Protein AF-0000000070191353 (afdb_homodimer)

Solvent-accessible surface area (backbone atoms only — not comparable to full-atom values): 31191 Å² total; per-residue (Å²): 127,99,56,64,46,80,42,77,58,65,61,65,66,52,24,59,38,39,46,62,53,58,59,23,71,76,80,36,60,38,44,32,25,29,18,88,80,44,44,79,42,27,36,47,60,61,58,43,37,51,67,26,65,53,51,33,51,52,55,52,50,49,60,63,68,39,82,70,83,65,72,73,69,60,47,78,42,54,91,39,54,58,68,50,51,51,34,50,47,35,25,64,64,37,43,30,35,70,40,34,78,88,45,31,63,60,41,30,53,47,18,61,75,46,67,34,66,67,54,27,51,49,30,43,52,50,49,64,76,60,63,41,65,78,48,34,40,56,49,33,36,48,15,56,74,65,67,34,61,69,48,30,53,54,37,49,55,50,39,20,77,38,30,64,64,29,65,72,31,74,42,44,58,67,44,47,69,67,35,47,40,60,57,49,68,48,52,49,36,54,49,31,60,69,59,50,48,51,54,50,50,52,35,27,55,55,44,13,63,74,66,71,47,51,45,37,71,60,19,50,71,48,52,67,49,55,37,58,51,68,50,53,70,70,55,49,51,53,49,55,62,58,28,72,75,63,45,44,62,56,66,67,55,55,51,53,25,50,48,42,70,71,65,56,57,52,54,79,84,40,72,51,52,52,77,37,69,26,46,69,89,55,80,72,58,76,36,39,53,128,122,99,58,63,46,78,42,76,56,65,61,67,67,49,24,60,37,42,47,62,54,58,58,23,71,76,80,37,62,37,43,32,24,29,19,88,80,44,46,77,42,26,36,48,59,62,58,43,38,51,67,26,67,52,50,32,50,53,53,52,51,50,61,64,67,40,82,69,84,62,73,74,70,60,48,75,42,54,92,37,53,58,68,50,51,49,34,52,47,35,25,63,63,38,44,29,34,68,38,34,78,87,43,31,64,60,41,32,53,47,18,60,76,47,68,32,64,68,54,28,51,49,32,43,50,50,50,64,75,60,64,42,66,78,48,37,40,56,48,31,36,49,13,56,76,67,68,35,61,67,48,30,53,53,35,48,56,50,39,22,78,38,32,66,65,31,64,69,31,74,40,45,61,67,44,47,68,68,37,46,40,60,55,50,68,49,52,49,36,55,49,30,59,68,58,50,48,51,53,49,50,53,36,27,56,53,45,12,63,75,68,71,46,52,46,37,71,58,18,49,71,47,53,67,50,53,38,58,51,70,50,52,71,68,55,50,50,53,50,55,60,58,28,72,75,64,44,45,63,56,67,66,56,54,50,53,24,50,48,42,70,70,64,57,57,51,54,79,85,40,72,49,53,52,77,37,69,26,47,67,89,54,81,71,58,76,36,40,54,128

pLDDT: mean 93.55, std 9.13, range [35.28, 98.73]

Secondary structure (DSSP, 8-state):
-TT-EEEE--HHHHHHHHHTTTT--TT--EEEEETTTTEEEEE-HHHHHHH-HHHHHHHHHHHHH-SS--TTPPEEETTS-HHHHHHHHHHHHHSEEEE-HHHHHHHHHHHHHTT-HHHHHHHHHHHHHT--TTTHHHHHHHHHHTT-HHHHHHHHHHHHHTHHHHHTSHHHHT--HHHHHHHHT-S---S-HHHHHHHHHHHHHHHHHHHT--HHHHHHHHHTTS-GGGS-HHHHHHHHHHHTTT--S-HHHHHHHHHHHHH----TT-GGGSPPTTPPP-GGGGGS--/-TT-EEEE--HHHHHHHHHTTTT--TT--EEEEETTTTEEEEE-HHHHHHH-HHHHHHHHHHHHH-SS--TTPPEEETTS-HHHHHHHHHHHHHSEEEE-HHHHHHHHHHHHHTT-HHHHHHHHHHHHHT--TTTHHHHHHHHHHTT-HHHHHHHHHHHHHTHHHHHTSHHHHT--HHHHHHHHT-S---S-HHHHHHHHHHHHHHHHHHHT--HHHHHHHHHTTS-GGGS-HHHHHHHHHHHHHH--S-HHHHHHHHHHHHH----TT-GGGSPPTTPPP-GGGGGS--

Organism: Mizuhopecten yessoensis (NCBI:txid6573)

Sequence (580 aa):
MAGEKVMKGQILDFAVQMKKLVNNKEHSDIKFLIGPNRKPIYAHRAILSARCAVFKAMFADQSQRGASGDREVPFVLSDMSPDVFLAMLEFLYTNCVTLTPKIAIDILATSLEYGLDELRRLSSEFLVENLSVQNAPECLQAAVTYSQEELRDHTIVFIDEHTENVFKSKGFQELSEDALMELLMSDGLQLDEMDIFNFVKDWVTVNAVVLNKSVSDVARKVVSKVRLALLASSEIEEMEKDNKKDNLVPVECFNNAWKFHAMKKPDAENPLQKKRSGTMNREHHSYLAHMAGEKVMKGQILDFAVQMKKLVNNKEHSDIKFLIGPNRKPIYAHRAILSARCAVFKAMFADQSQRGASGDREVPFVLSDMSPDVFLAMLEFLYTNCVTLTPKIAIDILATSLEYGLDELRRLSSEFLVENLSVQNAPECLQAAVTYSQEELRDHTIVFIDEHTENVFKSKGFQELSEDALMELLMSDGLQLDEMDIFNFVKDWVTVNAVVLNKSVSDVARKVVSKVRLALLASSEIEEMEKDNKKDNLVPVECFNNAWKFHAMKKPDAENPLQKKRSGTMNREHHSYLAH

InterPro domains:
  IPR000210 BTB/POZ domain [PF00651] (19-130)
  IPR000210 BTB/POZ domain [PS50097] (28-101)
  IPR000210 BTB/POZ domain [SM00225] (28-131)
  IPR011333 SKP1/BTB/POZ domain superfamily [G3DSA:3.30.710.10] (5-160)
  IPR011333 SKP1/BTB/POZ domain superfamily [SSF54695] (14-131)
  IPR011705 BTB/Kelch-associated [PF07707] (140-238)
  IPR011705 BTB/Kelch-associated [SM00875] (139-240)
  IPR042846 BTB/POZ domain-containing protein 19 [PTHR46965] (4-289)

Nearest PDB structures (foldseek):
  8h37-assembly1_A  TM=7.929E-01  e=1.798E-11  Homo sapiens
  8h37-assembly1_N  TM=7.780E-01  e=9.108E-12  Homo sapiens
  8h37-assembly1_P  TM=7.912E-01  e=3.369E-11  Homo sapiens
  8h3a-assembly1_I  TM=7.888E-01  e=1.246E-10  Homo sapiens
  8h33-assembly1_B  TM=6.730E-01  e=1.619E-10  Homo sapiens

Radius of gyration: 38.27 Å; Cα contacts (8 Å, |Δi|>4): 859; chains: 2; bounding box: 72×112×60 Å

Foldseek 3Di:
DPDDDDDDDDQVVQLVVQLVQWQDPPPFLAWEQEAPVGDIGTDHLVLCLVQFVQSVVVVVVVVVPDPDPPSPDHHYHHPHDPVLVSQVRSCSRRVDGDDDPVCLLVNLVVCVVGVPVSSNVVSLVVCLVDDDLACLLVQLQSCQVVVPVVSNVSSLVVCLVVVVSNLPYPSVLVHALRSLQSNLLDLSHQAALVVVLVSLLVSLVSVCVVVVHASQVSQARNVLSRQLLLDDPVVLVVVVVVCVVRVSDPPVSSVVSVVCVVVLAEDQPDSSLRHHPNHDDDDSNVSYDD/DPDDDDDDDDQVVQLVVQLVQWQDPPPFLAWEQEAPVGDIGTDHLVLCLVQFVQSVVVVVVCVVPDPDPPSPDHHYHHPHDPVLVSQVRSCSRRVDGDDDPVCLLVNLVVCVVGVPVSSNVVSLVVCLVDDDLACLLVQLQSCQVVVPVVSNVSSLVVCLVVVVSNLPYPSVLVHALRSLQSNLLDLSHQAALVVVLVSLLVSLVSVCVVVVHASQVSQARNVLSRQLLLDDPVVLVVVVVVCVVRVSDPPVSSVVSVVCVVVLAEDQPDSSLRHHPNHDDDDSNVSYDD

Structure (mmCIF, N/CA/C/O backbone):
data_AF-0000000070191353-model_v1
#
loop_
_entity.id
_entity.type
_entity.pdbx_description
1 polymer 'BTB/POZ domain-containing protein 19'
#
loop_
_atom_site.group_PDB
_atom_site.id
_atom_site.type_symbol
_atom_site.label_atom_id
_atom_site.label_alt_id
_atom_site.label_comp_id
_atom_site.label_asym_id
_atom_site.label_entity_id
_atom_site.label_seq_id
_atom_site.pdbx_PDB_ins_code
_atom_site.Cartn_x
_atom_site.Cartn_y
_atom_site.Cartn_z
_atom_site.occupancy
_atom_site.B_iso_or_equiv
_atom_site.auth_seq_id
_atom_site.auth_comp_id
_atom_site.auth_asym_id
_atom_site.auth_atom_id
_atom_site.pdbx_PDB_model_num
ATOM 1 N N . MET A 1 1 ? 2.207 -3.71 -25.114 1 35.28 1 MET A N 1
ATOM 2 C CA . MET A 1 1 ? 2.627 -5.059 -24.745 1 35.28 1 MET A CA 1
ATOM 3 C C . MET A 1 1 ? 1.594 -5.723 -23.841 1 35.28 1 MET A C 1
ATOM 5 O O . MET A 1 1 ? 1.515 -5.415 -22.651 1 35.28 1 MET A O 1
ATOM 9 N N . ALA A 1 2 ? 0.318 -6.141 -24.309 1 51.25 2 ALA A N 1
ATOM 10 C CA . ALA A 1 2 ? -1.101 -6.414 -24.092 1 51.25 2 ALA A CA 1
ATOM 11 C C . ALA A 1 2 ? -1.303 -7.363 -22.914 1 51.25 2 ALA A C 1
ATOM 13 O O . ALA A 1 2 ? -2.398 -7.441 -22.353 1 51.25 2 ALA A O 1
ATOM 14 N N . GLY A 1 3 ? -0.183 -7.659 -22.01 1 79.2 3 GLY A N 1
ATOM 15 C CA . GLY A 1 3 ? -0.434 -8.67 -20.995 1 79.2 3 GLY A CA 1
ATOM 16 C C . GLY A 1 3 ? 0.281 -8.391 -19.686 1 79.2 3 GLY A C 1
ATOM 17 O O . GLY A 1 3 ? 0.274 -9.226 -18.779 1 79.2 3 GLY A O 1
ATOM 18 N N . GLU A 1 4 ? 0.877 -7.164 -19.692 1 89.58 4 GLU A N 1
ATOM 19 C CA . GLU A 1 4 ? 1.591 -6.78 -18.478 1 89.58 4 GLU A CA 1
ATOM 20 C C . GLU A 1 4 ? 0.659 -6.101 -17.479 1 89.58 4 GLU A C 1
ATOM 22 O O . GLU A 1 4 ? -0.193 -5.297 -17.865 1 89.58 4 GLU A O 1
ATOM 27 N N . LYS A 1 5 ? 0.691 -6.495 -16.21 1 95.89 5 LYS A N 1
ATOM 28 C CA . LYS A 1 5 ? -0.163 -5.94 -15.163 1 95.89 5 LYS A CA 1
ATOM 29 C C . LYS A 1 5 ? 0.6 -5.801 -13.849 1 95.89 5 LYS A C 1
ATOM 31 O O . LYS A 1 5 ? 1.358 -6.695 -13.468 1 95.89 5 LYS A O 1
ATOM 36 N N . VAL A 1 6 ? 0.378 -4.661 -13.214 1 96.78 6 VAL A N 1
ATOM 37 C CA . VAL A 1 6 ? 0.973 -4.453 -11.898 1 96.78 6 VAL A CA 1
ATOM 38 C C . VAL A 1 6 ? 0.031 -4.977 -10.816 1 96.78 6 VAL A C 1
ATOM 40 O O . VAL A 1 6 ? -1.122 -4.55 -10.729 1 96.78 6 VAL A O 1
ATOM 43 N N . MET A 1 7 ? 0.545 -5.964 -10.078 1 97.65 7 MET A N 1
ATOM 44 C CA . MET A 1 7 ? -0.214 -6.521 -8.962 1 97.65 7 MET A CA 1
ATOM 45 C C . MET A 1 7 ? 0.228 -5.902 -7.641 1 97.65 7 MET A C 1
ATOM 47 O O . MET A 1 7 ? 1.424 -5.739 -7.396 1 97.65 7 MET A O 1
ATOM 51 N N . LYS A 1 8 ? -0.694 -5.528 -6.767 1 96.7 8 LYS A N 1
ATOM 52 C CA . LYS A 1 8 ? -0.402 -4.808 -5.53 1 96.7 8 LYS A CA 1
ATOM 53 C C . LYS A 1 8 ? -0.594 -5.708 -4.312 1 96.7 8 LYS A C 1
ATOM 55 O O . LYS A 1 8 ? -1.617 -6.385 -4.19 1 96.7 8 LYS A O 1
ATOM 60 N N . GLY A 1 9 ? 0.357 -5.746 -3.439 1 95.37 9 GLY A N 1
ATOM 61 C CA . GLY A 1 9 ? 0.253 -6.51 -2.206 1 95.37 9 GLY A CA 1
ATOM 62 C C . GLY A 1 9 ? -0.468 -5.762 -1.1 1 95.37 9 GLY A C 1
ATOM 63 O O . GLY A 1 9 ? -0.939 -4.642 -1.305 1 95.37 9 GLY A O 1
ATOM 64 N N . GLN A 1 10 ? -0.546 -6.448 0.031 1 94 10 GLN A N 1
ATOM 65 C CA . GLN A 1 10 ? -1.185 -5.859 1.203 1 94 10 GLN A CA 1
ATOM 66 C C . GLN A 1 10 ? -0.243 -4.895 1.918 1 94 10 GLN A C 1
ATOM 68 O O . GLN A 1 10 ? 0.822 -5.297 2.393 1 94 10 GLN A O 1
ATOM 73 N N . ILE A 1 11 ? -0.62 -3.781 2.185 1 92.47 11 ILE A N 1
ATOM 74 C CA . ILE A 1 11 ? 0.242 -2.69 2.626 1 92.47 11 ILE A CA 1
ATOM 75 C C . ILE A 1 11 ? 0.65 -2.91 4.081 1 92.47 11 ILE A C 1
ATOM 77 O O . ILE A 1 11 ? 1.803 -2.678 4.451 1 92.47 11 ILE A O 1
ATOM 81 N N . LEU A 1 12 ? -0.229 -3.381 4.903 1 93.31 12 LEU A N 1
ATOM 82 C CA . LEU A 1 12 ? 0.036 -3.439 6.336 1 93.31 12 LEU A CA 1
ATOM 83 C C . LEU A 1 12 ? 1.05 -4.531 6.658 1 93.31 12 LEU A C 1
ATOM 85 O O . LEU A 1 12 ? 1.924 -4.343 7.507 1 93.31 12 LEU A O 1
ATOM 89 N N . ASP A 1 13 ? 0.95 -5.646 5.984 1 92.49 13 ASP A N 1
ATOM 90 C CA . ASP A 1 13 ? 1.913 -6.722 6.195 1 92.49 13 ASP A CA 1
ATOM 91 C C . ASP A 1 13 ? 3.314 -6.298 5.761 1 92.49 13 ASP A C 1
ATOM 93 O O . ASP A 1 13 ? 4.295 -6.572 6.456 1 92.49 13 ASP A O 1
ATOM 97 N N . PHE A 1 14 ? 3.305 -5.724 4.667 1 95.2 14 PHE A N 1
ATOM 98 C CA . PHE A 1 14 ? 4.563 -5.186 4.162 1 95.2 14 PHE A CA 1
ATOM 99 C C . PHE A 1 14 ? 5.158 -4.187 5.147 1 95.2 14 PHE A C 1
ATOM 101 O O . PHE A 1 14 ? 6.352 -4.241 5.449 1 95.2 14 PHE A O 1
ATOM 108 N N . ALA A 1 15 ? 4.328 -3.315 5.641 1 95.73 15 ALA A N 1
ATOM 109 C CA . ALA A 1 15 ? 4.766 -2.263 6.555 1 95.73 15 ALA A CA 1
ATOM 110 C C . ALA A 1 15 ? 5.355 -2.857 7.832 1 95.73 15 ALA A C 1
ATOM 112 O O . ALA A 1 15 ? 6.367 -2.37 8.341 1 95.73 15 ALA A O 1
ATOM 113 N N . VAL A 1 16 ? 4.752 -3.847 8.352 1 95.35 16 VAL A N 1
ATOM 114 C CA . VAL A 1 16 ? 5.211 -4.495 9.576 1 95.35 16 VAL A CA 1
ATOM 115 C C . VAL A 1 16 ? 6.617 -5.054 9.37 1 95.35 16 VAL A C 1
ATOM 117 O O . VAL A 1 16 ? 7.482 -4.91 10.236 1 95.35 16 VAL A O 1
ATOM 120 N N . GLN A 1 17 ? 6.869 -5.632 8.246 1 95.28 17 GLN A N 1
ATOM 121 C CA . GLN A 1 17 ? 8.169 -6.226 7.954 1 95.28 17 GLN A CA 1
ATOM 122 C C . GLN A 1 17 ? 9.237 -5.151 7.77 1 95.28 17 GLN A C 1
ATOM 124 O O . GLN A 1 17 ? 10.324 -5.244 8.344 1 95.28 17 GLN A O 1
ATOM 129 N N . MET A 1 18 ? 8.875 -4.182 7.022 1 96.47 18 MET A N 1
ATOM 130 C CA . MET A 1 18 ? 9.844 -3.132 6.717 1 96.47 18 MET A CA 1
ATOM 131 C C . MET A 1 18 ? 10.132 -2.283 7.95 1 96.47 18 MET A C 1
ATOM 133 O O . MET A 1 18 ? 11.224 -1.729 8.086 1 96.47 18 MET A O 1
ATOM 137 N N . LYS A 1 19 ? 9.138 -2.158 8.815 1 96.12 19 LYS A N 1
ATOM 138 C CA . LYS A 1 19 ? 9.302 -1.362 10.029 1 96.12 19 LYS A CA 1
ATOM 139 C C . LYS A 1 19 ? 10.42 -1.92 10.905 1 96.12 19 LYS A C 1
ATOM 141 O O . LYS A 1 19 ? 11.03 -1.185 11.685 1 96.12 19 LYS A O 1
ATOM 146 N N . LYS A 1 20 ? 10.743 -3.173 10.715 1 95.16 20 LYS A N 1
ATOM 147 C CA . LYS A 1 20 ? 11.802 -3.813 11.49 1 95.16 20 LYS A CA 1
ATOM 148 C C . LYS A 1 20 ? 13.165 -3.211 11.159 1 95.16 20 LYS A C 1
ATOM 150 O O . LYS A 1 20 ? 14.105 -3.317 11.95 1 95.16 20 LYS A O 1
ATOM 155 N N . LEU A 1 21 ? 13.247 -2.6 10.02 1 96.39 21 LEU A N 1
ATOM 156 C CA . LEU A 1 21 ? 14.508 -2.008 9.586 1 96.39 21 LEU A CA 1
ATOM 157 C C . LEU A 1 21 ? 14.716 -0.64 10.228 1 96.39 21 LEU A C 1
ATOM 159 O O . LEU A 1 21 ? 15.835 -0.124 10.251 1 96.39 21 LEU A O 1
ATOM 163 N N . VAL A 1 22 ? 13.609 -0.068 10.697 1 96.24 22 VAL A N 1
ATOM 164 C CA . VAL A 1 22 ? 13.669 1.276 11.263 1 96.24 22 VAL A CA 1
ATOM 165 C C . VAL A 1 22 ? 14.444 1.248 12.578 1 96.24 22 VAL A C 1
ATOM 167 O O . VAL A 1 22 ? 14.091 0.507 13.498 1 96.24 22 VAL A O 1
ATOM 170 N N . ASN A 1 23 ? 15.445 2.01 12.625 1 96.62 23 ASN A N 1
ATOM 171 C CA . ASN A 1 23 ? 16.284 2.158 13.809 1 96.62 23 ASN A CA 1
ATOM 172 C C . ASN A 1 23 ? 16.917 0.831 14.217 1 96.62 23 ASN A C 1
ATOM 174 O O . ASN A 1 23 ? 16.975 0.504 15.404 1 96.62 23 ASN A O 1
ATOM 178 N N . ASN A 1 24 ? 17.201 0.071 13.239 1 93.25 24 ASN A N 1
ATOM 179 C CA . ASN A 1 24 ? 17.934 -1.174 13.439 1 93.25 24 ASN A CA 1
ATOM 180 C C . ASN A 1 24 ? 19.422 -1.002 13.148 1 93.25 24 ASN A C 1
ATOM 182 O O . ASN A 1 24 ? 19.805 -0.669 12.026 1 93.25 24 ASN A O 1
ATOM 186 N N . LYS A 1 25 ? 20.173 -1.26 14.126 1 90.86 25 LYS A N 1
ATOM 187 C CA . LYS A 1 25 ? 21.617 -1.079 13.999 1 90.86 25 LYS A CA 1
ATOM 188 C C . LYS A 1 25 ? 22.213 -2.087 13.022 1 90.86 25 LYS A C 1
ATOM 190 O O . LYS A 1 25 ? 23.166 -1.775 12.304 1 90.86 25 LYS A O 1
ATOM 195 N N . GLU A 1 26 ? 21.502 -3.175 12.957 1 86.25 26 GLU A N 1
ATOM 196 C CA . GLU A 1 26 ? 21.998 -4.228 12.077 1 86.25 26 GLU A CA 1
ATOM 197 C C . GLU A 1 26 ? 21.867 -3.829 10.61 1 86.25 26 GLU A C 1
ATOM 199 O O . GLU A 1 26 ? 20.782 -3.46 10.156 1 86.25 26 GLU A O 1
ATOM 204 N N . HIS A 1 27 ? 22.931 -3.698 9.852 1 82.82 27 HIS A N 1
ATOM 205 C CA . HIS A 1 27 ? 23.033 -3.463 8.416 1 82.82 27 HIS A CA 1
ATOM 206 C C . HIS A 1 27 ? 22.799 -1.994 8.081 1 82.82 27 HIS A C 1
ATOM 208 O O . HIS A 1 27 ? 22.693 -1.63 6.907 1 82.82 27 HIS A O 1
ATOM 214 N N . SER A 1 28 ? 22.536 -1.187 9.153 1 90.84 28 SER A N 1
ATOM 215 C CA . SER A 1 28 ? 22.408 0.241 8.881 1 90.84 28 SER A CA 1
ATOM 216 C C . SER A 1 28 ? 23.737 0.838 8.428 1 90.84 28 SER A C 1
ATOM 218 O O . SER A 1 28 ? 24.802 0.3 8.736 1 90.84 28 SER A O 1
ATOM 220 N N . ASP A 1 29 ? 23.646 1.891 7.672 1 90.44 29 ASP A N 1
ATOM 221 C CA . ASP A 1 29 ? 24.88 2.504 7.191 1 90.44 29 ASP A CA 1
ATOM 222 C C . ASP A 1 29 ? 24.913 3.997 7.511 1 90.44 29 ASP A C 1
ATOM 224 O O . ASP A 1 29 ? 25.833 4.706 7.099 1 90.44 29 ASP A O 1
ATOM 228 N N . ILE A 1 30 ? 23.885 4.437 8.23 1 92.84 30 ILE A N 1
ATOM 229 C CA . ILE A 1 30 ? 23.829 5.839 8.629 1 92.84 30 ILE A CA 1
ATOM 230 C C . ILE A 1 30 ? 23.414 5.942 10.095 1 92.84 30 ILE A C 1
ATOM 232 O O . ILE A 1 30 ? 22.59 5.156 10.57 1 92.84 30 ILE A O 1
ATOM 236 N N . LYS A 1 31 ? 24.001 6.82 10.706 1 95.15 31 LYS A N 1
ATOM 237 C CA . LYS A 1 31 ? 23.651 7.127 12.089 1 95.15 31 LYS A CA 1
ATOM 238 C C . LYS A 1 31 ? 23.277 8.598 12.248 1 95.15 31 LYS A C 1
ATOM 240 O O . LYS A 1 31 ? 24.032 9.483 11.839 1 95.15 31 LYS A O 1
ATOM 245 N N . PHE A 1 32 ? 22.129 8.829 12.833 1 95.96 32 PHE A N 1
ATOM 246 C CA . PHE A 1 32 ? 21.674 10.182 13.13 1 95.96 32 PHE A CA 1
ATOM 247 C C . PHE A 1 32 ? 21.72 10.452 14.629 1 95.96 32 PHE A C 1
ATOM 249 O O . PHE A 1 32 ? 21.451 9.558 15.435 1 95.96 32 PHE A O 1
ATOM 256 N N . LEU A 1 33 ? 22.085 11.593 14.97 1 97.08 33 LEU A N 1
ATOM 257 C CA . LEU A 1 33 ? 21.946 12.09 16.334 1 97.08 33 LEU A CA 1
ATOM 258 C C . LEU A 1 33 ? 20.819 13.114 16.428 1 97.08 33 LEU A C 1
ATOM 260 O O . LEU A 1 33 ? 20.949 14.234 15.928 1 97.08 33 LEU A O 1
ATOM 264 N N . ILE A 1 34 ? 19.762 12.739 17.12 1 96.81 34 ILE A N 1
ATOM 265 C CA . ILE A 1 34 ? 18.518 13.495 17.041 1 96.81 34 ILE A CA 1
ATOM 266 C C . ILE A 1 34 ? 18.262 14.21 18.366 1 96.81 34 ILE A C 1
ATOM 268 O O . ILE A 1 34 ? 18.354 13.6 19.434 1 96.81 34 ILE A O 1
ATOM 272 N N . GLY A 1 35 ? 17.835 15.453 18.309 1 93.95 35 GLY A N 1
ATOM 273 C CA . GLY A 1 35 ? 17.421 16.221 19.473 1 93.95 35 GLY A CA 1
ATOM 274 C C . GLY A 1 35 ? 18.588 16.779 20.265 1 93.95 35 GLY A C 1
ATOM 275 O O . GLY A 1 35 ? 19.748 16.572 19.901 1 93.95 35 GLY A O 1
ATOM 276 N N . PRO A 1 36 ? 18.274 17.436 21.309 1 91.81 36 PRO A N 1
ATOM 277 C CA . PRO A 1 36 ? 19.303 18.027 22.167 1 91.81 36 PRO A CA 1
ATOM 278 C C . PRO A 1 36 ? 20.14 16.977 22.894 1 91.81 36 PRO A C 1
ATOM 280 O O . PRO A 1 36 ? 21.318 17.208 23.176 1 91.81 36 PRO A O 1
ATOM 283 N N . ASN A 1 37 ? 19.576 15.775 23.078 1 93.39 37 ASN A N 1
ATOM 284 C CA . ASN A 1 37 ? 20.282 14.708 23.779 1 93.39 37 ASN A CA 1
ATOM 285 C C . ASN A 1 37 ? 21.058 13.82 22.811 1 93.39 37 ASN A C 1
ATOM 287 O O . ASN A 1 37 ? 21.65 12.819 23.219 1 93.39 37 ASN A O 1
ATOM 291 N N . ARG A 1 38 ? 20.945 14.134 21.585 1 94.14 38 ARG A N 1
ATOM 292 C CA . ARG A 1 38 ? 21.711 13.447 20.551 1 94.14 38 ARG A CA 1
ATOM 293 C C . ARG A 1 38 ? 21.451 11.945 20.584 1 94.14 38 ARG A C 1
ATOM 295 O O . ARG A 1 38 ? 22.391 11.147 20.591 1 94.14 38 ARG A O 1
ATOM 302 N N . LYS A 1 39 ? 20.243 11.6 20.648 1 96.15 39 LYS A N 1
ATOM 303 C CA . LYS A 1 39 ? 19.872 10.188 20.614 1 96.15 39 LYS A CA 1
ATOM 304 C C . LYS A 1 39 ? 20.241 9.555 19.275 1 96.15 39 LYS A C 1
ATOM 306 O O . LYS A 1 39 ? 19.83 10.039 18.219 1 96.15 39 LYS A O 1
ATOM 311 N N . PRO A 1 40 ? 20.944 8.487 19.325 1 96.34 40 PRO A N 1
ATOM 312 C CA . PRO A 1 40 ? 21.327 7.85 18.063 1 96.34 40 PRO A CA 1
ATOM 313 C C . PRO A 1 40 ? 20.179 7.073 17.422 1 96.34 40 PRO A C 1
ATOM 315 O O . PRO A 1 40 ? 19.471 6.332 18.109 1 96.34 40 PRO A O 1
ATOM 318 N N . ILE A 1 41 ? 19.964 7.304 16.134 1 97.26 41 ILE A N 1
ATOM 319 C CA . ILE A 1 41 ? 18.981 6.57 15.344 1 97.26 41 ILE A CA 1
ATOM 320 C C . ILE A 1 41 ? 19.625 6.074 14.051 1 97.26 41 ILE A C 1
ATOM 322 O O . ILE A 1 41 ? 20.297 6.837 13.352 1 97.26 41 ILE A O 1
ATOM 326 N N . TYR A 1 42 ? 19.41 4.83 13.738 1 96.54 42 TYR A N 1
ATOM 327 C CA . TYR A 1 42 ? 20.052 4.174 12.605 1 96.54 42 TYR A CA 1
ATOM 328 C C . TYR A 1 42 ? 19.103 4.085 11.416 1 96.54 42 TYR A C 1
ATOM 330 O O . TYR A 1 42 ? 17.896 3.902 11.589 1 96.54 42 TYR A O 1
ATOM 338 N N . ALA A 1 43 ? 19.667 4.272 10.21 1 96.14 43 ALA A N 1
ATOM 339 C CA . ALA A 1 43 ? 18.861 4.241 8.993 1 96.14 43 ALA A CA 1
ATOM 340 C C . ALA A 1 43 ? 19.684 3.757 7.802 1 96.14 43 ALA A C 1
ATOM 342 O O . ALA A 1 43 ? 20.795 3.25 7.973 1 96.14 43 ALA A O 1
ATOM 343 N N . HIS A 1 44 ? 19.167 3.733 6.649 1 94.68 44 HIS A N 1
ATOM 344 C CA . HIS A 1 44 ? 19.798 3.271 5.417 1 94.68 44 HIS A CA 1
ATOM 345 C C . HIS A 1 44 ? 19.828 4.376 4.366 1 94.68 44 HIS A C 1
ATOM 347 O O . HIS A 1 44 ? 18.778 4.877 3.956 1 94.68 44 HIS A O 1
ATOM 353 N N . ARG A 1 45 ? 20.988 4.673 3.927 1 93.65 45 ARG A N 1
ATOM 354 C CA . ARG A 1 45 ? 21.205 5.745 2.961 1 93.65 45 ARG A CA 1
ATOM 355 C C . ARG A 1 45 ? 20.392 5.512 1.692 1 93.65 45 ARG A C 1
ATOM 357 O O . ARG A 1 45 ? 19.774 6.44 1.165 1 93.65 45 ARG A O 1
ATOM 364 N N . ALA A 1 46 ? 20.391 4.31 1.165 1 93.7 46 ALA A N 1
ATOM 365 C CA . ALA A 1 46 ? 19.735 3.967 -0.094 1 93.7 46 ALA A CA 1
ATOM 366 C C . ALA A 1 46 ? 18.239 4.263 -0.032 1 93.7 46 ALA A C 1
ATOM 368 O O . ALA A 1 46 ? 17.679 4.859 -0.954 1 93.7 46 ALA A O 1
ATOM 369 N N . ILE A 1 47 ? 17.59 3.856 1.076 1 96.21 47 ILE A N 1
ATOM 370 C CA . ILE A 1 47 ? 16.15 4.033 1.23 1 96.21 47 ILE A CA 1
ATOM 371 C C . ILE A 1 47 ? 15.824 5.519 1.363 1 96.21 47 ILE A C 1
ATOM 373 O O . ILE A 1 47 ? 14.938 6.03 0.675 1 96.21 47 ILE A O 1
ATOM 377 N N . LEU A 1 48 ? 16.579 6.236 2.205 1 96.58 48 LEU A N 1
ATOM 378 C CA . LEU A 1 48 ? 16.31 7.649 2.451 1 96.58 48 LEU A CA 1
ATOM 379 C C . LEU A 1 48 ? 16.548 8.475 1.192 1 96.58 48 LEU A C 1
ATOM 381 O O . LEU A 1 48 ? 15.778 9.39 0.89 1 96.58 48 LEU A O 1
ATOM 385 N N . SER A 1 49 ? 17.62 8.124 0.454 1 94.99 49 SER A N 1
ATOM 386 C CA . SER A 1 49 ? 17.926 8.85 -0.774 1 94.99 49 SER A CA 1
ATOM 387 C C . SER A 1 49 ? 16.852 8.621 -1.833 1 94.99 49 SER A C 1
ATOM 389 O O . SER A 1 49 ? 16.569 9.51 -2.639 1 94.99 49 SER A O 1
ATOM 391 N N . ALA A 1 50 ? 16.298 7.469 -1.865 1 95.13 50 ALA A N 1
ATOM 392 C CA . ALA A 1 50 ? 15.289 7.125 -2.863 1 95.13 50 ALA A CA 1
ATOM 393 C C . ALA A 1 50 ? 13.946 7.769 -2.53 1 95.13 50 ALA A C 1
ATOM 395 O O . ALA A 1 50 ? 13.183 8.129 -3.43 1 95.13 50 ALA A O 1
ATOM 396 N N . ARG A 1 51 ? 13.633 7.958 -1.25 1 96.88 51 ARG A N 1
ATOM 397 C CA . ARG A 1 51 ? 12.283 8.299 -0.811 1 96.88 51 ARG A CA 1
ATOM 398 C C . ARG A 1 51 ? 12.182 9.778 -0.452 1 96.88 51 ARG A C 1
ATOM 400 O O . ARG A 1 51 ? 11.081 10.315 -0.316 1 96.88 51 ARG A O 1
ATOM 407 N N . CYS A 1 52 ? 13.344 10.469 -0.35 1 97.27 52 CYS A N 1
ATOM 408 C CA . CYS A 1 52 ? 13.346 11.85 0.12 1 97.27 52 CYS A CA 1
ATOM 409 C C . CYS A 1 52 ? 14.475 12.644 -0.526 1 97.27 52 CYS A C 1
ATOM 411 O O . CYS A 1 52 ? 15.651 12.383 -0.265 1 97.27 52 CYS A O 1
ATOM 413 N N . ALA A 1 53 ? 14.182 13.632 -1.246 1 96.34 53 ALA A N 1
ATOM 414 C CA . ALA A 1 53 ? 15.155 14.427 -1.991 1 96.34 53 ALA A CA 1
ATOM 415 C C . ALA A 1 53 ? 16.078 15.19 -1.046 1 96.34 53 ALA A C 1
ATOM 417 O O . ALA A 1 53 ? 17.257 15.392 -1.349 1 96.34 53 ALA A O 1
ATOM 418 N N . VAL A 1 54 ? 15.592 15.609 0.043 1 96.56 54 VAL A N 1
ATOM 419 C CA . VAL A 1 54 ? 16.377 16.362 1.015 1 96.56 54 VAL A CA 1
ATOM 420 C C . VAL A 1 54 ? 17.494 15.482 1.571 1 96.56 54 VAL A C 1
ATOM 422 O O . VAL A 1 54 ? 18.648 15.909 1.65 1 96.56 54 VAL A O 1
ATOM 425 N N . PHE A 1 55 ? 17.163 14.26 1.909 1 95.58 55 PHE A N 1
ATOM 426 C CA . PHE A 1 55 ? 18.189 13.339 2.381 1 95.58 55 PHE A CA 1
ATOM 427 C C . PHE A 1 55 ? 19.188 13.027 1.273 1 95.58 55 PHE A C 1
ATOM 429 O O . PHE A 1 55 ? 20.393 12.943 1.521 1 95.58 55 PHE A O 1
ATOM 436 N N . LYS A 1 56 ? 18.671 12.824 0.082 1 94.47 56 LYS A N 1
ATOM 437 C CA . LYS A 1 56 ? 19.558 12.572 -1.049 1 94.47 56 LYS A CA 1
ATOM 438 C C . LYS A 1 56 ? 20.599 13.679 -1.189 1 94.47 56 LYS A C 1
ATOM 440 O O . LYS A 1 56 ? 21.791 13.402 -1.34 1 94.47 56 LYS A O 1
ATOM 445 N N . ALA A 1 57 ? 20.14 14.871 -1.102 1 94.02 57 ALA A N 1
ATOM 446 C CA . ALA A 1 57 ? 21.022 16.03 -1.21 1 94.02 57 ALA A CA 1
ATOM 447 C C . ALA A 1 57 ? 21.981 16.102 -0.025 1 94.02 57 ALA A C 1
ATOM 449 O O . ALA A 1 57 ? 23.163 16.414 -0.193 1 94.02 57 ALA A O 1
ATOM 450 N N . MET A 1 58 ? 21.486 15.785 1.107 1 91.44 58 MET A N 1
ATOM 451 C CA . MET A 1 58 ? 22.288 15.811 2.327 1 91.44 58 MET A CA 1
ATOM 452 C C . MET A 1 58 ? 23.453 14.831 2.233 1 91.44 58 MET A C 1
ATOM 454 O O . MET A 1 58 ? 24.581 15.165 2.6 1 91.44 58 MET A O 1
ATOM 458 N N . PHE A 1 59 ? 23.185 13.647 1.742 1 90.08 59 PHE A N 1
ATOM 459 C CA . PHE A 1 59 ? 24.212 12.617 1.641 1 90.08 59 PHE A CA 1
ATOM 460 C C . PHE A 1 59 ? 25.211 12.955 0.541 1 90.08 59 PHE A C 1
ATOM 462 O O . PHE A 1 59 ? 26.398 12.644 0.657 1 90.08 59 PHE A O 1
ATOM 469 N N . ALA A 1 60 ? 24.73 13.545 -0.526 1 87.18 60 ALA A N 1
ATOM 470 C CA . ALA A 1 60 ? 25.618 13.97 -1.604 1 87.18 60 ALA A CA 1
ATOM 471 C C . ALA A 1 60 ? 26.6 15.034 -1.12 1 87.18 60 ALA A C 1
ATOM 473 O O . ALA A 1 60 ? 27.78 15.006 -1.475 1 87.18 60 ALA A O 1
ATOM 474 N N . ASP A 1 61 ? 26.155 15.938 -0.371 1 85.2 61 ASP A N 1
ATOM 475 C CA . ASP A 1 61 ? 26.98 17.011 0.174 1 85.2 61 ASP A CA 1
ATOM 476 C C . ASP A 1 61 ? 28.063 16.457 1.098 1 85.2 61 ASP A C 1
ATOM 478 O O . ASP A 1 61 ? 29.192 16.952 1.106 1 85.2 61 ASP A O 1
ATOM 482 N N . GLN A 1 62 ? 27.711 15.469 1.874 1 79.63 62 GLN A N 1
ATOM 483 C CA . GLN A 1 62 ? 28.668 14.848 2.784 1 79.63 62 GLN A CA 1
ATOM 484 C C . GLN A 1 62 ? 29.777 14.136 2.014 1 79.63 62 GLN A C 1
ATOM 486 O O . GLN A 1 62 ? 30.945 14.192 2.403 1 79.63 62 GLN A O 1
ATOM 491 N N . SER A 1 63 ? 29.348 13.49 1.032 1 74.42 63 SER A N 1
ATOM 492 C CA . SER A 1 63 ? 30.319 12.768 0.216 1 74.42 63 SER A CA 1
ATOM 493 C C . SER A 1 63 ? 31.3 13.724 -0.452 1 74.42 63 SER A C 1
ATOM 495 O O . SER A 1 63 ? 32.47 13.387 -0.645 1 74.42 63 SER A O 1
ATOM 497 N N . GLN A 1 64 ? 30.848 14.874 -0.796 1 71.52 64 GLN A N 1
ATOM 498 C CA . GLN A 1 64 ? 31.697 15.86 -1.455 1 71.52 64 GLN A CA 1
ATOM 499 C C . GLN A 1 64 ? 32.649 16.519 -0.461 1 71.52 64 GLN A C 1
ATOM 501 O O . GLN A 1 64 ? 33.793 16.828 -0.8 1 71.52 64 GLN A O 1
ATOM 506 N N . ARG A 1 65 ? 32.137 17.123 0.662 1 64.56 65 ARG A N 1
ATOM 507 C CA . ARG A 1 65 ? 32.965 17.815 1.644 1 64.56 65 ARG A CA 1
ATOM 508 C C . ARG A 1 65 ? 34.005 16.875 2.243 1 64.56 65 ARG A C 1
ATOM 510 O O . ARG A 1 65 ? 35.081 17.313 2.656 1 64.56 65 ARG A O 1
ATOM 517 N N . GLY A 1 66 ? 33.623 15.955 2.657 1 55.19 66 GLY A N 1
ATOM 518 C CA . GLY A 1 66 ? 34.55 15.048 3.316 1 55.19 66 GLY A CA 1
ATOM 519 C C . GLY A 1 66 ? 35.492 14.353 2.35 1 55.19 66 GLY A C 1
ATOM 520 O O . GLY A 1 66 ? 35.049 13.713 1.395 1 55.19 66 GLY A O 1
ATOM 521 N N . ALA A 1 67 ? 36.584 15.047 1.973 1 44.94 67 ALA A N 1
ATOM 522 C CA . ALA A 1 67 ? 37.645 14.294 1.309 1 44.94 67 ALA A CA 1
ATOM 523 C C . ALA A 1 67 ? 37.547 12.806 1.632 1 44.94 67 ALA A C 1
ATOM 525 O O . ALA A 1 67 ? 37.777 11.959 0.765 1 44.94 67 ALA A O 1
ATOM 526 N N . SER A 1 68 ? 37.925 12.517 2.908 1 39.84 68 SER A N 1
ATOM 527 C CA . SER A 1 68 ? 38.099 11.152 3.393 1 39.84 68 SER A CA 1
ATOM 528 C C . SER A 1 68 ? 36.767 10.412 3.451 1 39.84 68 SER A C 1
ATOM 530 O O . SER A 1 68 ? 35.718 11.026 3.654 1 39.84 68 SER A O 1
ATOM 532 N N . GLY A 1 69 ? 36.286 9.284 2.884 1 45.77 69 GLY A N 1
ATOM 533 C CA . GLY A 1 69 ? 35.5 8.062 2.827 1 45.77 69 GLY A CA 1
ATOM 534 C C . GLY A 1 69 ? 34.657 7.837 4.068 1 45.77 69 GLY A C 1
ATOM 535 O O . GLY A 1 69 ? 34.213 6.717 4.329 1 45.77 69 GLY A O 1
ATOM 536 N N . ASP A 1 70 ? 34.694 8.673 5.105 1 52.62 70 ASP A N 1
ATOM 537 C CA . ASP A 1 70 ? 34.33 8.048 6.373 1 52.62 70 ASP A CA 1
ATOM 538 C C . ASP A 1 70 ? 32.815 8.026 6.56 1 52.62 70 ASP A C 1
ATOM 540 O O . ASP A 1 70 ? 32.235 8.98 7.084 1 52.62 70 ASP A O 1
ATOM 544 N N . ARG A 1 71 ? 32.109 7.286 5.83 1 58.06 71 ARG A N 1
ATOM 545 C CA . ARG A 1 71 ? 30.739 6.8 5.957 1 58.06 71 ARG A CA 1
ATOM 546 C C . ARG A 1 71 ? 30.334 6.68 7.422 1 58.06 71 ARG A C 1
ATOM 548 O O . ARG A 1 71 ? 29.164 6.441 7.731 1 58.06 71 ARG A O 1
ATOM 555 N N . GLU A 1 72 ? 31.269 7.158 8.32 1 67.78 72 GLU A N 1
ATOM 556 C CA . GLU A 1 72 ? 31.016 6.838 9.721 1 67.78 72 GLU A CA 1
ATOM 557 C C . GLU A 1 72 ? 30.614 8.083 10.507 1 67.78 72 GLU A C 1
ATOM 559 O O . GLU A 1 72 ? 30.208 7.988 11.667 1 67.78 72 GLU A O 1
ATOM 564 N N . VAL A 1 73 ? 30.632 9.326 9.869 1 77.59 73 VAL A N 1
ATOM 565 C CA . VAL A 1 73 ? 30.267 10.495 10.662 1 77.59 73 VAL A CA 1
ATOM 566 C C . VAL A 1 73 ? 28.747 10.607 10.749 1 77.59 73 VAL A C 1
ATOM 568 O O . VAL A 1 73 ? 28.061 10.643 9.725 1 77.59 73 VAL A O 1
ATOM 571 N N . PRO A 1 74 ? 28.28 10.723 11.91 1 87.36 74 PRO A N 1
ATOM 572 C CA . PRO A 1 74 ? 26.828 10.789 12.084 1 87.36 74 PRO A CA 1
ATOM 573 C C . PRO A 1 74 ? 26.245 12.139 11.672 1 87.36 74 PRO A C 1
ATOM 575 O O . PRO A 1 74 ? 26.954 13.148 11.671 1 87.36 74 PRO A O 1
ATOM 578 N N . PHE A 1 75 ? 25.052 12.188 11.25 1 91.92 75 PHE A N 1
ATOM 579 C CA . PHE A 1 75 ? 24.303 13.403 10.95 1 91.92 75 PHE A CA 1
ATOM 580 C C . PHE A 1 75 ? 23.582 13.914 12.192 1 91.92 75 PHE A C 1
ATOM 582 O O . PHE A 1 75 ? 22.895 13.151 12.875 1 91.92 75 PHE A O 1
ATOM 589 N N . VAL A 1 76 ? 23.719 15.177 12.454 1 92.19 76 VAL A N 1
ATOM 590 C CA . VAL A 1 76 ? 23.132 15.746 13.663 1 92.19 76 VAL A CA 1
ATOM 591 C C . VAL A 1 76 ? 21.919 16.598 13.297 1 92.19 76 VAL A C 1
ATOM 593 O O . VAL A 1 76 ? 22.025 17.529 12.495 1 92.19 76 VAL A O 1
ATOM 596 N N . LEU A 1 77 ? 20.777 16.28 13.797 1 93.55 77 LEU A N 1
ATOM 597 C CA . LEU A 1 77 ? 19.543 17.047 13.67 1 93.55 77 LEU A CA 1
ATOM 598 C C . LEU A 1 77 ? 19.007 17.446 15.042 1 93.55 77 LEU A C 1
ATOM 600 O O . LEU A 1 77 ? 18.155 16.755 15.605 1 93.55 77 LEU A O 1
ATOM 604 N N . SER A 1 78 ? 19.34 18.553 15.513 1 91.12 78 SER A N 1
ATOM 605 C CA . SER A 1 78 ? 19.099 18.97 16.89 1 91.12 78 SER A CA 1
ATOM 606 C C . SER A 1 78 ? 17.681 19.503 17.066 1 91.12 78 SER A C 1
ATOM 608 O O . SER A 1 78 ? 17.14 19.487 18.174 1 91.12 78 SER A O 1
ATOM 610 N N . ASP A 1 79 ? 17.078 19.976 16.087 1 90.76 79 ASP A N 1
ATOM 611 C CA . ASP A 1 79 ? 15.801 20.675 16.198 1 90.76 79 ASP A CA 1
ATOM 612 C C . ASP A 1 79 ? 14.632 19.723 15.959 1 90.76 79 ASP A C 1
ATOM 614 O O . ASP A 1 79 ? 13.49 20.161 15.799 1 90.76 79 ASP A O 1
ATOM 618 N N . MET A 1 80 ? 14.929 18.478 15.989 1 93.59 80 MET A N 1
ATOM 619 C CA . MET A 1 80 ? 13.877 17.491 15.758 1 93.59 80 MET A CA 1
ATOM 620 C C . MET A 1 80 ? 13.816 16.484 16.902 1 93.59 80 MET A C 1
ATOM 622 O O . MET A 1 80 ? 14.852 16.066 17.422 1 93.59 80 MET A O 1
ATOM 626 N N . SER A 1 81 ? 12.605 16.148 17.334 1 95.52 81 SER A N 1
ATOM 627 C CA . SER A 1 81 ? 12.467 15.146 18.386 1 95.52 81 SER A CA 1
ATOM 628 C C . SER A 1 81 ? 12.641 13.736 17.832 1 95.52 81 SER A C 1
ATOM 630 O O . SER A 1 81 ? 12.294 13.468 16.68 1 95.52 81 SER A O 1
ATOM 632 N N . PRO A 1 82 ? 13.094 12.837 18.648 1 96.77 82 PRO A N 1
ATOM 633 C CA . PRO A 1 82 ? 13.284 11.451 18.213 1 96.77 82 PRO A CA 1
ATOM 634 C C . PRO A 1 82 ? 11.984 10.795 17.752 1 96.77 82 PRO A C 1
ATOM 636 O O . PRO A 1 82 ? 11.977 10.063 16.759 1 96.77 82 PRO A O 1
ATOM 639 N N . ASP A 1 83 ? 10.897 11.104 18.424 1 97.05 83 ASP A N 1
ATOM 640 C CA . ASP A 1 83 ? 9.615 10.497 18.08 1 97.05 83 ASP A CA 1
ATOM 641 C C . ASP A 1 83 ? 9.161 10.924 16.686 1 97.05 83 ASP A C 1
ATOM 643 O O . ASP A 1 83 ? 8.65 10.108 15.917 1 97.05 83 ASP A O 1
ATOM 647 N N . VAL A 1 84 ? 9.345 12.178 16.398 1 97.78 84 VAL A N 1
ATOM 648 C CA . VAL A 1 84 ? 8.957 12.711 15.097 1 97.78 84 VAL A CA 1
ATOM 649 C C . VAL A 1 84 ? 9.845 12.115 14.008 1 97.78 84 VAL A C 1
ATOM 651 O O . VAL A 1 84 ? 9.356 11.714 12.949 1 97.78 84 VAL A O 1
ATOM 654 N N . PHE A 1 85 ? 11.138 12.01 14.302 1 98.15 85 PHE A N 1
ATOM 655 C CA . PHE A 1 85 ? 12.072 11.453 13.331 1 98.15 85 PHE A CA 1
ATOM 656 C C . PHE A 1 85 ? 11.757 9.987 13.057 1 98.15 85 PHE A C 1
ATOM 658 O O . PHE A 1 85 ? 11.763 9.55 11.904 1 98.15 85 PHE A O 1
ATOM 665 N N . LEU A 1 86 ? 11.463 9.275 14.089 1 98.01 86 LEU A N 1
ATOM 666 C CA . LEU A 1 86 ? 11.144 7.859 13.942 1 98.01 86 LEU A CA 1
ATOM 667 C C . LEU A 1 86 ? 9.869 7.67 13.127 1 98.01 86 LEU A C 1
ATOM 669 O O . LEU A 1 86 ? 9.785 6.759 12.3 1 98.01 86 LEU A O 1
ATOM 673 N N . ALA A 1 87 ? 8.885 8.51 13.347 1 98.33 87 ALA A N 1
ATOM 674 C CA . ALA A 1 87 ? 7.652 8.448 12.567 1 98.33 87 ALA A CA 1
ATOM 675 C C . ALA A 1 87 ? 7.918 8.754 11.095 1 98.33 87 ALA A C 1
ATOM 677 O O . ALA A 1 87 ? 7.346 8.115 10.209 1 98.33 87 ALA A O 1
ATOM 678 N N . MET A 1 88 ? 8.745 9.697 10.872 1 98.46 88 MET A N 1
ATOM 679 C CA . MET A 1 88 ? 9.12 10.021 9.499 1 98.46 88 MET A CA 1
ATOM 680 C C . MET A 1 88 ? 9.838 8.848 8.839 1 98.46 88 MET A C 1
ATOM 682 O O . MET A 1 88 ? 9.549 8.504 7.692 1 98.46 88 MET A O 1
ATOM 686 N N . LEU A 1 89 ? 10.763 8.237 9.563 1 98.31 89 LEU A N 1
ATOM 687 C CA . LEU A 1 89 ? 11.461 7.068 9.037 1 98.31 89 LEU A CA 1
ATOM 688 C C . LEU A 1 89 ? 10.479 5.944 8.725 1 98.31 89 LEU A C 1
ATOM 690 O O . LEU A 1 89 ? 10.604 5.272 7.698 1 98.31 89 LEU A O 1
ATOM 694 N N . GLU A 1 90 ? 9.583 5.773 9.671 1 98.14 90 GLU A N 1
ATOM 695 C CA . GLU A 1 90 ? 8.557 4.761 9.437 1 98.14 90 GLU A CA 1
ATOM 696 C C . GLU A 1 90 ? 7.864 4.976 8.095 1 98.14 90 GLU A C 1
ATOM 698 O O . GLU A 1 90 ? 7.695 4.033 7.319 1 98.14 90 GLU A O 1
ATOM 703 N N . PHE A 1 91 ? 7.503 6.172 7.837 1 98.54 91 PHE A N 1
ATOM 704 C CA . PHE A 1 91 ? 6.825 6.491 6.587 1 98.54 91 PHE A CA 1
ATOM 705 C C . PHE A 1 91 ? 7.734 6.222 5.394 1 98.54 91 PHE A C 1
ATOM 707 O O . PHE A 1 91 ? 7.3 5.652 4.391 1 98.54 91 PHE A O 1
ATOM 714 N N . LEU A 1 92 ? 8.931 6.644 5.519 1 98.22 92 LEU A N 1
ATOM 715 C CA . LEU A 1 92 ? 9.865 6.512 4.406 1 98.22 92 LEU A CA 1
ATOM 716 C C . LEU A 1 92 ? 10.13 5.044 4.09 1 98.22 92 LEU A C 1
ATOM 718 O O . LEU A 1 92 ? 10.317 4.679 2.927 1 98.22 92 LEU A O 1
ATOM 722 N N . TYR A 1 93 ? 10.116 4.212 5.105 1 97.71 93 TYR A N 1
ATOM 723 C CA . TYR A 1 93 ? 10.44 2.802 4.921 1 97.71 93 TYR A CA 1
ATOM 724 C C . TYR A 1 93 ? 9.216 2.017 4.462 1 97.71 93 TYR A C 1
ATOM 726 O O . TYR A 1 93 ? 9.34 1.046 3.713 1 97.71 93 TYR A O 1
ATOM 734 N N . THR A 1 94 ? 8.063 2.431 4.939 1 97.14 94 THR A N 1
ATOM 735 C CA . THR A 1 94 ? 6.926 1.523 4.844 1 97.14 94 THR A CA 1
ATOM 736 C C . THR A 1 94 ? 5.795 2.155 4.037 1 97.14 94 THR A C 1
ATOM 738 O O . THR A 1 94 ? 4.855 1.467 3.632 1 97.14 94 THR A O 1
ATOM 741 N N . ASN A 1 95 ? 5.834 3.438 3.844 1 96.61 95 ASN A N 1
ATOM 742 C CA . ASN A 1 95 ? 4.766 4.229 3.242 1 96.61 95 ASN A CA 1
ATOM 743 C C . ASN A 1 95 ? 3.549 4.318 4.158 1 96.61 95 ASN A C 1
ATOM 745 O O . ASN A 1 95 ? 2.453 4.659 3.71 1 96.61 95 ASN A O 1
ATOM 749 N N . CYS A 1 96 ? 3.705 3.97 5.401 1 97.72 96 CYS A N 1
ATOM 750 C CA . CYS A 1 96 ? 2.733 4.152 6.473 1 97.72 96 CYS A CA 1
ATOM 751 C C . CYS A 1 96 ? 3.335 4.942 7.628 1 97.72 96 CYS A C 1
ATOM 753 O O . CYS A 1 96 ? 4.558 5.009 7.769 1 97.72 96 CYS A O 1
ATOM 755 N N . VAL A 1 97 ? 2.449 5.5 8.37 1 98.21 97 VAL A N 1
ATOM 756 C CA . VAL A 1 97 ? 2.94 6.243 9.526 1 98.21 97 VAL A CA 1
ATOM 757 C C . VAL A 1 97 ? 1.947 6.12 10.68 1 98.21 97 VAL A C 1
ATOM 759 O O . VAL A 1 97 ? 0.733 6.164 10.468 1 98.21 97 VAL A O 1
ATOM 762 N N . THR A 1 98 ? 2.463 5.874 11.834 1 98 98 THR A N 1
ATOM 763 C CA . THR A 1 98 ? 1.66 5.868 13.051 1 98 98 THR A CA 1
ATOM 764 C C . THR A 1 98 ? 1.647 7.249 13.698 1 98 98 THR A C 1
ATOM 766 O O . THR A 1 98 ? 2.691 7.753 14.119 1 98 98 THR A O 1
ATOM 769 N N . LEU A 1 99 ? 0.507 7.803 13.809 1 98.05 99 LEU A N 1
ATOM 770 C CA . LEU A 1 99 ? 0.407 9.167 14.319 1 98.05 99 LEU A CA 1
ATOM 771 C C . LEU A 1 99 ? -0.387 9.204 15.62 1 98.05 99 LEU A C 1
ATOM 773 O O . LEU A 1 99 ? -1.258 8.36 15.845 1 98.05 99 LEU A O 1
ATOM 777 N N . THR A 1 100 ? -0.028 10.096 16.47 1 96.67 100 THR A N 1
ATOM 778 C CA . THR A 1 100 ? -0.745 10.484 17.679 1 96.67 100 THR A CA 1
ATOM 779 C C . THR A 1 100 ? -0.981 11.992 17.709 1 96.67 100 THR A C 1
ATOM 781 O O . THR A 1 100 ? -0.305 12.744 17.004 1 96.67 100 THR A O 1
ATOM 784 N N . PRO A 1 101 ? -1.931 12.412 18.497 1 94.09 101 PRO A N 1
ATOM 785 C CA . PRO A 1 101 ? -2.146 13.856 18.613 1 94.09 101 PRO A CA 1
ATOM 786 C C . PRO A 1 101 ? -0.896 14.604 19.072 1 94.09 101 PRO A C 1
ATOM 788 O O . PRO A 1 101 ? -0.693 15.762 18.699 1 94.09 101 PRO A O 1
ATOM 791 N N . LYS A 1 102 ? -0.047 13.976 19.721 1 94.1 102 LYS A N 1
ATOM 792 C CA . LYS A 1 102 ? 1.14 14.593 20.305 1 94.1 102 LYS A CA 1
ATOM 793 C C . LYS A 1 102 ? 2.155 14.96 19.226 1 94.1 102 LYS A C 1
ATOM 795 O O . LYS A 1 102 ? 2.852 15.971 19.34 1 94.1 102 LYS A O 1
ATOM 800 N N . ILE A 1 103 ? 2.197 14.163 18.166 1 96.9 103 ILE A N 1
ATOM 801 C CA . ILE A 1 103 ? 3.291 14.392 17.229 1 96.9 103 ILE A CA 1
ATOM 802 C C . ILE A 1 103 ? 2.73 14.832 15.879 1 96.9 103 ILE A C 1
ATOM 804 O O . ILE A 1 103 ? 3.483 15.228 14.986 1 96.9 103 ILE A O 1
ATOM 808 N N . ALA A 1 104 ? 1.445 14.838 15.694 1 97.53 104 ALA A N 1
ATOM 809 C CA . ALA A 1 104 ? 0.821 15.023 14.386 1 97.53 104 ALA A CA 1
ATOM 810 C C . ALA A 1 104 ? 1.181 16.383 13.795 1 97.53 104 ALA A C 1
ATOM 812 O O . ALA A 1 104 ? 1.532 16.481 12.616 1 97.53 104 ALA A O 1
ATOM 813 N N . ILE A 1 105 ? 1.175 17.411 14.522 1 97.41 105 ILE A N 1
ATOM 814 C CA . ILE A 1 105 ? 1.472 18.752 14.029 1 97.41 105 ILE A CA 1
ATOM 815 C C . ILE A 1 105 ? 2.954 18.855 13.677 1 97.41 105 ILE A C 1
ATOM 817 O O . ILE A 1 105 ? 3.317 19.451 12.66 1 97.41 105 ILE A O 1
ATOM 821 N N . ASP A 1 106 ? 3.783 18.308 14.529 1 97.58 106 ASP A N 1
ATOM 822 C CA . ASP A 1 106 ? 5.217 18.31 14.254 1 97.58 106 ASP A CA 1
ATOM 823 C C . ASP A 1 106 ? 5.53 17.551 12.967 1 97.58 106 ASP A C 1
ATOM 825 O O . ASP A 1 106 ? 6.428 17.936 12.216 1 97.58 106 ASP A O 1
ATOM 829 N N . ILE A 1 107 ? 4.812 16.457 12.714 1 98.33 107 ILE A N 1
ATOM 830 C CA . ILE A 1 107 ? 5.003 15.676 11.497 1 98.33 107 ILE A CA 1
ATOM 831 C C . ILE A 1 107 ? 4.562 16.493 10.285 1 98.33 107 ILE A C 1
ATOM 833 O O . ILE A 1 107 ? 5.2 16.446 9.231 1 98.33 107 ILE A O 1
ATOM 837 N N . LEU A 1 108 ? 3.462 17.215 10.444 1 98.14 108 LEU A N 1
ATOM 838 C CA . LEU A 1 108 ? 3.025 18.105 9.374 1 98.14 108 LEU A CA 1
ATOM 839 C C . LEU A 1 108 ? 4.119 19.109 9.023 1 98.14 108 LEU A C 1
ATOM 841 O O . LEU A 1 108 ? 4.461 19.275 7.85 1 98.14 108 LEU A O 1
ATOM 845 N N . ALA A 1 109 ? 4.706 19.701 9.994 1 97.48 109 ALA A N 1
ATOM 846 C CA . ALA A 1 109 ? 5.777 20.673 9.792 1 97.48 109 ALA A CA 1
ATOM 847 C C . ALA A 1 109 ? 6.999 20.019 9.153 1 97.48 109 ALA A C 1
ATOM 849 O O . ALA A 1 109 ? 7.578 20.561 8.208 1 97.48 109 ALA A O 1
ATOM 850 N N . THR A 1 110 ? 7.337 18.887 9.633 1 97.56 110 THR A N 1
ATOM 851 C CA . THR A 1 110 ? 8.493 18.151 9.134 1 97.56 110 THR A CA 1
ATOM 852 C C . THR A 1 110 ? 8.279 17.727 7.684 1 97.56 110 THR A C 1
ATOM 854 O O . THR A 1 110 ? 9.21 17.765 6.876 1 97.56 110 THR A O 1
ATOM 857 N N . SER A 1 111 ? 7.067 17.267 7.403 1 98.01 111 SER A N 1
ATOM 858 C CA . SER A 1 111 ? 6.76 16.845 6.04 1 98.01 111 SER A CA 1
ATOM 859 C C . SER A 1 111 ? 6.949 17.99 5.051 1 98.01 111 SER A C 1
ATOM 861 O O . SER A 1 111 ? 7.381 17.773 3.917 1 98.01 111 SER A O 1
ATOM 863 N N . LEU A 1 112 ? 6.654 19.211 5.443 1 96.86 112 LEU A N 1
ATOM 864 C CA . LEU A 1 112 ? 6.86 20.388 4.606 1 96.86 112 LEU A CA 1
ATOM 865 C C . LEU A 1 112 ? 8.346 20.699 4.463 1 96.86 112 LEU A C 1
ATOM 867 O O . LEU A 1 112 ? 8.825 20.969 3.359 1 96.86 112 LEU A O 1
ATOM 871 N N . GLU A 1 113 ? 9.09 20.595 5.521 1 96.3 113 GLU A N 1
ATOM 872 C CA . GLU A 1 113 ? 10.522 20.882 5.534 1 96.3 113 GLU A CA 1
ATOM 873 C C . GLU A 1 113 ? 11.288 19.911 4.64 1 96.3 113 GLU A C 1
ATOM 875 O O . GLU A 1 113 ? 12.253 20.299 3.979 1 96.3 113 GLU A O 1
ATOM 880 N N . TYR A 1 114 ? 10.837 18.697 4.585 1 97.34 114 TYR A N 1
ATOM 881 C CA . TYR A 1 114 ? 11.565 17.657 3.868 1 97.34 114 TYR A CA 1
ATOM 882 C C . TYR A 1 114 ? 10.905 17.354 2.528 1 97.34 114 TYR A C 1
ATOM 884 O O . TYR A 1 114 ? 11.285 16.402 1.843 1 97.34 114 TYR A O 1
ATOM 892 N N . GLY A 1 115 ? 9.887 18.062 2.232 1 97.03 115 GLY A N 1
ATOM 893 C CA . GLY A 1 115 ? 9.248 17.934 0.932 1 97.03 115 GLY A CA 1
ATOM 894 C C . GLY A 1 115 ? 8.534 16.608 0.746 1 97.03 115 GLY A C 1
ATOM 895 O O . GLY A 1 115 ? 8.595 16.009 -0.33 1 97.03 115 GLY A O 1
ATOM 896 N N . LEU A 1 116 ? 7.901 16.123 1.766 1 97.83 116 LEU A N 1
ATOM 897 C CA . LEU A 1 116 ? 7.181 14.855 1.714 1 97.83 116 LEU A CA 1
ATOM 898 C C . LEU A 1 116 ? 5.68 15.086 1.584 1 97.83 116 LEU A C 1
ATOM 900 O O . LEU A 1 116 ? 4.958 15.083 2.583 1 97.83 116 LEU A O 1
ATOM 904 N N . ASP A 1 117 ? 5.207 15.166 0.388 1 97.11 117 ASP A N 1
ATOM 905 C CA . ASP A 1 11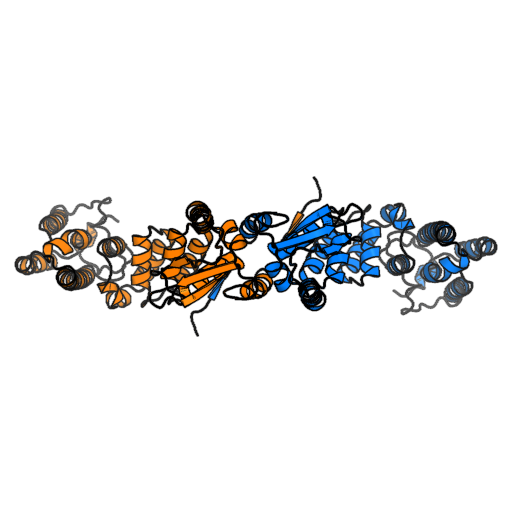7 ? 3.833 15.563 0.098 1 97.11 117 ASP A CA 1
ATOM 906 C C . ASP A 1 117 ? 2.839 14.542 0.647 1 97.11 117 ASP A C 1
ATOM 908 O O . ASP A 1 117 ? 1.8 14.914 1.196 1 97.11 117 ASP A O 1
ATOM 912 N N . GLU A 1 118 ? 3.167 13.337 0.434 1 97.48 118 GLU A N 1
ATOM 913 C CA . GLU A 1 118 ? 2.246 12.303 0.897 1 97.48 118 GLU A CA 1
ATOM 914 C C . GLU A 1 118 ? 2.159 12.283 2.42 1 97.48 118 GLU A C 1
ATOM 916 O O . GLU A 1 118 ? 1.082 12.077 2.983 1 97.48 118 GLU A O 1
ATOM 921 N N . LEU A 1 119 ? 3.242 12.399 3.073 1 98.22 119 LEU A N 1
ATOM 922 C CA . LEU A 1 119 ? 3.245 12.454 4.53 1 98.22 119 LEU A CA 1
ATOM 923 C C . LEU A 1 119 ? 2.467 13.666 5.031 1 98.22 119 LEU A C 1
ATOM 925 O O . LEU A 1 119 ? 1.759 13.583 6.037 1 98.22 119 LEU A O 1
ATOM 929 N N . ARG A 1 120 ? 2.624 14.746 4.332 1 98.02 120 ARG A N 1
ATOM 930 C CA . ARG A 1 120 ? 1.859 15.949 4.643 1 98.02 120 ARG A CA 1
ATOM 931 C C . ARG A 1 120 ? 0.36 15.681 4.563 1 98.02 120 ARG A C 1
ATOM 933 O O . ARG A 1 120 ? -0.389 16.038 5.474 1 98.02 120 ARG A O 1
ATOM 940 N N . ARG A 1 121 ? -0.01 15.07 3.516 1 97.87 121 ARG A N 1
ATOM 941 C CA . ARG A 1 121 ? -1.42 14.75 3.318 1 97.87 121 ARG A CA 1
ATOM 942 C C . ARG A 1 121 ? -1.936 13.841 4.429 1 97.87 121 ARG A C 1
ATOM 944 O O . ARG A 1 121 ? -3.01 14.082 4.986 1 97.87 121 ARG A O 1
ATOM 951 N N . LEU A 1 122 ? -1.165 12.82 4.739 1 98.16 122 LEU A N 1
AT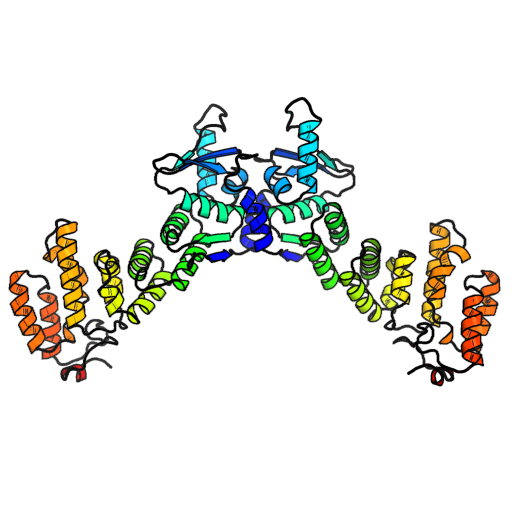OM 952 C CA . LEU A 1 122 ? -1.564 11.862 5.765 1 98.16 122 LEU A CA 1
ATOM 953 C C . LEU A 1 122 ? -1.683 12.54 7.126 1 98.16 122 LEU A C 1
ATOM 955 O O . LEU A 1 122 ? -2.607 12.253 7.889 1 98.16 122 LEU A O 1
ATOM 959 N N . SER A 1 123 ? -0.785 13.388 7.442 1 98.24 123 SER A N 1
ATOM 960 C CA . SER A 1 123 ? -0.813 14.1 8.715 1 98.24 123 SER A CA 1
ATOM 961 C C . SER A 1 123 ? -2.02 15.028 8.803 1 98.24 123 SER A C 1
ATOM 963 O O . SER A 1 123 ? -2.685 15.094 9.839 1 98.24 123 SER A O 1
ATOM 965 N N . SER A 1 124 ? -2.272 15.719 7.721 1 97.9 124 SER A N 1
ATOM 966 C CA . SER A 1 124 ? -3.436 16.597 7.667 1 97.9 124 SER A CA 1
ATOM 967 C C . SER A 1 124 ? -4.73 15.811 7.843 1 97.9 124 SER A C 1
ATOM 969 O O . SER A 1 124 ? -5.618 16.225 8.592 1 97.9 124 SER A O 1
ATOM 971 N N . GLU A 1 125 ? -4.797 14.698 7.171 1 98.03 125 GLU A N 1
ATOM 972 C CA . GLU A 1 125 ? -5.974 13.842 7.285 1 98.03 125 GLU A CA 1
ATOM 973 C C . GLU A 1 125 ? -6.173 13.366 8.721 1 98.03 125 GLU A C 1
ATOM 975 O O . GLU A 1 125 ? -7.298 13.349 9.225 1 98.03 125 GLU A O 1
ATOM 980 N N . PHE A 1 126 ? -5.174 12.953 9.332 1 98.44 126 PHE A N 1
ATOM 981 C CA . PHE A 1 126 ? -5.238 12.513 10.721 1 98.44 126 PHE A CA 1
ATOM 982 C C . PHE A 1 126 ? -5.774 13.624 11.616 1 98.44 126 PHE A C 1
ATOM 984 O O . PHE A 1 126 ? -6.634 13.383 12.465 1 98.44 126 PHE A O 1
ATOM 991 N N . LEU A 1 127 ? -5.216 14.781 11.449 1 98.18 127 LEU A N 1
ATOM 992 C CA . LEU A 1 127 ? -5.611 15.91 12.284 1 98.18 127 LEU A CA 1
ATOM 993 C C . LEU A 1 127 ? -7.089 16.236 12.094 1 98.18 127 LEU A C 1
ATOM 995 O O . LEU A 1 127 ? -7.81 16.46 13.069 1 98.18 127 LEU A O 1
ATOM 999 N N . VAL A 1 128 ? -7.556 16.226 10.859 1 97.92 128 VAL A N 1
ATOM 1000 C CA . VAL A 1 128 ? -8.954 16.508 10.55 1 97.92 128 VAL A CA 1
ATOM 1001 C C . VAL A 1 128 ? -9.852 15.475 11.226 1 97.92 128 VAL A C 1
ATOM 1003 O O . VAL A 1 128 ? -10.886 15.823 11.802 1 97.92 128 VAL A O 1
ATOM 1006 N N . GLU A 1 129 ? -9.407 14.264 11.232 1 97.21 129 GLU A N 1
ATOM 1007 C CA . GLU A 1 129 ? -10.213 13.174 11.772 1 97.21 129 GLU A CA 1
ATOM 1008 C C . GLU A 1 129 ? -10.231 13.203 13.297 1 97.21 129 GLU A C 1
ATOM 1010 O O . GLU A 1 129 ? -11.085 12.573 13.926 1 97.21 129 GLU A O 1
ATOM 1015 N N . ASN A 1 130 ? -9.292 13.927 13.891 1 97.06 130 ASN A N 1
ATOM 1016 C CA . ASN A 1 130 ? -9.148 13.863 15.342 1 97.06 130 ASN A CA 1
ATOM 1017 C C . ASN A 1 130 ? -9.261 15.246 15.978 1 97.06 130 ASN A C 1
ATOM 1019 O O . ASN A 1 130 ? -8.657 15.505 17.021 1 97.06 130 ASN A O 1
ATOM 1023 N N . LEU A 1 131 ? -9.932 16.051 15.364 1 97.35 131 LEU A N 1
ATOM 1024 C CA . LEU A 1 131 ? -10.143 17.385 15.914 1 97.35 131 LEU A CA 1
ATOM 1025 C C . LEU A 1 131 ? -10.913 17.316 17.229 1 97.35 131 LEU A C 1
ATOM 1027 O O . LEU A 1 131 ? -11.833 16.507 17.372 1 97.35 131 LEU A O 1
ATOM 1031 N N . SER A 1 132 ? -10.537 18.104 18.132 1 96.95 132 SER A N 1
ATOM 1032 C CA . SER A 1 132 ? -11.187 18.26 19.429 1 96.95 132 SER A CA 1
ATOM 1033 C C . SER A 1 132 ? -11.077 19.695 19.934 1 96.95 132 SER A C 1
ATOM 1035 O O . SER A 1 132 ? -10.341 20.504 19.365 1 96.95 132 SER A O 1
ATOM 1037 N N . VAL A 1 133 ? -11.798 20.008 20.99 1 97.57 133 VAL A N 1
ATOM 1038 C CA . VAL A 1 133 ? -11.782 21.343 21.578 1 97.57 133 VAL A CA 1
ATOM 1039 C C . VAL A 1 133 ? -10.374 21.676 22.067 1 97.57 133 VAL A C 1
ATOM 1041 O O . VAL A 1 133 ? -9.932 22.823 21.971 1 97.57 133 VAL A O 1
ATOM 1044 N N . GLN A 1 134 ? -9.698 20.706 22.44 1 95.22 134 GLN A N 1
ATOM 1045 C CA . GLN A 1 134 ? -8.382 20.891 23.043 1 95.22 134 GLN A CA 1
ATOM 1046 C C . GLN A 1 134 ? -7.323 21.167 21.98 1 95.22 134 GLN A C 1
ATOM 1048 O O . GLN A 1 134 ? -6.387 21.934 22.213 1 95.22 134 GLN A O 1
ATOM 1053 N N . ASN A 1 135 ? -7.542 20.546 20.814 1 96.28 135 ASN A N 1
ATOM 1054 C CA . ASN A 1 135 ? -6.448 20.668 19.856 1 96.28 135 ASN A CA 1
ATOM 1055 C C . ASN A 1 135 ? -6.825 21.573 18.687 1 96.28 135 ASN A C 1
ATOM 1057 O O . ASN A 1 135 ? -5.965 21.961 17.894 1 96.28 135 ASN A O 1
ATOM 1061 N N . ALA A 1 136 ? -8.022 22.045 18.569 1 98.16 136 ALA A N 1
ATOM 1062 C CA . ALA A 1 136 ? -8.514 22.815 17.429 1 98.16 136 ALA A CA 1
ATOM 1063 C C . ALA A 1 136 ? -7.725 24.11 17.26 1 98.16 136 ALA A C 1
ATOM 1065 O O . ALA A 1 136 ? -7.307 24.449 16.15 1 98.16 136 ALA A O 1
ATOM 1066 N N . PRO A 1 137 ? -7.431 24.814 18.384 1 98.34 137 PRO A N 1
ATOM 1067 C CA . PRO A 1 137 ? -6.661 26.047 18.202 1 98.34 137 PRO A CA 1
ATOM 1068 C C . PRO A 1 137 ? -5.271 25.794 17.624 1 98.34 137 PRO A C 1
ATOM 1070 O O . PRO A 1 137 ? -4.843 26.498 16.705 1 98.34 137 PRO A O 1
ATOM 1073 N N . GLU A 1 138 ? -4.65 24.799 18.132 1 97.91 138 GLU A N 1
ATOM 1074 C CA . GLU A 1 138 ? -3.315 24.48 17.636 1 97.91 138 GLU A CA 1
ATOM 1075 C C . GLU A 1 138 ? -3.359 24.044 16.174 1 97.91 138 GLU A C 1
ATOM 1077 O O . GLU A 1 138 ? -2.444 24.343 15.403 1 97.91 138 GLU A O 1
ATOM 1082 N N . CYS A 1 139 ? -4.342 23.316 15.797 1 98.45 139 CYS A N 1
ATOM 1083 C CA . CYS A 1 139 ? -4.517 22.89 14.413 1 98.45 139 CYS A CA 1
ATOM 1084 C C . CYS A 1 139 ? -4.737 24.088 13.497 1 98.45 139 CYS A C 1
ATOM 1086 O O . CYS A 1 139 ? -4.166 24.156 12.408 1 98.45 139 CYS A O 1
ATOM 1088 N N . LEU A 1 140 ? -5.546 25.04 13.944 1 98.7 140 LEU A N 1
ATOM 1089 C CA . LEU A 1 140 ? -5.769 26.248 13.158 1 98.7 140 LEU A CA 1
ATOM 1090 C C . LEU A 1 140 ? -4.475 27.038 12.996 1 98.7 140 LEU A C 1
ATOM 1092 O O . LEU A 1 140 ? -4.16 27.504 11.899 1 98.7 140 LEU A O 1
ATOM 1096 N N . GLN A 1 141 ? -3.744 27.116 14.101 1 98.46 141 GLN A N 1
ATOM 1097 C CA . GLN A 1 141 ? -2.455 27.8 14.063 1 98.46 141 GLN A CA 1
ATOM 1098 C C . GLN A 1 141 ? -1.531 27.173 13.023 1 98.46 141 GLN A C 1
ATOM 1100 O O . GLN A 1 141 ? -0.924 27.882 12.217 1 98.46 141 GLN A O 1
ATOM 1105 N N . ALA A 1 142 ? -1.452 25.888 13.017 1 98.13 142 ALA A N 1
ATOM 1106 C CA . ALA A 1 142 ? -0.595 25.163 12.082 1 98.13 142 ALA A CA 1
ATOM 1107 C C . ALA A 1 142 ? -1.074 25.345 10.645 1 98.13 142 ALA A C 1
ATOM 1109 O O . ALA A 1 142 ? -0.266 25.55 9.736 1 98.13 142 ALA A O 1
ATOM 1110 N N . ALA A 1 143 ? -2.386 25.243 10.453 1 98.35 143 ALA A N 1
ATOM 1111 C CA . ALA A 1 143 ? -2.967 25.372 9.119 1 98.35 143 ALA A CA 1
ATOM 1112 C C . ALA A 1 143 ? -2.63 26.727 8.503 1 98.35 143 ALA A C 1
ATOM 1114 O O . ALA A 1 143 ? -2.271 26.809 7.326 1 98.35 143 ALA A O 1
ATOM 1115 N N . VAL A 1 144 ? -2.715 27.768 9.309 1 98.13 144 VAL A N 1
ATOM 1116 C CA . VAL A 1 144 ? -2.447 29.124 8.842 1 98.13 144 VAL A CA 1
ATOM 1117 C C . VAL A 1 144 ? -0.945 29.315 8.644 1 98.13 144 VAL A C 1
ATOM 1119 O O . VAL A 1 144 ? -0.51 29.829 7.61 1 98.13 144 VAL A O 1
ATOM 1122 N N . THR A 1 145 ? -0.163 28.892 9.563 1 97.39 145 THR A N 1
ATOM 1123 C CA . THR A 1 145 ? 1.288 29.04 9.525 1 97.39 145 THR A CA 1
ATOM 1124 C C . THR A 1 145 ? 1.868 28.359 8.289 1 97.39 145 THR A C 1
ATOM 1126 O O . THR A 1 145 ? 2.755 28.907 7.63 1 97.39 145 THR A O 1
ATOM 1129 N N . TYR A 1 146 ? 1.309 27.184 7.998 1 96.73 146 TYR A N 1
ATOM 1130 C CA . TYR A 1 146 ? 1.896 26.388 6.926 1 96.73 146 TYR A CA 1
ATOM 1131 C C . TYR A 1 146 ? 1.034 26.445 5.67 1 96.73 146 TYR A C 1
ATOM 1133 O O . TYR A 1 146 ? 1.243 25.673 4.731 1 96.73 146 TYR A O 1
ATOM 1141 N N . SER A 1 147 ? 0.043 27.285 5.658 1 96.64 147 SER A N 1
ATOM 1142 C CA . SER A 1 147 ? -0.829 27.518 4.511 1 96.64 147 SER A CA 1
ATOM 1143 C C . SER A 1 147 ? -1.492 26.224 4.049 1 96.64 147 SER A C 1
ATOM 1145 O O . SER A 1 147 ? -1.458 25.893 2.863 1 96.64 147 SER A O 1
ATOM 1147 N N . GLN A 1 148 ? -1.978 25.446 4.982 1 97.22 148 GLN A N 1
ATOM 1148 C CA . GLN A 1 148 ? -2.719 24.225 4.683 1 97.22 148 GLN A CA 1
ATOM 1149 C C . GLN A 1 148 ? -4.219 24.496 4.608 1 97.22 148 GLN A C 1
ATOM 1151 O O . GLN A 1 148 ? -4.913 24.462 5.626 1 97.22 148 GLN A O 1
ATOM 1156 N N . GLU A 1 149 ? -4.776 24.632 3.519 1 97.44 149 GLU A N 1
ATOM 1157 C CA . GLU A 1 149 ? -6.13 25.129 3.292 1 97.44 149 GLU A CA 1
ATOM 1158 C C . GLU A 1 149 ? -7.175 24.127 3.774 1 97.44 149 GLU A C 1
ATOM 1160 O O . GLU A 1 149 ? -8.14 24.502 4.444 1 97.44 149 GLU A O 1
ATOM 1165 N N . GLU A 1 150 ? -6.935 22.907 3.422 1 97.23 150 GLU A N 1
ATOM 1166 C CA . GLU A 1 150 ? -7.914 21.894 3.808 1 97.23 150 GLU A CA 1
ATOM 1167 C C . GLU A 1 150 ? -8.013 21.773 5.326 1 97.23 150 GLU A C 1
ATOM 1169 O O . GLU A 1 150 ? -9.113 21.711 5.879 1 97.23 150 GLU A O 1
ATOM 1174 N N . LEU A 1 151 ? -6.922 21.683 5.921 1 98.34 151 LEU A N 1
ATOM 1175 C CA . LEU A 1 151 ? -6.899 21.611 7.378 1 98.34 151 LEU A CA 1
ATOM 1176 C C . LEU A 1 151 ? -7.545 22.848 7.993 1 98.34 151 LEU A C 1
ATOM 1178 O O . LEU A 1 151 ? -8.304 22.742 8.959 1 98.34 151 LEU A O 1
ATOM 1182 N N . ARG A 1 152 ? -7.247 23.995 7.437 1 98.45 152 ARG A N 1
ATOM 1183 C CA . ARG A 1 152 ? -7.815 25.254 7.91 1 98.45 152 ARG A CA 1
ATOM 1184 C C . ARG A 1 152 ? -9.338 25.23 7.836 1 98.45 152 ARG A C 1
ATOM 1186 O O . ARG A 1 152 ? -10.017 25.506 8.827 1 98.45 152 ARG A O 1
ATOM 1193 N N . ASP A 1 153 ? -9.844 24.834 6.72 1 98.37 153 ASP A N 1
ATOM 1194 C CA . ASP A 1 153 ? -11.285 24.862 6.491 1 98.37 153 ASP A CA 1
ATOM 1195 C C . ASP A 1 153 ? -12.009 23.9 7.43 1 98.37 153 ASP A C 1
ATOM 1197 O O . ASP A 1 153 ? -13.029 24.255 8.025 1 98.37 153 ASP A O 1
ATOM 1201 N N . HIS A 1 154 ? -11.47 22.747 7.573 1 98.63 154 HIS A N 1
ATOM 1202 C CA . HIS A 1 154 ? -12.085 21.771 8.465 1 98.63 154 HIS A CA 1
ATOM 1203 C C . HIS A 1 154 ? -12.015 22.231 9.917 1 98.63 154 HIS A C 1
ATOM 1205 O O . HIS A 1 154 ? -12.949 22.005 10.69 1 98.63 154 HIS A O 1
ATOM 1211 N N . THR A 1 155 ? -10.936 22.827 10.248 1 98.71 155 THR A N 1
ATOM 1212 C CA . THR A 1 155 ? -10.762 23.291 11.62 1 98.71 155 THR A CA 1
ATOM 1213 C C . THR A 1 155 ? -11.724 24.434 11.93 1 98.71 155 THR A C 1
ATOM 1215 O O . THR A 1 155 ? -12.316 24.479 13.01 1 98.71 155 THR A O 1
ATOM 1218 N N . ILE A 1 156 ? -11.903 25.305 11.002 1 98.62 156 ILE A N 1
ATOM 1219 C CA . ILE A 1 156 ? -12.811 26.432 11.186 1 98.62 156 ILE A CA 1
ATOM 1220 C C . ILE A 1 156 ? -14.238 25.92 11.367 1 98.62 156 ILE A C 1
ATOM 1222 O O . ILE A 1 156 ? -14.95 26.356 12.275 1 98.62 156 ILE A O 1
ATOM 1226 N N . VAL A 1 157 ? -14.635 24.996 10.542 1 98.55 157 VAL A N 1
ATOM 1227 C CA . VAL A 1 157 ? -15.97 24.417 10.645 1 98.55 157 VAL A CA 1
ATOM 1228 C C . VAL A 1 157 ? -16.151 23.776 12.019 1 98.55 157 VAL A C 1
ATOM 1230 O O . VAL A 1 157 ? -17.203 23.924 12.646 1 98.55 157 VAL A O 1
ATOM 1233 N N . PHE A 1 158 ? -15.185 23.107 12.453 1 98.73 158 PHE A N 1
ATOM 1234 C CA . PHE A 1 158 ? -15.252 22.479 13.767 1 98.73 158 PHE A CA 1
ATOM 1235 C C . PHE A 1 158 ? -15.399 23.529 14.862 1 98.73 158 PHE A C 1
ATOM 1237 O O . PHE A 1 158 ? -16.21 23.37 15.777 1 98.73 158 PHE A O 1
ATOM 1244 N N . ILE A 1 159 ? -14.604 24.561 14.794 1 98.69 159 ILE A N 1
ATOM 1245 C CA . ILE A 1 159 ? -14.636 25.61 15.807 1 98.69 159 ILE A CA 1
ATOM 1246 C C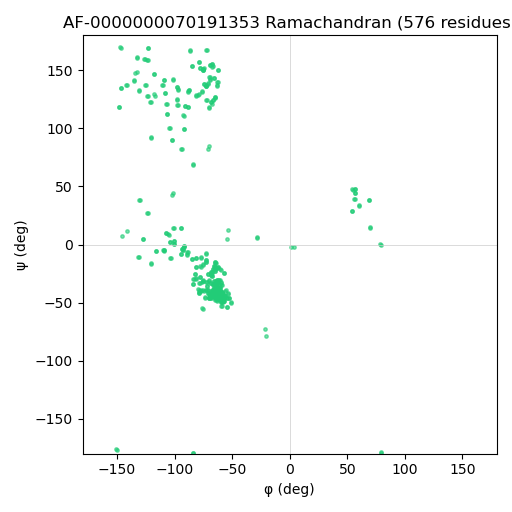 . ILE A 1 159 ? -15.996 26.304 15.789 1 98.69 159 ILE A C 1
ATOM 1248 O O . ILE A 1 159 ? -16.535 26.655 16.841 1 98.69 159 ILE A O 1
ATOM 1252 N N . ASP A 1 160 ? -16.503 26.469 14.6 1 98.4 160 ASP A N 1
ATOM 1253 C CA . ASP A 1 160 ? -17.847 27.025 14.482 1 98.4 160 ASP A CA 1
ATOM 1254 C C . ASP A 1 160 ? -18.846 26.232 15.322 1 98.4 160 ASP A C 1
ATOM 1256 O O . ASP A 1 160 ? -19.675 26.815 16.024 1 98.4 160 ASP A O 1
ATOM 1260 N N . GLU A 1 161 ? -18.738 24.973 15.295 1 97.88 161 GLU A N 1
ATOM 1261 C CA . GLU A 1 161 ? -19.68 24.088 15.974 1 97.88 161 GLU A CA 1
ATOM 1262 C C . GLU A 1 161 ? -19.409 24.04 17.475 1 97.88 161 GLU A C 1
ATOM 1264 O O . GLU A 1 161 ? -20.283 23.659 18.257 1 97.88 161 GLU A O 1
ATOM 1269 N N . HIS A 1 162 ? -18.211 24.452 17.887 1 98.3 162 HIS A N 1
ATOM 1270 C CA . HIS A 1 162 ? -17.812 24.386 19.288 1 98.3 162 HIS A CA 1
ATOM 1271 C C . HIS A 1 162 ? -17.228 25.715 19.757 1 98.3 162 HIS A C 1
ATOM 1273 O O . HIS A 1 162 ? -16.269 25.737 20.531 1 98.3 162 HIS A O 1
ATOM 1279 N N . THR A 1 163 ? -17.761 26.757 19.321 1 98.37 163 THR A N 1
ATOM 1280 C CA . THR A 1 163 ? -17.202 28.1 19.432 1 98.37 163 THR A CA 1
ATOM 1281 C C . THR A 1 163 ? -16.876 28.432 20.885 1 98.37 163 THR A C 1
ATOM 1283 O O . THR A 1 163 ? -15.725 28.719 21.219 1 98.37 163 THR A O 1
ATOM 1286 N N . GLU A 1 164 ? -17.807 28.304 21.751 1 97.85 164 GLU A N 1
ATOM 1287 C CA . GLU A 1 164 ? -17.631 28.758 23.127 1 97.85 164 GLU A CA 1
ATOM 1288 C C . GLU A 1 164 ? -16.545 27.955 23.838 1 97.85 164 GLU A C 1
ATOM 1290 O O . GLU A 1 164 ? -15.693 28.525 24.523 1 97.85 164 GLU A O 1
ATOM 1295 N N . ASN A 1 165 ? -16.636 26.655 23.685 1 98.31 165 ASN A N 1
ATOM 1296 C CA . ASN A 1 165 ? -15.673 25.781 24.346 1 98.31 165 ASN A CA 1
ATOM 1297 C C . ASN A 1 165 ? -14.251 26.043 23.858 1 98.31 165 ASN A C 1
ATOM 1299 O O . ASN A 1 165 ? -13.307 26.034 24.649 1 98.31 165 ASN A O 1
ATOM 1303 N N . VAL A 1 166 ? -14.101 26.284 22.601 1 98.51 166 VAL A N 1
ATOM 1304 C CA . VAL A 1 166 ? -12.779 26.533 22.034 1 98.51 166 VAL A CA 1
ATOM 1305 C C . VAL A 1 166 ? -12.27 27.898 22.491 1 98.51 166 VAL A C 1
ATOM 1307 O O . VAL A 1 166 ? -11.096 28.045 22.84 1 98.51 166 VAL A O 1
ATOM 1310 N N . PHE A 1 167 ? -13.146 28.91 22.566 1 98.11 167 PHE A N 1
ATOM 1311 C CA . PHE A 1 167 ? -12.758 30.26 22.957 1 98.11 167 PHE A CA 1
ATOM 1312 C C . PHE A 1 167 ? -12.355 30.303 24.426 1 98.11 167 PHE A C 1
ATOM 1314 O O . PHE A 1 167 ? -11.537 31.134 24.827 1 98.11 167 PHE A O 1
ATOM 1321 N N . LYS A 1 168 ? -12.825 29.381 25.196 1 97.64 168 LYS A N 1
ATOM 1322 C CA . LYS A 1 168 ? -12.507 29.328 26.621 1 97.64 168 LYS A CA 1
ATOM 1323 C C . LYS A 1 168 ? -11.241 28.514 26.872 1 97.64 168 LYS A C 1
ATOM 1325 O O . LYS A 1 168 ? -10.714 28.504 27.986 1 97.64 168 LYS A O 1
ATOM 1330 N N . SER A 1 169 ? -10.787 27.893 25.866 1 96.59 169 SER A N 1
ATOM 1331 C CA . SER A 1 169 ? -9.625 27.021 26.014 1 96.59 169 SER A CA 1
ATOM 1332 C C . SER A 1 169 ? -8.332 27.827 26.062 1 96.59 169 SER A C 1
ATOM 1334 O O . SER A 1 169 ? -8.282 28.961 25.58 1 96.59 169 SER A O 1
ATOM 1336 N N . LYS A 1 170 ? -7.313 27.256 26.642 1 95.27 170 LYS A N 1
ATOM 1337 C CA . LYS A 1 170 ? -5.99 27.872 26.698 1 95.27 170 LYS A CA 1
ATOM 1338 C C . LYS A 1 170 ? -5.408 28.054 25.299 1 95.27 170 LYS A C 1
ATOM 1340 O O . LYS A 1 170 ? -4.717 29.038 25.032 1 95.27 170 LYS A O 1
ATOM 1345 N N . GLY A 1 171 ? -5.784 27.17 24.426 1 96.83 171 GLY A N 1
ATOM 1346 C CA . GLY A 1 171 ? -5.277 27.214 23.064 1 96.83 171 GLY A CA 1
ATOM 1347 C C . GLY A 1 171 ? -5.698 28.461 22.31 1 96.83 171 GLY A C 1
ATOM 1348 O O . GLY A 1 171 ? -4.952 28.965 21.468 1 96.83 171 GLY A O 1
ATOM 1349 N N . PHE A 1 172 ? -6.853 28.924 22.657 1 97.66 172 PHE A N 1
ATOM 1350 C CA . PHE A 1 172 ? -7.354 30.132 22.013 1 97.66 172 PHE A CA 1
ATOM 1351 C C . PHE A 1 172 ? -6.452 31.322 22.318 1 97.66 172 PHE A C 1
ATOM 1353 O O . PHE A 1 172 ? -6.144 32.118 21.428 1 97.66 172 PHE A O 1
ATOM 1360 N N . GLN A 1 173 ? -5.95 31.397 23.502 1 96.36 173 GLN A N 1
ATOM 1361 C CA . GLN A 1 173 ? -5.121 32.514 23.942 1 96.36 173 GLN A CA 1
ATOM 1362 C C . GLN A 1 173 ? -3.741 32.464 23.293 1 96.36 173 GLN A C 1
ATOM 1364 O O . GLN A 1 173 ? -3.029 33.47 23.257 1 96.36 173 GLN A O 1
ATOM 1369 N N . GLU A 1 174 ? -3.444 31.343 22.747 1 96.55 174 GLU A N 1
ATOM 1370 C CA . GLU A 1 174 ? -2.109 31.144 22.189 1 96.55 174 GLU A CA 1
ATOM 1371 C C . GLU A 1 174 ? -2.112 31.321 20.673 1 96.55 174 GLU A C 1
ATOM 1373 O O . GLU A 1 174 ? -1.063 31.24 20.032 1 96.55 174 GLU A O 1
ATOM 1378 N N . LEU A 1 175 ? -3.23 31.618 20.101 1 97.93 175 LEU A N 1
ATOM 1379 C CA . LEU A 1 175 ? -3.326 31.82 18.659 1 97.93 175 LEU A CA 1
ATOM 1380 C C . LEU A 1 175 ? -2.54 33.055 18.23 1 97.93 175 LEU A C 1
ATOM 1382 O O . LEU A 1 175 ? -2.497 34.051 18.955 1 97.93 175 LEU A O 1
ATOM 1386 N N . SER A 1 176 ? -1.958 32.945 17.102 1 97.29 176 SER A N 1
ATOM 1387 C CA . SER A 1 176 ? -1.341 34.122 16.501 1 97.29 176 SER A CA 1
ATOM 1388 C C . SER A 1 176 ? -2.396 35.095 15.982 1 97.29 176 SER A C 1
ATOM 1390 O O . SER A 1 176 ? -3.572 34.743 15.874 1 97.29 176 SER A O 1
ATOM 1392 N N . GLU A 1 177 ? -1.898 36.233 15.698 1 96.8 177 GLU A N 1
ATOM 1393 C CA . GLU A 1 177 ? -2.768 37.257 15.127 1 96.8 177 GLU A CA 1
ATOM 1394 C C . GLU A 1 177 ? -3.409 36.775 13.829 1 96.8 177 GLU A C 1
ATOM 1396 O O . GLU A 1 177 ? -4.619 36.917 13.638 1 96.8 177 GLU A O 1
ATOM 1401 N N . ASP A 1 178 ? -2.663 36.181 13.007 1 97.54 178 ASP A N 1
ATOM 1402 C CA . ASP A 1 178 ? -3.146 35.725 11.707 1 97.54 178 ASP A CA 1
ATOM 1403 C C . ASP A 1 178 ? -4.197 34.628 11.865 1 97.54 178 ASP A C 1
ATOM 1405 O O . ASP A 1 178 ? -5.198 34.612 11.146 1 97.54 178 ASP A O 1
ATOM 1409 N N . ALA A 1 179 ? -3.921 33.699 12.757 1 98.14 179 ALA A N 1
ATOM 1410 C CA . ALA A 1 179 ? -4.866 32.608 12.981 1 98.14 179 ALA A CA 1
ATOM 1411 C C . ALA A 1 179 ? -6.185 33.132 13.542 1 98.14 179 ALA A C 1
ATOM 1413 O O . ALA A 1 179 ? -7.261 32.685 13.137 1 98.14 179 ALA A O 1
ATOM 1414 N N . LEU A 1 180 ? -6.106 34.047 14.46 1 98.3 180 LEU A N 1
ATOM 1415 C CA . LEU A 1 180 ? -7.314 34.628 15.036 1 98.3 180 LEU A CA 1
ATOM 1416 C C . LEU A 1 180 ? -8.1 35.403 13.984 1 98.3 180 LEU A C 1
ATOM 1418 O O . LEU A 1 180 ? -9.331 35.351 13.959 1 98.3 180 LEU A O 1
ATOM 1422 N N . MET A 1 181 ? -7.388 36.141 13.2 1 97.28 181 MET A N 1
ATOM 1423 C CA . MET A 1 181 ? -8.054 36.88 12.13 1 97.28 181 MET A CA 1
ATOM 1424 C C . MET A 1 181 ? -8.823 35.935 11.213 1 97.28 181 MET A C 1
ATOM 1426 O O . MET A 1 181 ? -9.965 36.214 10.844 1 97.28 181 MET A O 1
ATOM 1430 N N . GLU A 1 182 ? -8.191 34.832 10.852 1 96.61 182 GLU A N 1
ATOM 1431 C CA . GLU A 1 182 ? -8.837 33.825 10.016 1 96.61 182 GLU A CA 1
ATOM 1432 C C . GLU A 1 182 ? -10.106 33.292 10.674 1 96.61 182 GLU A C 1
ATOM 1434 O O . GLU A 1 182 ? -11.107 33.047 9.998 1 96.61 182 GLU A O 1
ATOM 1439 N N . LEU A 1 183 ? -10.023 33.056 11.895 1 98.03 183 LEU A N 1
ATOM 1440 C CA . LEU A 1 183 ? -11.144 32.523 12.662 1 98.03 183 LEU A CA 1
ATOM 1441 C C . LEU A 1 183 ? -12.293 33.525 12.712 1 98.03 183 LEU A C 1
ATOM 1443 O O . LEU A 1 183 ? -13.454 33.153 12.528 1 98.03 183 LEU A O 1
ATOM 1447 N N . LEU A 1 184 ? -11.996 34.8 12.919 1 97.81 184 LEU A N 1
ATOM 1448 C CA . LEU A 1 184 ? -12.999 35.844 13.098 1 97.81 184 LEU A CA 1
ATOM 1449 C C . LEU A 1 184 ? -13.693 36.164 11.778 1 97.81 184 LEU A C 1
ATOM 1451 O O . LEU A 1 184 ? -14.738 36.818 11.764 1 97.81 184 LEU A O 1
ATOM 1455 N N . MET A 1 185 ? -13.175 35.734 10.749 1 96.53 185 MET A N 1
ATOM 1456 C CA . MET A 1 185 ? -13.788 35.949 9.441 1 96.53 185 MET A CA 1
ATOM 1457 C C . MET A 1 185 ? -14.901 34.938 9.189 1 96.53 185 MET A C 1
ATOM 1459 O O . MET A 1 185 ? -15.706 35.11 8.272 1 96.53 185 MET A O 1
ATOM 1463 N N . SER A 1 186 ? -15.008 33.922 9.993 1 97.08 186 SER A N 1
ATOM 1464 C CA . SER A 1 186 ? -16.018 32.884 9.816 1 97.08 186 SER A CA 1
ATOM 1465 C C . SER A 1 186 ? -17.417 33.417 10.105 1 97.08 186 SER A C 1
ATOM 1467 O O . SER A 1 186 ? -17.608 34.198 11.039 1 97.08 186 SER A O 1
ATOM 1469 N N . ASP A 1 187 ? -18.389 32.955 9.361 1 96.74 187 ASP A N 1
ATOM 1470 C CA . ASP A 1 187 ? -19.79 33.302 9.581 1 96.74 187 ASP A CA 1
ATOM 1471 C C . ASP A 1 187 ? -20.468 32.289 10.5 1 96.74 187 ASP A C 1
ATOM 1473 O O . ASP A 1 187 ? -21.623 32.472 10.89 1 96.74 187 ASP A O 1
ATOM 1477 N N . GLY A 1 188 ? -19.689 31.27 10.882 1 97.76 188 GLY A N 1
ATOM 1478 C CA . GLY A 1 188 ? -20.336 30.15 11.545 1 97.76 188 GLY A CA 1
ATOM 1479 C C . GLY A 1 188 ? -20.179 30.177 13.053 1 97.76 188 GLY A C 1
ATOM 1480 O O . GLY A 1 188 ? -20.698 29.305 13.753 1 97.76 188 GLY A O 1
ATOM 1481 N N . LEU A 1 189 ? -19.529 31.233 13.58 1 98.08 189 LEU A N 1
ATOM 1482 C CA . LEU A 1 189 ? -19.314 31.298 15.022 1 98.08 189 LEU A CA 1
ATOM 1483 C C . LEU A 1 189 ? -20.642 31.369 15.767 1 98.08 189 LEU A C 1
ATOM 1485 O O . LEU A 1 189 ? -21.541 32.115 15.373 1 98.08 189 LEU A O 1
ATOM 1489 N N . GLN A 1 190 ? -20.74 30.583 16.849 1 98.24 190 GLN A N 1
ATOM 1490 C CA . GLN A 1 190 ? -21.995 30.452 17.583 1 98.24 190 GLN A CA 1
ATOM 1491 C C . GLN A 1 190 ? -21.979 31.295 18.855 1 98.24 190 GLN A C 1
ATOM 1493 O O . GLN A 1 190 ? -22.335 30.811 19.931 1 98.24 190 GLN A O 1
ATOM 1498 N N . LEU A 1 191 ? -21.535 32.466 18.821 1 97.88 191 LEU A N 1
ATOM 1499 C CA . LEU A 1 191 ? -21.523 33.455 19.893 1 97.88 191 LEU A CA 1
ATOM 1500 C C . LEU A 1 191 ? -21.992 34.814 19.385 1 97.88 191 LEU A C 1
ATOM 1502 O O . LEU A 1 191 ? -21.823 35.133 18.206 1 97.88 191 LEU A O 1
ATOM 1506 N N . ASP A 1 192 ? -22.629 35.528 20.287 1 97.96 192 ASP A N 1
ATOM 1507 C CA . ASP A 1 192 ? -22.983 36.9 19.937 1 97.96 192 ASP A CA 1
ATOM 1508 C C . ASP A 1 192 ? -21.736 37.771 19.801 1 97.96 192 ASP A C 1
ATOM 1510 O O . ASP A 1 192 ? -20.687 37.456 20.367 1 97.96 192 ASP A O 1
ATOM 1514 N N . GLU A 1 193 ? -21.872 38.829 19.019 1 97.39 193 GLU A N 1
ATOM 1515 C CA . GLU A 1 193 ? -20.72 39.652 18.666 1 97.39 193 GLU A CA 1
ATOM 1516 C C . GLU A 1 193 ? -20.089 40.28 19.905 1 97.39 193 GLU A C 1
ATOM 1518 O O . GLU A 1 193 ? -18.869 40.436 19.976 1 97.39 193 GLU A O 1
ATOM 1523 N N . MET A 1 194 ? -20.944 40.596 20.87 1 96.96 194 MET A N 1
ATOM 1524 C CA . MET A 1 194 ? -20.413 41.184 22.097 1 96.96 194 MET A CA 1
ATOM 1525 C C . MET A 1 194 ? -19.546 40.18 22.85 1 96.96 194 MET A C 1
ATOM 1527 O O . MET A 1 194 ? -18.514 40.545 23.414 1 96.96 194 MET A O 1
ATOM 1531 N N . ASP A 1 195 ? -19.969 38.953 22.905 1 97.94 195 ASP A N 1
ATOM 1532 C CA . ASP A 1 195 ? -19.182 37.901 23.54 1 97.94 195 ASP A CA 1
ATOM 1533 C C . ASP A 1 195 ? -17.871 37.669 22.794 1 97.94 195 ASP A C 1
ATOM 1535 O O . ASP A 1 195 ? -16.82 37.492 23.414 1 97.94 195 ASP A O 1
ATOM 1539 N N . ILE A 1 196 ? -17.96 37.68 21.469 1 98.22 196 ILE A N 1
ATOM 1540 C CA . ILE A 1 196 ? -16.764 37.522 20.649 1 98.22 196 ILE A CA 1
ATOM 1541 C C . ILE A 1 196 ? -15.769 38.636 20.967 1 98.22 196 ILE A C 1
ATOM 1543 O O . ILE A 1 196 ? -14.579 38.378 21.159 1 98.22 196 ILE A O 1
ATOM 1547 N N . PHE A 1 197 ? -16.277 39.856 21.063 1 97.5 197 PHE A N 1
ATOM 1548 C CA . PHE A 1 197 ? -15.438 41.006 21.381 1 97.5 197 PHE A CA 1
ATOM 1549 C C . PHE A 1 197 ? -14.745 40.817 22.725 1 97.5 197 PHE A C 1
ATOM 1551 O O . PHE A 1 197 ? -13.559 41.121 22.866 1 97.5 197 PHE A O 1
ATOM 1558 N N . ASN A 1 198 ? -15.448 40.348 23.679 1 96.91 198 ASN A N 1
ATOM 1559 C CA . ASN A 1 198 ? -14.875 40.149 25.005 1 96.91 198 ASN A CA 1
ATOM 1560 C C . ASN A 1 198 ? -13.744 39.125 24.98 1 96.91 198 ASN A C 1
ATOM 1562 O O . ASN A 1 198 ? -12.723 39.304 25.647 1 96.91 198 ASN A O 1
ATOM 1566 N N . PHE A 1 199 ? -13.914 38.076 24.272 1 97.97 199 PHE A N 1
ATOM 1567 C CA . PHE A 1 199 ? -12.863 37.074 24.14 1 97.97 199 PHE A CA 1
ATOM 1568 C C . PHE A 1 199 ? -11.65 37.655 23.423 1 97.97 199 PHE A C 1
ATOM 1570 O O . PHE A 1 199 ? -10.509 37.363 23.787 1 97.97 199 PHE A O 1
ATOM 1577 N N . VAL A 1 200 ? -11.914 38.481 22.373 1 97.7 200 VAL A N 1
ATOM 1578 C CA . VAL A 1 200 ? -10.832 39.121 21.632 1 97.7 200 VAL A CA 1
ATOM 1579 C C . VAL A 1 200 ? -10.081 40.087 22.544 1 97.7 200 VAL A C 1
ATOM 1581 O O . VAL A 1 200 ? -8.85 40.153 22.51 1 97.7 200 VAL A O 1
ATOM 1584 N N . LYS A 1 201 ? -10.84 40.775 23.306 1 96.43 201 LYS A N 1
ATOM 1585 C CA . LYS A 1 201 ? -10.239 41.695 24.268 1 96.43 201 LYS A CA 1
ATOM 1586 C C . LYS A 1 201 ? -9.3 40.959 25.22 1 96.43 201 LYS A C 1
ATOM 1588 O O . LYS A 1 201 ? -8.186 41.418 25.48 1 96.43 201 LYS A O 1
ATOM 1593 N N . ASP A 1 202 ? -9.76 39.895 25.767 1 96.77 202 ASP A N 1
ATOM 1594 C CA . ASP A 1 202 ? -8.935 39.076 26.65 1 96.77 202 ASP A CA 1
ATOM 1595 C C . ASP A 1 202 ? -7.677 38.592 25.933 1 96.77 202 ASP A C 1
ATOM 1597 O O . ASP A 1 202 ? -6.582 38.626 26.498 1 96.77 202 ASP A O 1
ATOM 1601 N N . TRP A 1 203 ? -7.849 38.145 24.744 1 97.75 203 TRP A N 1
ATOM 1602 C CA . TRP A 1 203 ? -6.729 37.678 23.934 1 97.75 203 TRP A CA 1
ATOM 1603 C C . TRP A 1 203 ? -5.705 38.789 23.727 1 97.75 203 TRP A C 1
ATOM 1605 O O . TRP A 1 203 ? -4.5 38.565 23.868 1 97.75 203 TRP A O 1
ATOM 1615 N N . VAL A 1 204 ? -6.109 40.029 23.406 1 97.18 204 VAL A N 1
ATOM 1616 C CA . VAL A 1 204 ? -5.24 41.174 23.158 1 97.18 204 VAL A CA 1
ATOM 1617 C C . VAL A 1 204 ? -4.461 41.516 24.426 1 97.18 204 VAL A C 1
ATOM 1619 O O . VAL A 1 204 ? -3.257 41.779 24.37 1 97.18 204 VAL A O 1
ATOM 1622 N N . THR A 1 205 ? -5.189 41.501 25.487 1 95.13 205 THR A N 1
ATOM 1623 C CA . THR A 1 205 ? -4.574 41.837 26.767 1 95.13 205 THR A CA 1
ATOM 1624 C C . THR A 1 205 ? -3.445 40.865 27.096 1 95.13 205 THR A C 1
ATOM 1626 O O . THR A 1 205 ? -2.349 41.283 27.474 1 95.13 205 THR A O 1
ATOM 1629 N N . VAL A 1 206 ? -3.698 39.651 26.954 1 95.91 206 VAL A N 1
ATOM 1630 C CA . VAL A 1 206 ? -2.719 38.611 27.254 1 95.91 206 VAL A CA 1
ATOM 1631 C C . VAL A 1 206 ? -1.538 38.719 26.293 1 95.91 206 VAL A C 1
ATOM 1633 O O . VAL A 1 206 ? -0.38 38.684 26.716 1 95.91 206 VAL A O 1
ATOM 1636 N N . ASN A 1 207 ? -1.825 38.9 24.995 1 95.55 207 ASN A N 1
ATOM 1637 C CA . ASN A 1 207 ? -0.779 38.871 23.978 1 95.55 207 ASN A CA 1
ATOM 1638 C C . ASN A 1 207 ? 0.015 40.174 23.952 1 95.55 207 ASN A C 1
ATOM 1640 O O . ASN A 1 207 ? 1.174 40.191 23.536 1 95.55 207 ASN A O 1
ATOM 1644 N N . ALA A 1 208 ? -0.596 41.255 24.34 1 94.89 208 ALA A N 1
ATOM 1645 C CA . ALA A 1 208 ? 0.148 42.503 24.49 1 94.89 208 ALA A CA 1
ATOM 1646 C C . ALA A 1 208 ? 1.27 42.353 25.513 1 94.89 208 ALA A C 1
ATOM 1648 O O . ALA A 1 208 ? 2.382 42.842 25.299 1 94.89 208 ALA A O 1
ATOM 1649 N N . VAL A 1 209 ? 0.966 41.663 26.601 1 95.47 209 VAL A N 1
ATOM 1650 C CA . VAL A 1 209 ? 1.938 41.425 27.662 1 95.47 209 VAL A CA 1
ATOM 1651 C C . VAL A 1 209 ? 3.02 40.468 27.167 1 95.47 209 VAL A C 1
ATOM 1653 O O . VAL A 1 209 ? 4.213 40.726 27.341 1 95.47 209 VAL A O 1
ATOM 1656 N N . VAL A 1 210 ? 2.601 39.433 26.525 1 93.76 210 VAL A N 1
ATOM 1657 C CA . VAL A 1 210 ? 3.508 38.382 26.075 1 93.76 210 VAL A CA 1
ATOM 1658 C C . VAL A 1 210 ? 4.469 38.941 25.028 1 93.76 210 VAL A C 1
ATOM 1660 O O . VAL A 1 210 ? 5.657 38.612 25.028 1 93.76 210 VAL A O 1
ATOM 1663 N N . LEU A 1 211 ? 3.985 39.812 24.137 1 93.87 211 LEU A N 1
ATOM 1664 C CA . LEU A 1 211 ? 4.779 40.324 23.025 1 93.87 211 LEU A CA 1
ATOM 1665 C C . LEU A 1 211 ? 5.447 41.643 23.397 1 93.87 211 LEU A C 1
ATOM 1667 O O . LEU A 1 211 ? 6.212 42.201 22.607 1 93.87 211 LEU A O 1
ATOM 1671 N N . ASN A 1 212 ? 5.171 42.153 24.565 1 94.75 212 ASN A N 1
ATOM 1672 C CA . ASN A 1 212 ? 5.686 43.439 25.024 1 94.75 212 ASN A CA 1
ATOM 1673 C C . ASN A 1 212 ? 5.367 44.556 24.034 1 94.75 212 ASN A C 1
ATOM 1675 O O . ASN A 1 212 ? 6.264 45.28 23.599 1 94.75 212 ASN A O 1
ATOM 1679 N N . LYS A 1 213 ? 4.177 44.562 23.649 1 94.92 213 LYS A N 1
ATOM 1680 C CA . LYS A 1 213 ? 3.642 45.591 22.762 1 94.92 213 LYS A CA 1
ATOM 1681 C C . LYS A 1 213 ? 2.437 46.286 23.389 1 94.92 213 LYS A C 1
ATOM 1683 O O . LYS A 1 213 ? 1.923 45.841 24.417 1 94.92 213 LYS A O 1
ATOM 1688 N N . SER A 1 214 ? 2.052 47.333 22.771 1 93.16 214 SER A N 1
ATOM 1689 C CA . SER A 1 214 ? 0.866 48.03 23.257 1 93.16 214 SER A CA 1
ATOM 1690 C C . SER A 1 214 ? -0.408 47.28 22.883 1 93.16 214 SER A C 1
ATOM 1692 O O . SER A 1 214 ? -0.439 46.556 21.886 1 93.16 214 SER A O 1
ATOM 1694 N N . VAL A 1 215 ? -1.348 47.431 23.675 1 92.18 215 VAL A N 1
ATOM 1695 C CA . VAL A 1 215 ? -2.653 46.823 23.442 1 92.18 215 VAL A CA 1
ATOM 1696 C C . VAL A 1 215 ? -3.191 47.258 22.081 1 92.18 215 VAL A C 1
ATOM 1698 O O . VAL A 1 215 ? -3.726 46.442 21.327 1 92.18 215 VAL A O 1
ATOM 1701 N N . SER A 1 216 ? -3.071 48.517 21.791 1 91.58 216 SER A N 1
ATOM 1702 C CA . SER A 1 216 ? -3.57 49.071 20.536 1 91.58 216 SER A CA 1
ATOM 1703 C C . SER A 1 216 ? -2.868 48.441 19.337 1 91.58 216 SER A C 1
ATOM 1705 O O . SER A 1 216 ? -3.496 48.186 18.308 1 91.58 216 SER A O 1
ATOM 1707 N N . ASP A 1 217 ? -1.627 48.227 19.463 1 93.28 217 ASP A N 1
ATOM 1708 C CA . ASP A 1 217 ? -0.84 47.653 18.376 1 93.28 217 ASP A CA 1
ATOM 1709 C C . ASP A 1 217 ? -1.27 46.217 18.086 1 93.28 217 ASP A C 1
ATOM 1711 O O . ASP A 1 217 ? -1.387 45.821 16.924 1 93.28 217 ASP A O 1
ATOM 1715 N N . VAL A 1 218 ? -1.521 45.423 19.143 1 93.94 218 VAL A N 1
ATOM 1716 C CA . VAL A 1 218 ? -1.892 44.019 18.997 1 93.94 218 VAL A CA 1
ATOM 1717 C C . VAL A 1 218 ? -3.341 43.913 18.527 1 93.94 218 VAL A C 1
ATOM 1719 O O . VAL A 1 218 ? -3.691 43.001 17.775 1 93.94 218 VAL A O 1
ATOM 1722 N N . ALA A 1 219 ? -4.181 44.843 18.9 1 93.94 219 ALA A N 1
ATOM 1723 C CA . ALA A 1 219 ? -5.625 44.777 18.69 1 93.94 219 ALA A CA 1
ATOM 1724 C C . ALA A 1 219 ? -5.993 45.206 17.273 1 93.94 219 ALA A C 1
ATOM 1726 O O . ALA A 1 219 ? -7.001 44.757 16.724 1 93.94 219 ALA A O 1
ATOM 1727 N N . ARG A 1 220 ? -5.25 46.045 16.655 1 91.89 220 ARG A N 1
ATOM 1728 C CA . ARG A 1 220 ? -5.611 46.782 15.448 1 91.89 220 ARG A CA 1
ATOM 1729 C C . ARG A 1 220 ? -6.137 45.842 14.368 1 91.89 220 ARG A C 1
ATOM 1731 O O . ARG A 1 220 ? -7.24 46.034 13.854 1 91.89 220 ARG A O 1
ATOM 1738 N N . LYS A 1 221 ? -5.43 44.805 14.114 1 92.52 221 LYS A N 1
ATOM 1739 C CA . LYS A 1 221 ? -5.779 43.926 13.002 1 92.52 221 LYS A CA 1
ATOM 1740 C C . LYS A 1 221 ? -6.93 42.996 13.376 1 92.52 221 LYS A C 1
ATOM 1742 O O . LYS A 1 221 ? -7.87 42.818 12.598 1 92.52 221 LYS A O 1
ATOM 1747 N N . VAL A 1 222 ? -6.956 42.458 14.573 1 96.14 222 VAL A N 1
ATOM 1748 C CA . VAL A 1 222 ? -7.907 41.419 14.954 1 96.14 222 VAL A CA 1
ATOM 1749 C C . VAL A 1 222 ? -9.264 42.047 15.263 1 96.14 222 VAL A C 1
ATOM 1751 O O . VAL A 1 222 ? -10.308 41.466 14.956 1 96.14 222 VAL A O 1
ATOM 1754 N N . VAL A 1 223 ? -9.305 43.205 15.905 1 95.91 223 VAL A N 1
ATOM 1755 C CA . VAL A 1 223 ? -10.554 43.831 16.326 1 95.91 223 VAL A CA 1
ATOM 1756 C C . VAL A 1 223 ? -11.312 44.343 15.103 1 95.91 223 VAL A C 1
ATOM 1758 O O . VAL A 1 223 ? -12.539 44.472 15.135 1 95.91 223 VAL A O 1
ATOM 1761 N N . SER A 1 224 ? -10.566 44.617 14.047 1 95.51 224 SER A N 1
ATOM 1762 C CA . SER A 1 224 ? -11.186 45.086 12.813 1 95.51 224 SER A CA 1
ATOM 1763 C C . SER A 1 224 ? -12.088 44.017 12.206 1 95.51 224 SER A C 1
ATOM 1765 O O . SER A 1 224 ? -12.919 44.313 11.345 1 95.51 224 SER A O 1
ATOM 1767 N N . LYS A 1 225 ? -11.952 42.764 12.67 1 96.22 225 LYS A N 1
ATOM 1768 C CA . LYS A 1 225 ? -12.756 41.67 12.132 1 96.22 225 LYS A CA 1
ATOM 1769 C C . LYS A 1 225 ? -14.006 41.44 12.977 1 96.22 225 LYS A C 1
ATOM 1771 O O . LYS A 1 225 ? -14.88 40.656 12.602 1 96.22 225 LYS A O 1
ATOM 1776 N N . VAL A 1 226 ? -14.078 42.115 14.114 1 97.23 226 VAL A N 1
ATOM 1777 C CA . VAL A 1 226 ? -15.302 42.076 14.908 1 97.23 226 VAL A CA 1
ATOM 1778 C C . VAL A 1 226 ? -16.393 42.891 14.217 1 97.23 226 VAL A C 1
ATOM 1780 O O . VAL A 1 226 ? -16.147 44.011 13.763 1 97.23 226 VAL A O 1
ATOM 1783 N N . ARG A 1 227 ? -17.523 42.387 14.188 1 96.67 227 ARG A N 1
ATOM 1784 C CA . ARG A 1 227 ? -18.611 42.995 13.429 1 96.67 227 ARG A CA 1
ATOM 1785 C C . ARG A 1 227 ? -19.447 43.915 14.312 1 96.67 227 ARG A C 1
ATOM 1787 O O . ARG A 1 227 ? -20.589 43.593 14.647 1 96.67 227 ARG A O 1
ATOM 1794 N N . LEU A 1 228 ? -19.005 45.104 14.504 1 96.61 228 LEU A N 1
ATOM 1795 C CA . LEU A 1 228 ? -19.629 46.058 15.414 1 96.61 228 LEU A CA 1
ATOM 1796 C C . LEU A 1 228 ? -20.993 46.495 14.892 1 96.61 228 LEU A C 1
ATOM 1798 O O . LEU A 1 228 ? -21.872 46.866 15.673 1 96.61 228 LEU A O 1
ATOM 1802 N N . ALA A 1 229 ? -21.15 46.422 13.572 1 95 229 ALA A N 1
ATOM 1803 C CA . ALA A 1 229 ? -22.403 46.834 12.945 1 95 229 ALA A CA 1
ATOM 1804 C C . ALA A 1 229 ? -23.565 45.966 13.42 1 95 229 ALA A C 1
ATOM 1806 O O . ALA A 1 229 ? -24.728 46.362 13.312 1 95 229 ALA A O 1
ATOM 1807 N N . LEU A 1 230 ? -23.26 44.799 13.956 1 96.16 230 LEU A N 1
ATOM 1808 C CA . LEU A 1 230 ? -24.303 43.872 14.382 1 96.16 230 LEU A CA 1
ATOM 1809 C C . LEU A 1 230 ? -24.78 44.2 15.792 1 96.16 230 LEU A C 1
ATOM 1811 O O . LEU A 1 230 ? -25.815 43.697 16.234 1 96.16 230 LEU A O 1
ATOM 1815 N N . LEU A 1 231 ? -24.073 45.035 16.487 1 97.15 231 LEU A N 1
ATOM 1816 C CA . LEU A 1 231 ? -24.433 45.427 17.845 1 97.15 231 LEU A CA 1
ATOM 1817 C C . LEU A 1 231 ? -25.432 46.58 17.831 1 97.15 231 LEU A C 1
ATOM 1819 O O . LEU A 1 231 ? -25.458 47.373 16.888 1 97.15 231 LEU A O 1
ATOM 1823 N N . ALA A 1 232 ? -26.212 46.642 18.893 1 96.57 232 ALA A N 1
ATOM 1824 C CA . ALA A 1 232 ? -27.166 47.74 19.033 1 96.57 232 ALA A CA 1
ATOM 1825 C C . ALA A 1 232 ? -26.446 49.064 19.273 1 96.57 232 ALA A C 1
ATOM 1827 O O . ALA A 1 232 ? -25.329 49.085 19.796 1 96.57 232 ALA A O 1
ATOM 1828 N N . SER A 1 233 ? -27.113 50.187 18.902 1 96.1 233 SER A N 1
ATOM 1829 C CA . SER A 1 233 ? -26.532 51.516 19.059 1 96.1 233 SER A CA 1
ATOM 1830 C C . SER A 1 233 ? -26.121 51.773 20.505 1 96.1 233 SER A C 1
ATOM 1832 O O . SER A 1 233 ? -25.067 52.356 20.762 1 96.1 233 SER A O 1
ATOM 1834 N N . SER A 1 234 ? -26.952 51.324 21.415 1 96.7 234 SER A N 1
ATOM 1835 C CA . SER A 1 234 ? -26.652 51.513 22.83 1 96.7 234 SER A CA 1
ATOM 1836 C C . SER A 1 234 ? -25.399 50.744 23.237 1 96.7 234 SER A C 1
ATOM 1838 O O . SER A 1 234 ? -24.605 51.226 24.047 1 96.7 234 SER A O 1
ATOM 1840 N N . GLU A 1 235 ? -25.26 49.583 22.683 1 96.86 235 GLU A N 1
ATOM 1841 C CA . GLU A 1 235 ? -24.098 48.75 22.975 1 96.86 235 GLU A CA 1
ATOM 1842 C C . GLU A 1 235 ? -22.82 49.37 22.419 1 96.86 235 GLU A C 1
ATOM 1844 O O . GLU A 1 235 ? -21.778 49.357 23.079 1 96.86 235 GLU A O 1
ATOM 1849 N N . ILE A 1 236 ? -22.889 49.922 21.211 1 97.08 236 ILE A N 1
ATOM 1850 C CA . ILE A 1 236 ? -21.746 50.569 20.576 1 97.08 236 ILE A CA 1
ATOM 1851 C C . ILE A 1 236 ? -21.325 51.789 21.392 1 97.08 236 ILE A C 1
ATOM 1853 O O . ILE A 1 236 ? -20.132 52.023 21.6 1 97.08 236 ILE A O 1
ATOM 1857 N N . GLU A 1 237 ? -22.313 52.492 21.794 1 96.67 237 GLU A N 1
ATOM 1858 C CA . GLU A 1 237 ? -22.04 53.683 22.593 1 96.67 237 GLU A CA 1
ATOM 1859 C C . GLU A 1 237 ? -21.292 53.328 23.875 1 96.67 237 GLU A C 1
ATOM 1861 O O . GLU A 1 237 ? -20.319 53.993 24.237 1 96.67 237 GLU A O 1
ATOM 1866 N N . GLU A 1 238 ? -21.805 52.383 24.534 1 96.12 238 GLU A N 1
ATOM 1867 C CA . GLU A 1 238 ? -21.158 51.934 25.763 1 96.12 238 GLU A CA 1
ATOM 1868 C C . GLU A 1 238 ? -19.733 51.459 25.494 1 96.12 238 GLU A C 1
ATOM 1870 O O . GLU A 1 238 ? -18.823 51.733 26.28 1 96.12 238 GLU A O 1
ATOM 1875 N N . MET A 1 239 ? -19.575 50.738 24.435 1 95.07 239 MET A N 1
ATOM 1876 C CA . MET A 1 239 ? -18.256 50.244 24.047 1 95.07 239 MET A CA 1
ATOM 1877 C C . MET A 1 239 ? -17.305 51.402 23.759 1 95.07 239 MET A C 1
ATOM 1879 O O . MET A 1 239 ? -16.122 51.337 24.097 1 95.07 239 MET A O 1
ATOM 1883 N N . GLU A 1 240 ? -17.757 52.371 23.082 1 94.81 240 GLU A N 1
ATOM 1884 C CA . GLU A 1 240 ? -16.95 53.542 22.753 1 94.81 240 GLU A CA 1
ATOM 1885 C C . GLU A 1 240 ? -16.487 54.266 24.014 1 94.81 240 GLU A C 1
ATOM 1887 O O . GLU A 1 240 ? -15.357 54.755 24.076 1 94.81 240 GLU A O 1
ATOM 1892 N N . LYS A 1 241 ? -17.373 54.35 24.998 1 95.18 241 LYS A N 1
ATOM 1893 C CA . LYS A 1 241 ? -17.02 54.961 26.276 1 95.18 241 LYS A CA 1
ATOM 1894 C C . LYS A 1 241 ? -15.898 54.187 26.964 1 95.18 241 LYS A C 1
ATOM 1896 O O . LYS A 1 241 ? -14.938 54.783 27.458 1 95.18 241 LYS A O 1
ATOM 1901 N N . ASP A 1 242 ? -16.03 52.991 26.954 1 93.82 242 ASP A N 1
ATOM 1902 C CA . ASP A 1 242 ? -15.045 52.122 27.588 1 93.82 242 ASP A CA 1
ATOM 1903 C C . ASP A 1 242 ? -13.723 52.14 26.824 1 93.82 242 ASP A C 1
ATOM 1905 O O . ASP A 1 242 ? -12.654 51.977 27.417 1 93.82 242 ASP A O 1
ATOM 1909 N N . ASN A 1 243 ? -13.802 52.285 25.494 1 94.17 243 ASN A N 1
ATOM 1910 C CA . ASN A 1 243 ? -12.641 52.251 24.611 1 94.17 243 ASN A CA 1
ATOM 1911 C C . ASN A 1 243 ? -11.699 53.421 24.878 1 94.17 243 ASN A C 1
ATOM 1913 O O . ASN A 1 243 ? -10.529 53.383 24.492 1 94.17 243 ASN A O 1
ATOM 1917 N N . LYS A 1 244 ? -12.103 54.465 25.491 1 91.47 244 LYS A N 1
ATOM 1918 C CA . LYS A 1 244 ? -11.291 55.638 25.799 1 91.47 244 LYS A CA 1
ATOM 1919 C C . LYS A 1 244 ? -10.173 55.292 26.778 1 91.47 244 LYS A C 1
ATOM 1921 O O . LYS A 1 244 ? -9.132 55.951 26.799 1 91.47 244 LYS A O 1
ATOM 1926 N N . LYS A 1 245 ? -10.366 54.255 27.45 1 88.93 245 LYS A N 1
ATOM 1927 C CA . LYS A 1 245 ? -9.409 53.846 28.474 1 88.93 245 LYS A CA 1
ATOM 1928 C C . LYS A 1 245 ? -8.177 53.199 27.849 1 88.93 245 LYS A C 1
ATOM 1930 O O . LYS A 1 245 ? -7.05 53.452 28.28 1 88.93 245 LYS A O 1
ATOM 1935 N N . ASP A 1 246 ? -8.389 52.443 26.868 1 87.16 246 ASP A N 1
ATOM 1936 C CA . ASP A 1 246 ? -7.269 51.636 26.393 1 87.16 246 ASP A CA 1
ATOM 1937 C C . ASP A 1 246 ? -7.116 51.749 24.878 1 87.16 246 ASP A C 1
ATOM 1939 O O . ASP A 1 246 ? -6.097 51.336 24.319 1 87.16 246 ASP A O 1
ATOM 1943 N N . ASN A 1 247 ? -8.129 52.355 24.174 1 89.5 247 ASN A N 1
ATOM 1944 C CA . ASN A 1 247 ? -8.092 52.557 22.729 1 89.5 247 ASN A CA 1
ATOM 1945 C C . ASN A 1 247 ? -7.886 51.242 21.984 1 89.5 247 ASN A C 1
ATOM 1947 O O . ASN A 1 247 ? -7.041 51.155 21.091 1 89.5 247 ASN A O 1
ATOM 1951 N N . LEU A 1 248 ? -8.547 50.251 22.514 1 93.18 248 LEU A N 1
ATOM 1952 C CA . LEU A 1 248 ? -8.449 48.906 21.958 1 93.18 248 LEU A CA 1
ATOM 1953 C C . LEU A 1 248 ? -9.043 48.853 20.554 1 93.18 248 LEU A C 1
ATOM 1955 O O . LEU A 1 248 ? -8.487 48.205 19.665 1 93.18 248 LEU A O 1
ATOM 1959 N N . VAL A 1 249 ? -10.166 49.524 20.392 1 95.69 249 VAL A N 1
ATOM 1960 C CA . VAL A 1 249 ? -10.883 49.519 19.121 1 95.69 249 VAL A CA 1
ATOM 1961 C C . VAL A 1 249 ? -10.535 50.776 18.326 1 95.69 249 VAL A C 1
ATOM 1963 O O . VAL A 1 249 ? -10.714 51.894 18.813 1 95.69 249 VAL A O 1
ATOM 1966 N N . PRO A 1 250 ? -10.092 50.635 17.162 1 93.49 250 PRO A N 1
ATOM 1967 C CA . PRO A 1 250 ? -9.826 51.803 16.319 1 93.49 250 PRO A CA 1
ATOM 1968 C C . PRO A 1 250 ? -11.086 52.612 16.018 1 93.49 250 PRO A C 1
ATOM 1970 O O . PRO A 1 250 ? -12.16 52.039 15.822 1 93.49 250 PRO A O 1
ATOM 1973 N N . VAL A 1 251 ? -10.84 53.814 15.851 1 93.47 251 VAL A N 1
ATOM 1974 C CA . VAL A 1 251 ? -11.939 54.751 15.649 1 93.47 251 VAL A CA 1
ATOM 1975 C C . VAL A 1 251 ? -12.67 54.419 14.35 1 93.47 251 VAL A C 1
ATOM 1977 O O . VAL A 1 251 ? -13.889 54.582 14.258 1 93.47 251 VAL A O 1
ATOM 1980 N N . GLU A 1 252 ? -11.939 54 13.419 1 94.03 252 GLU A N 1
ATOM 1981 C CA . GLU A 1 252 ? -12.514 53.674 12.117 1 94.03 252 GLU A CA 1
ATOM 1982 C C . GLU A 1 252 ? -13.567 52.576 12.239 1 94.03 252 GLU A C 1
ATOM 1984 O O . GLU A 1 252 ? -14.542 52.558 11.486 1 94.03 252 GLU A O 1
ATOM 1989 N N . CYS A 1 253 ? -13.411 51.661 13.15 1 95.41 253 CYS A N 1
ATOM 1990 C CA . CYS A 1 253 ? -14.37 50.58 13.353 1 95.41 253 CYS A CA 1
ATOM 1991 C C . CYS A 1 253 ? -15.696 51.12 13.876 1 95.41 253 CYS A C 1
ATOM 1993 O O . CYS A 1 253 ? -16.763 50.707 13.418 1 95.41 253 CYS A O 1
ATOM 1995 N N . PHE A 1 254 ? -15.603 52.019 14.817 1 96.01 254 PHE A N 1
ATOM 1996 C CA . PHE A 1 254 ? -16.809 52.663 15.323 1 96.01 254 PHE A CA 1
ATOM 1997 C C . PHE A 1 254 ? -17.501 53.458 14.222 1 96.01 254 PHE A C 1
ATOM 1999 O O . PHE A 1 254 ? -18.724 53.396 14.079 1 96.01 254 PHE A O 1
ATOM 2006 N N . ASN A 1 255 ? -16.658 54.197 13.469 1 95.19 255 ASN A N 1
ATOM 2007 C CA . ASN A 1 255 ? -17.205 55.01 12.388 1 95.19 255 ASN A CA 1
ATOM 2008 C C . ASN A 1 255 ? -18 54.165 11.398 1 95.19 255 ASN A C 1
ATOM 2010 O O . ASN A 1 255 ? -19.075 54.57 10.953 1 95.19 255 ASN A O 1
ATOM 2014 N N . ASN A 1 256 ? -17.482 53.109 11.054 1 93.67 256 ASN A N 1
ATOM 2015 C CA . ASN A 1 256 ? -18.147 52.213 10.114 1 93.67 256 ASN A CA 1
ATOM 2016 C C . ASN A 1 256 ? -19.471 51.697 10.671 1 93.67 256 ASN A C 1
ATOM 2018 O O . ASN A 1 256 ? -20.46 51.599 9.943 1 93.67 256 ASN A O 1
ATOM 2022 N N . ALA A 1 257 ? -19.452 51.341 11.915 1 94.81 257 ALA A N 1
ATOM 2023 C CA . ALA A 1 257 ? -20.667 50.848 12.558 1 94.81 257 ALA A CA 1
ATOM 2024 C C . ALA A 1 257 ? -21.736 51.935 12.617 1 94.81 257 ALA A C 1
ATOM 2026 O O . ALA A 1 257 ? -22.905 51.682 12.315 1 94.81 257 ALA A O 1
ATOM 2027 N N . TRP A 1 258 ? -21.294 53.13 12.977 1 95.79 258 TRP A N 1
ATOM 2028 C CA . TRP A 1 258 ? -22.225 54.25 13.071 1 95.79 258 TRP A CA 1
ATOM 2029 C C . TRP A 1 258 ? -22.786 54.608 11.699 1 95.79 258 TRP A C 1
ATOM 2031 O O . TRP A 1 258 ? -23.966 54.945 11.572 1 95.79 258 TRP A O 1
ATOM 2041 N N . LYS A 1 259 ? -21.922 54.569 10.75 1 94.44 259 LYS A N 1
ATOM 2042 C CA . LYS A 1 259 ? -22.37 54.822 9.384 1 94.44 259 LYS A CA 1
ATOM 2043 C C . LYS A 1 259 ? -23.48 53.855 8.981 1 94.44 259 LYS A C 1
ATOM 2045 O O . LYS A 1 259 ? -24.478 54.262 8.383 1 94.44 259 LYS A O 1
ATOM 2050 N N . PHE A 1 260 ? -23.393 52.628 9.265 1 94.27 260 PHE A N 1
ATOM 2051 C CA . PHE A 1 260 ? -24.413 51.632 8.96 1 94.27 260 PHE A CA 1
ATOM 2052 C C . PHE A 1 260 ? -25.72 51.96 9.672 1 94.27 260 PHE A C 1
ATOM 2054 O O . PHE A 1 260 ? -26.793 51.904 9.067 1 94.27 260 PHE A O 1
ATOM 2061 N N . HIS A 1 261 ? -25.594 52.322 10.954 1 94.09 261 HIS A N 1
ATOM 2062 C CA . HIS A 1 261 ? -26.783 52.635 11.738 1 94.09 261 HIS A CA 1
ATOM 2063 C C . HIS A 1 261 ? -27.479 53.885 11.209 1 94.09 261 HIS A C 1
ATOM 2065 O O . HIS A 1 261 ? -28.705 53.996 11.281 1 94.09 261 HIS A O 1
ATOM 2071 N N . ALA A 1 262 ? -26.651 54.771 10.674 1 93.74 262 ALA A N 1
ATOM 2072 C CA . ALA A 1 262 ? -27.185 56.035 10.172 1 93.74 262 ALA A CA 1
ATOM 2073 C C . ALA A 1 262 ? -27.823 55.854 8.798 1 93.74 262 ALA A C 1
ATOM 2075 O O . ALA A 1 262 ? -28.898 56.397 8.53 1 93.74 262 ALA A O 1
ATOM 2076 N N . MET A 1 263 ? -27.185 55.095 7.949 1 92.56 263 MET A N 1
ATOM 2077 C CA . MET A 1 263 ? -27.616 54.972 6.559 1 92.56 263 MET A CA 1
ATOM 2078 C C . MET A 1 263 ? -28.724 53.933 6.424 1 92.56 263 MET A C 1
ATOM 2080 O O . MET A 1 263 ? -29.563 54.028 5.526 1 92.56 263 MET A O 1
ATOM 2084 N N . LYS A 1 264 ? -28.734 52.921 7.284 1 90.78 264 LYS A N 1
ATOM 2085 C CA . LYS A 1 264 ? -29.718 51.842 7.28 1 90.78 264 LYS A CA 1
ATOM 2086 C C . LYS A 1 264 ? -29.791 51.169 5.912 1 90.78 264 LYS A C 1
ATOM 2088 O O . LYS A 1 264 ? -30.877 50.834 5.436 1 90.78 264 LYS A O 1
ATOM 2093 N N . LYS A 1 265 ? -28.672 51.179 5.189 1 88.75 265 LYS A N 1
ATOM 2094 C CA . LYS A 1 265 ? -28.53 50.517 3.895 1 88.75 265 LYS A CA 1
ATOM 2095 C C . LYS A 1 265 ? -27.472 49.419 3.952 1 88.75 265 LYS A C 1
ATOM 2097 O O . LYS A 1 265 ? -26.332 49.668 4.349 1 88.75 265 LYS A O 1
ATOM 2102 N N . PRO A 1 266 ? -27.951 48.321 3.5 1 84.2 266 PRO A N 1
ATOM 2103 C CA . PRO A 1 266 ? -27.014 47.197 3.572 1 84.2 266 PRO A CA 1
ATOM 2104 C C . PRO A 1 266 ? -25.909 47.281 2.522 1 84.2 266 PRO A C 1
ATOM 2106 O O . PRO A 1 266 ? -26.135 47.794 1.423 1 84.2 266 PRO A O 1
ATOM 2109 N N . ASP A 1 267 ? -24.778 46.982 2.918 1 85.87 267 ASP A N 1
ATOM 2110 C CA . ASP A 1 267 ? -23.667 46.727 2.005 1 85.87 267 ASP A CA 1
ATOM 2111 C C . ASP A 1 267 ? -23.386 45.231 1.886 1 85.87 267 ASP A C 1
ATOM 2113 O O . ASP A 1 267 ? -22.662 44.663 2.706 1 85.87 267 ASP A O 1
ATOM 2117 N N . ALA A 1 268 ? -23.87 44.646 0.824 1 81.57 268 ALA A N 1
ATOM 2118 C CA . ALA A 1 268 ? -23.849 43.195 0.655 1 81.57 268 ALA A CA 1
ATOM 2119 C C . ALA A 1 268 ? -22.418 42.673 0.564 1 81.57 268 ALA A C 1
ATOM 2121 O O . ALA A 1 268 ? -22.156 41.507 0.867 1 81.57 268 ALA A O 1
ATOM 2122 N N . GLU A 1 269 ? -21.543 43.534 0.2 1 86.85 269 GLU A N 1
ATOM 2123 C CA . GLU A 1 269 ? -20.169 43.093 -0.024 1 86.85 269 GLU A CA 1
ATOM 2124 C C . GLU A 1 269 ? -19.323 43.263 1.234 1 86.85 269 GLU A C 1
ATOM 2126 O O . GLU A 1 269 ? -18.177 42.811 1.284 1 86.85 269 GLU A O 1
ATOM 2131 N N . ASN A 1 270 ? -19.898 43.837 2.221 1 89.82 270 ASN A N 1
ATOM 2132 C CA . ASN A 1 270 ? -19.172 44.073 3.464 1 89.82 270 ASN A CA 1
ATOM 2133 C C . ASN A 1 270 ? -19.362 42.923 4.45 1 89.82 270 ASN A C 1
ATOM 2135 O O . ASN A 1 270 ? -20.429 42.784 5.05 1 89.82 270 ASN A O 1
ATOM 2139 N N . PRO A 1 271 ? -18.351 42.172 4.697 1 90.86 271 PRO A N 1
ATOM 2140 C CA . PRO A 1 271 ? -18.486 41.01 5.579 1 90.86 271 PRO A CA 1
ATOM 2141 C C . PRO A 1 271 ? -18.803 41.398 7.022 1 90.86 271 PRO A C 1
ATOM 2143 O O . PRO A 1 271 ? -19.328 40.582 7.784 1 90.86 271 PRO A O 1
ATOM 2146 N N . LEU A 1 272 ? -18.558 42.624 7.384 1 93.38 272 LEU A N 1
ATOM 2147 C CA . LEU A 1 272 ? -18.771 43.08 8.754 1 93.38 272 LEU A CA 1
ATOM 2148 C C . LEU A 1 272 ? -20.253 43.316 9.024 1 93.38 272 LEU A C 1
ATOM 2150 O O . LEU A 1 272 ? -20.663 43.457 10.179 1 93.38 272 LEU A O 1
ATOM 2154 N N . GLN A 1 273 ? -21.025 43.3 7.996 1 93.66 273 GLN A N 1
ATOM 2155 C CA . GLN A 1 273 ? -22.46 43.524 8.131 1 93.66 273 GLN A CA 1
ATOM 2156 C C . GLN A 1 273 ? -23.241 42.231 7.919 1 93.66 273 GLN A C 1
ATOM 2158 O O . GLN A 1 273 ? -24.459 42.259 7.73 1 93.66 273 GLN A O 1
ATOM 2163 N N . LYS A 1 274 ? -22.575 41.146 7.852 1 94.08 274 LYS A N 1
ATOM 2164 C CA . LYS A 1 274 ? -23.206 39.838 7.705 1 94.08 274 LYS A CA 1
ATOM 2165 C C . LYS A 1 274 ? -23.355 39.145 9.056 1 94.08 274 LYS A C 1
ATOM 2167 O O . LYS A 1 274 ? -22.395 39.057 9.824 1 94.08 274 LYS A O 1
ATOM 2172 N N . LYS A 1 275 ? -24.498 38.606 9.328 1 95.02 275 LYS A N 1
ATOM 2173 C CA . LYS A 1 275 ? -24.781 37.933 10.593 1 95.02 275 LYS A CA 1
ATOM 2174 C C . LYS A 1 275 ? -24.028 36.609 10.691 1 95.02 275 LYS A C 1
ATOM 2176 O O . LYS A 1 275 ? -23.925 35.873 9.708 1 95.02 275 LYS A O 1
ATOM 2181 N N . ARG A 1 276 ? -23.515 36.396 11.854 1 95.94 276 ARG A N 1
ATOM 2182 C CA . ARG A 1 276 ? -22.969 35.075 12.149 1 95.94 276 ARG A CA 1
ATOM 2183 C C . ARG A 1 276 ? -24.055 34.135 12.661 1 95.94 276 ARG A C 1
ATOM 2185 O O . ARG A 1 276 ? -25.154 34.576 13.004 1 95.94 276 ARG A O 1
ATOM 2192 N N . SER A 1 277 ? -23.764 32.868 12.713 1 96.93 277 SER A N 1
ATOM 2193 C CA . SER A 1 277 ? -24.742 31.858 13.104 1 96.93 277 SER A CA 1
ATOM 2194 C C . SER A 1 277 ? -25.222 32.078 14.535 1 96.93 277 SER A C 1
ATOM 2196 O O . SER A 1 277 ? -26.371 31.774 14.864 1 96.93 277 SER A O 1
ATOM 2198 N N . GLY A 1 278 ? -24.349 32.626 15.382 1 96.68 278 GLY A N 1
ATOM 2199 C CA . GLY A 1 278 ? -24.702 32.766 16.786 1 96.68 278 GLY A CA 1
ATOM 2200 C C . GLY A 1 278 ? -25.134 34.172 17.155 1 96.68 278 GLY A C 1
ATOM 2201 O O . GLY A 1 278 ? -25.32 34.48 18.334 1 96.68 278 GLY A O 1
ATOM 2202 N N . THR A 1 279 ? -25.42 35.013 16.202 1 96.89 279 THR A N 1
ATOM 2203 C CA . THR A 1 279 ? -25.759 36.412 16.436 1 96.89 279 THR A CA 1
ATOM 2204 C C . THR A 1 279 ? -27.151 36.537 17.049 1 96.89 279 THR A C 1
ATOM 2206 O O . THR A 1 279 ? -28.114 35.962 16.536 1 96.89 279 THR A O 1
ATOM 2209 N N . MET A 1 280 ? -27.19 37.202 18.19 1 96.89 280 MET A N 1
ATOM 2210 C CA . MET A 1 280 ? -28.481 37.501 18.803 1 96.89 280 MET A CA 1
ATOM 2211 C C . MET A 1 280 ? -29.254 38.521 17.975 1 96.89 280 MET A C 1
ATOM 2213 O O . MET A 1 280 ? -28.674 39.486 17.473 1 96.89 280 MET A O 1
ATOM 2217 N N . ASN A 1 281 ? -30.576 38.344 17.873 1 95.63 281 ASN A N 1
ATOM 2218 C CA . ASN A 1 281 ? -31.406 39.206 17.038 1 95.63 281 ASN A CA 1
ATOM 2219 C C . ASN A 1 281 ? -31.57 40.593 17.653 1 95.63 281 ASN A C 1
ATOM 2221 O O . ASN A 1 281 ? -31.742 40.722 18.866 1 95.63 281 ASN A O 1
ATOM 2225 N N . ARG A 1 282 ? -31.458 41.567 16.81 1 95.74 282 ARG A N 1
ATOM 2226 C CA . ARG A 1 282 ? -31.691 42.969 17.139 1 95.74 282 ARG A CA 1
ATOM 2227 C C . ARG A 1 282 ? -32.579 43.637 16.094 1 95.74 282 ARG A C 1
ATOM 2229 O O . ARG A 1 282 ? -32.7 43.146 14.97 1 95.74 282 ARG A O 1
ATOM 2236 N N . GLU A 1 283 ? -33.151 44.734 16.457 1 93.12 283 GLU A N 1
ATOM 2237 C CA . GLU A 1 283 ? -34.132 45.398 15.603 1 93.12 283 GLU A CA 1
ATOM 2238 C C . GLU A 1 283 ? -33.495 45.879 14.303 1 93.12 283 GLU A C 1
ATOM 2240 O O . GLU A 1 283 ? -34.075 45.723 13.226 1 93.12 283 GLU A O 1
ATOM 2245 N N . HIS A 1 284 ? -32.336 46.437 14.4 1 93.95 284 HIS A N 1
ATOM 2246 C CA . HIS A 1 284 ? -31.707 47.057 13.239 1 93.95 284 HIS A CA 1
ATOM 2247 C C . HIS A 1 284 ? -31.203 46.005 12.258 1 93.95 284 HIS A C 1
ATOM 2249 O O . HIS A 1 284 ? -30.78 46.336 11.148 1 93.95 284 HIS A O 1
ATOM 2255 N N . HIS A 1 285 ? -31.232 44.723 12.623 1 94.58 285 HIS A N 1
ATOM 2256 C CA . HIS A 1 285 ? -30.772 43.66 11.736 1 94.58 285 HIS A CA 1
ATOM 2257 C C . HIS A 1 285 ? -31.645 43.566 10.489 1 94.58 285 HIS A C 1
ATOM 2259 O O . HIS A 1 285 ? -31.258 42.938 9.501 1 94.58 285 HIS A O 1
ATOM 2265 N N . SER A 1 286 ? -32.791 44.167 10.539 1 91.9 286 SER A N 1
ATOM 2266 C CA . SER A 1 286 ? -33.686 44.216 9.387 1 91.9 286 SER A CA 1
ATOM 2267 C C . SER A 1 286 ? -33.05 44.973 8.226 1 91.9 286 SER A C 1
ATOM 2269 O O . SER A 1 286 ? -33.458 44.81 7.074 1 91.9 286 SER A O 1
ATOM 2271 N N . TYR A 1 287 ? -32.006 45.819 8.577 1 90.86 287 TYR A N 1
ATOM 2272 C CA . TYR A 1 287 ? -31.346 46.621 7.552 1 90.86 287 TYR A CA 1
ATOM 2273 C C . TYR A 1 287 ? -30.182 45.859 6.929 1 90.86 287 TYR A C 1
ATOM 2275 O O . TYR A 1 287 ? -29.566 46.331 5.971 1 90.86 287 TYR A O 1
ATOM 2283 N N . LEU A 1 288 ? -29.829 44.736 7.402 1 89.98 288 LEU A N 1
ATOM 2284 C CA . LEU A 1 288 ? -28.704 43.957 6.897 1 89.98 288 LEU A CA 1
ATOM 2285 C C . LEU A 1 288 ? -29.056 43.29 5.571 1 89.98 288 LEU A C 1
ATOM 2287 O O . LEU A 1 288 ? -30.234 43.096 5.262 1 89.98 288 LEU A O 1
ATOM 2291 N N . ALA A 1 289 ? -27.971 43.139 4.823 1 76.77 289 ALA A N 1
ATOM 2292 C CA . ALA A 1 289 ? -28.196 42.465 3.547 1 76.77 289 ALA A CA 1
ATOM 2293 C C . ALA A 1 289 ? -28.6 41.009 3.76 1 76.77 289 ALA A C 1
ATOM 2295 O O . ALA A 1 289 ? -28.101 40.346 4.672 1 76.77 289 ALA A O 1
ATOM 2296 N N . HIS A 1 290 ? -29.737 40.523 3.242 1 67.27 290 HIS A N 1
ATOM 2297 C CA . HIS A 1 290 ? -30.18 39.135 3.307 1 67.27 290 HIS A CA 1
ATOM 2298 C C . HIS A 1 290 ? -29.499 38.289 2.236 1 67.27 290 HIS A C 1
ATOM 2300 O O . HIS A 1 290 ? -29.178 38.788 1.155 1 67.27 290 HIS A O 1
ATOM 2306 N N . MET B 1 1 ? -3.943 3.305 23.925 1 39.64 1 MET B N 1
ATOM 2307 C CA . MET B 1 1 ? -3.63 4.73 23.953 1 39.64 1 MET B CA 1
ATOM 2308 C C . MET B 1 1 ? -4.425 5.484 22.893 1 39.64 1 MET B C 1
ATOM 2310 O O . MET B 1 1 ? -4.305 5.198 21.7 1 39.64 1 MET B O 1
ATOM 2314 N N . ALA B 1 2 ? -5.658 6.003 23.172 1 54.42 2 ALA B N 1
ATOM 2315 C CA . ALA B 1 2 ? -6.978 6.313 22.63 1 54.42 2 ALA B CA 1
ATOM 2316 C C . ALA B 1 2 ? -6.869 7.19 21.386 1 54.42 2 ALA B C 1
ATOM 2318 O O . ALA B 1 2 ? -7.708 7.109 20.486 1 54.42 2 ALA B O 1
ATOM 2319 N N . GLY B 1 3 ? -5.538 7.565 20.769 1 79.41 3 GLY B N 1
ATOM 2320 C CA . GLY B 1 3 ? -5.497 8.52 19.673 1 79.41 3 GLY B CA 1
ATOM 2321 C C . GLY B 1 3 ? -4.475 8.164 18.609 1 79.41 3 GLY B C 1
ATOM 2322 O O . GLY B 1 3 ? -4.195 8.967 17.717 1 79.41 3 GLY B O 1
ATOM 2323 N N . GLU B 1 4 ? -4.001 6.847 18.828 1 89.92 4 GLU B N 1
ATOM 2324 C CA . GLU B 1 4 ? -3.01 6.409 17.85 1 89.92 4 GLU B CA 1
ATOM 2325 C C . GLU B 1 4 ? -3.679 5.779 16.631 1 89.92 4 GLU B C 1
ATOM 2327 O O . GLU B 1 4 ? -4.65 5.032 16.767 1 89.92 4 GLU B O 1
ATOM 2332 N N . LYS B 1 5 ? -3.278 6.149 15.439 1 96.08 5 LYS B N 1
ATOM 2333 C CA . LYS B 1 5 ? -3.848 5.64 14.194 1 96.08 5 LYS B CA 1
ATOM 2334 C C . LYS B 1 5 ? -2.767 5.446 13.134 1 96.08 5 LYS B C 1
ATOM 2336 O O . LYS B 1 5 ? -1.88 6.288 12.983 1 96.08 5 LYS B O 1
ATOM 2341 N N . VAL B 1 6 ? -2.877 4.322 12.456 1 96.88 6 VAL B N 1
ATOM 2342 C CA . VAL B 1 6 ? -1.962 4.066 11.348 1 96.88 6 VAL B CA 1
ATOM 2343 C C . VAL B 1 6 ? -2.542 4.637 10.056 1 96.88 6 VAL B C 1
ATOM 2345 O O . VAL B 1 6 ? -3.653 4.282 9.656 1 96.88 6 VAL B O 1
ATOM 2348 N N . MET B 1 7 ? -1.797 5.589 9.493 1 97.71 7 MET B N 1
ATOM 2349 C CA . MET B 1 7 ? -2.19 6.182 8.218 1 97.71 7 MET B CA 1
ATOM 2350 C C . MET B 1 7 ? -1.444 5.527 7.061 1 97.71 7 MET B C 1
ATOM 2352 O O . MET B 1 7 ? -0.238 5.294 7.146 1 97.71 7 MET B O 1
ATOM 2356 N N . LYS B 1 8 ? -2.12 5.203 5.975 1 96.74 8 LYS B N 1
ATOM 2357 C CA . LYS B 1 8 ? -1.549 4.456 4.858 1 96.74 8 LYS B CA 1
ATOM 2358 C C . LYS B 1 8 ? -1.35 5.353 3.64 1 96.74 8 LYS B C 1
ATOM 2360 O O . LYS B 1 8 ? -2.259 6.09 3.251 1 96.74 8 LYS B O 1
ATOM 2365 N N . GLY B 1 9 ? -0.198 5.324 3.059 1 95.53 9 GLY B N 1
ATOM 2366 C CA . GLY B 1 9 ? 0.082 6.081 1.85 1 95.53 9 GLY B CA 1
ATOM 2367 C C . GLY B 1 9 ? -0.359 5.37 0.585 1 95.53 9 GLY B C 1
ATOM 2368 O O . GLY B 1 9 ? -0.931 4.279 0.647 1 95.53 9 GLY B O 1
ATOM 2369 N N . GLN B 1 10 ? -0.09 6.066 -0.515 1 94.2 10 GLN B N 1
ATOM 2370 C CA . GLN B 1 10 ? -0.431 5.51 -1.821 1 94.2 10 GLN B CA 1
ATOM 2371 C C . GLN B 1 10 ? 0.6 4.477 -2.265 1 94.2 10 GLN B C 1
ATOM 2373 O O . GLN B 1 10 ? 1.783 4.794 -2.409 1 94.2 10 GLN B O 1
ATOM 2378 N N . ILE B 1 11 ? 0.236 3.379 -2.646 1 92.71 11 ILE B N 1
ATOM 2379 C CA . ILE B 1 11 ? 1.101 2.224 -2.857 1 92.71 11 ILE B CA 1
ATOM 2380 C C . ILE B 1 11 ? 1.913 2.415 -4.136 1 92.71 11 ILE B C 1
ATOM 2382 O O . ILE B 1 11 ? 3.111 2.123 -4.167 1 92.71 11 ILE B O 1
ATOM 2386 N N . LEU B 1 12 ? 1.321 2.934 -5.156 1 93.41 12 LEU B N 1
ATOM 2387 C CA . LEU B 1 12 ? 1.973 2.965 -6.461 1 93.41 12 LEU B CA 1
ATOM 2388 C C . LEU B 1 12 ? 3.101 3.991 -6.481 1 93.41 12 LEU B C 1
ATOM 2390 O O . LEU B 1 12 ? 4.158 3.747 -7.067 1 93.41 12 LEU B O 1
ATOM 2394 N N . ASP B 1 13 ? 2.889 5.126 -5.844 1 92.56 13 ASP B N 1
ATOM 2395 C CA . ASP B 1 13 ? 3.937 6.139 -5.773 1 92.56 13 ASP B CA 1
ATOM 2396 C C . ASP B 1 13 ? 5.142 5.629 -4.985 1 92.56 13 ASP B C 1
ATOM 2398 O O . ASP B 1 13 ? 6.288 5.839 -5.389 1 92.56 13 ASP B O 1
ATOM 2402 N N . PHE B 1 14 ? 4.799 5.04 -3.941 1 95.29 14 PHE B N 1
ATOM 2403 C CA . PHE B 1 14 ? 5.841 4.428 -3.125 1 95.29 14 PHE B CA 1
ATOM 2404 C C . PHE B 1 14 ? 6.614 3.387 -3.926 1 95.29 14 PHE B C 1
ATOM 2406 O O . PHE B 1 14 ? 7.846 3.362 -3.896 1 95.29 14 PHE B O 1
ATOM 2413 N N . ALA B 1 15 ? 5.909 2.576 -4.637 1 95.75 15 ALA B N 1
ATOM 2414 C CA . ALA B 1 15 ? 6.512 1.497 -5.415 1 95.75 15 ALA B CA 1
ATOM 2415 C C . ALA B 1 15 ? 7.457 2.048 -6.478 1 95.75 15 ALA B C 1
ATOM 2417 O O . ALA B 1 15 ? 8.539 1.5 -6.701 1 95.75 15 ALA B O 1
ATOM 2418 N N . VAL B 1 16 ? 7.054 3.073 -7.131 1 95.45 16 VAL B N 1
ATOM 2419 C CA . VAL B 1 16 ? 7.862 3.685 -8.181 1 95.45 16 VAL B CA 1
ATOM 2420 C C . VAL B 1 16 ?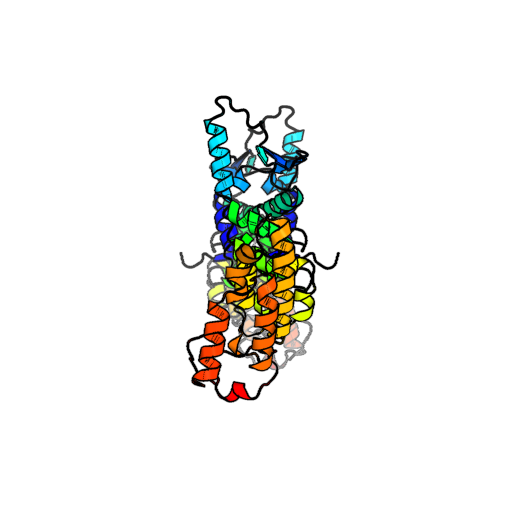 9.191 4.161 -7.6 1 95.45 16 VAL B C 1
ATOM 2422 O O . VAL B 1 16 ? 10.248 3.958 -8.203 1 95.45 16 VAL B O 1
ATOM 2425 N N . GLN B 1 17 ? 9.177 4.728 -6.449 1 95.35 17 GLN B N 1
ATOM 2426 C CA . GLN B 1 17 ? 10.385 5.245 -5.814 1 95.35 17 GLN B CA 1
ATOM 2427 C C . GLN B 1 17 ? 11.3 4.11 -5.364 1 95.35 17 GLN B C 1
ATOM 2429 O O . GLN B 1 17 ? 12.503 4.132 -5.629 1 95.35 17 GLN B O 1
ATOM 2434 N N . MET B 1 18 ? 10.696 3.168 -4.746 1 96.49 18 MET B N 1
ATOM 2435 C CA . MET B 1 18 ? 11.485 2.065 -4.204 1 96.49 18 MET B CA 1
ATOM 2436 C C . MET B 1 18 ? 12.044 1.194 -5.324 1 96.49 18 MET B C 1
ATOM 2438 O O . MET B 1 18 ? 13.1 0.578 -5.168 1 96.49 18 MET B O 1
ATOM 2442 N N . LYS B 1 19 ? 11.308 1.112 -6.415 1 96.16 19 LYS B N 1
ATOM 2443 C CA . LYS B 1 19 ? 11.745 0.301 -7.548 1 96.16 19 LYS B CA 1
ATOM 2444 C C . LYS B 1 19 ? 13.086 0.79 -8.088 1 96.16 19 LYS B C 1
ATOM 2446 O O . LYS B 1 19 ? 13.838 0.018 -8.686 1 96.16 19 LYS B O 1
ATOM 2451 N N . LYS B 1 20 ? 13.422 2.029 -7.809 1 95.27 20 LYS B N 1
ATOM 2452 C CA . LYS B 1 20 ? 14.685 2.601 -8.267 1 95.27 20 LYS B CA 1
ATOM 2453 C C . LYS B 1 20 ? 15.873 1.923 -7.59 1 95.27 20 LYS B C 1
ATOM 2455 O O . LYS B 1 20 ? 16.994 1.968 -8.101 1 95.27 20 LYS B O 1
ATOM 2460 N N . LEU B 1 21 ? 15.607 1.312 -6.476 1 96.48 21 LEU B N 1
ATOM 2461 C CA . LEU B 1 21 ? 16.672 0.652 -5.729 1 96.48 21 LEU B CA 1
ATOM 2462 C C . LEU B 1 21 ? 16.965 -0.729 -6.305 1 96.48 21 LEU B C 1
ATOM 2464 O O . LEU B 1 21 ? 18.019 -1.309 -6.034 1 96.48 21 LEU B O 1
ATOM 2468 N N . VAL B 1 22 ? 15.989 -1.243 -7.054 1 96.3 22 VAL B N 1
ATOM 2469 C CA . VAL B 1 22 ? 16.12 -2.592 -7.593 1 96.3 22 VAL B CA 1
ATOM 2470 C C . VAL B 1 22 ? 17.221 -2.621 -8.651 1 96.3 22 VAL B C 1
ATOM 2472 O O . VAL B 1 22 ? 17.175 -1.865 -9.625 1 96.3 22 VAL B O 1
ATOM 2475 N N . ASN B 1 23 ? 18.151 -3.434 -8.436 1 96.71 23 ASN B N 1
ATOM 2476 C CA . ASN B 1 23 ? 19.269 -3.644 -9.349 1 96.71 23 ASN B CA 1
ATOM 2477 C C . ASN B 1 23 ? 20.069 -2.361 -9.561 1 96.71 23 ASN B C 1
ATOM 2479 O O . ASN B 1 23 ? 20.479 -2.058 -10.682 1 96.71 23 ASN B O 1
ATOM 2483 N N . ASN B 1 24 ? 20.118 -1.599 -8.555 1 93.38 24 ASN B N 1
ATOM 2484 C CA . ASN B 1 24 ? 20.953 -0.403 -8.541 1 93.38 24 ASN B CA 1
ATOM 2485 C C . ASN B 1 24 ? 22.293 -0.662 -7.859 1 93.38 24 ASN B C 1
ATOM 2487 O O . ASN B 1 24 ? 22.336 -1.01 -6.677 1 93.38 24 ASN B O 1
ATOM 2491 N N . LYS B 1 25 ? 23.294 -0.466 -8.592 1 91.06 25 LYS B N 1
ATOM 2492 C CA . LYS B 1 25 ? 24.635 -0.734 -8.08 1 91.06 25 LYS B CA 1
ATOM 2493 C C . LYS B 1 25 ? 25.003 0.242 -6.966 1 91.06 25 LYS B C 1
ATOM 2495 O O . LYS B 1 25 ? 25.709 -0.122 -6.023 1 91.06 25 LYS B O 1
ATOM 2500 N N . GLU B 1 26 ? 24.378 1.367 -7.079 1 86.56 26 GLU B N 1
ATOM 2501 C CA . GLU B 1 26 ? 24.68 2.393 -6.086 1 86.56 26 GLU B CA 1
ATOM 2502 C C . GLU B 1 26 ? 24.134 2.011 -4.713 1 86.56 26 GLU B C 1
ATOM 2504 O O . GLU B 1 26 ? 22.947 1.707 -4.574 1 86.56 26 GLU B O 1
ATOM 2509 N N . HIS B 1 27 ? 24.937 1.841 -3.71 1 83.12 27 HIS B N 1
ATOM 2510 C CA . HIS B 1 27 ? 24.633 1.608 -2.303 1 83.12 27 HIS B CA 1
ATOM 2511 C C . HIS B 1 27 ? 24.227 0.158 -2.059 1 83.12 27 HIS B C 1
ATOM 2513 O O . HIS B 1 27 ? 23.795 -0.193 -0.959 1 83.12 27 HIS B O 1
ATOM 2519 N N . SER B 1 28 ? 24.228 -0.636 -3.169 1 91 28 SER B N 1
ATOM 2520 C CA . SER B 1 28 ? 23.948 -2.053 -2.956 1 91 28 SER B CA 1
ATOM 2521 C C . SER B 1 28 ? 25.074 -2.728 -2.18 1 91 28 SER B C 1
ATOM 2523 O O . SER B 1 28 ? 26.214 -2.258 -2.194 1 91 28 SER B O 1
ATOM 2525 N N . ASP B 1 29 ? 24.725 -3.768 -1.478 1 90.54 29 ASP B N 1
ATOM 2526 C CA . ASP B 1 29 ? 25.752 -4.449 -0.696 1 90.54 29 ASP B CA 1
ATOM 2527 C C . ASP B 1 29 ? 25.776 -5.945 -1.006 1 90.54 29 ASP B C 1
ATOM 2529 O O . ASP B 1 29 ? 26.507 -6.704 -0.367 1 90.54 29 ASP B O 1
ATOM 2533 N N . ILE B 1 30 ? 24.953 -6.33 -1.968 1 92.9 30 ILE B N 1
ATOM 2534 C CA . ILE B 1 30 ? 24.916 -7.73 -2.377 1 92.9 30 ILE B CA 1
ATOM 2535 C C . ILE B 1 30 ? 24.908 -7.822 -3.902 1 92.9 30 ILE B C 1
ATOM 2537 O O . ILE B 1 30 ? 24.294 -6.992 -4.576 1 92.9 30 ILE B O 1
ATOM 2541 N N . LYS B 1 31 ? 25.593 -8.739 -4.334 1 95.18 31 LYS B N 1
ATOM 2542 C CA . LYS B 1 31 ? 25.611 -9.037 -5.763 1 95.18 31 LYS B CA 1
ATOM 2543 C C . LYS B 1 31 ? 25.205 -10.485 -6.027 1 95.18 31 LYS B C 1
ATOM 2545 O O . LYS B 1 31 ? 25.767 -11.41 -5.437 1 95.18 31 LYS B O 1
ATOM 2550 N N . PHE B 1 32 ? 24.242 -10.648 -6.904 1 96.01 32 PHE B N 1
ATOM 2551 C CA . PHE B 1 32 ? 23.803 -11.973 -7.324 1 96.01 32 PHE B CA 1
ATOM 2552 C C . PHE B 1 32 ? 24.234 -12.257 -8.758 1 96.01 32 PHE B C 1
ATOM 2554 O O . PHE B 1 32 ? 24.248 -11.354 -9.598 1 96.01 32 PHE B O 1
ATOM 2561 N N . LEU B 1 33 ? 24.609 -13.418 -9.003 1 97.08 33 LEU B N 1
ATOM 2562 C CA . LEU B 1 33 ? 24.813 -13.916 -10.359 1 97.08 33 LEU B CA 1
ATOM 2563 C C . LEU B 1 33 ? 23.695 -14.872 -10.761 1 97.08 33 LEU B C 1
ATOM 2565 O O . LEU B 1 33 ? 23.619 -15.993 -10.253 1 97.08 33 LEU B O 1
ATOM 2569 N N . ILE B 1 34 ? 22.884 -14.449 -11.701 1 96.84 34 ILE B N 1
ATOM 2570 C CA . ILE B 1 34 ? 21.621 -15.129 -11.966 1 96.84 34 ILE B CA 1
ATOM 2571 C C . ILE B 1 34 ? 21.689 -15.838 -13.316 1 96.84 34 ILE B C 1
ATOM 2573 O O . ILE B 1 34 ? 22.1 -15.244 -14.316 1 96.84 34 ILE B O 1
ATOM 2577 N N . GLY B 1 35 ? 21.19 -17.046 -13.392 1 93.94 35 GLY B N 1
ATOM 2578 C CA . GLY B 1 35 ? 21.06 -17.796 -14.631 1 93.94 35 GLY B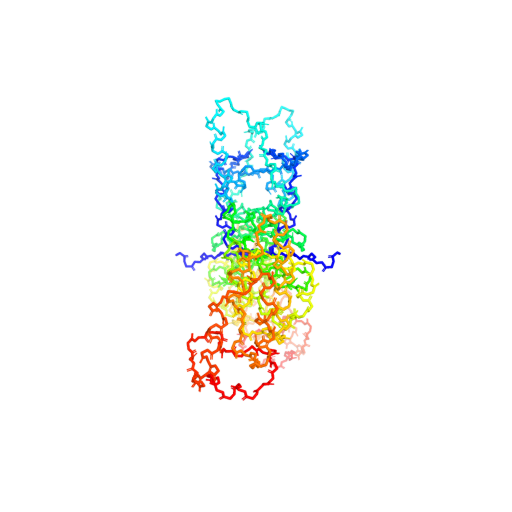 CA 1
ATOM 2579 C C . GLY B 1 35 ? 22.361 -18.428 -15.086 1 93.94 35 GLY B C 1
ATOM 2580 O O . GLY B 1 35 ? 23.391 -18.289 -14.422 1 93.94 35 GLY B O 1
ATOM 2581 N N . PRO B 1 36 ? 22.301 -19.079 -16.171 1 91.82 36 PRO B N 1
ATOM 2582 C CA . PRO B 1 36 ? 23.485 -19.739 -16.725 1 91.82 36 PRO B CA 1
ATOM 2583 C C . PRO B 1 36 ? 24.549 -18.747 -17.191 1 91.82 36 PRO B C 1
ATOM 2585 O O . PRO B 1 36 ? 25.744 -19.053 -17.15 1 91.82 36 PRO B O 1
ATOM 2588 N N . ASN B 1 37 ? 24.13 -17.509 -17.514 1 93.39 37 ASN B N 1
ATOM 2589 C CA . ASN B 1 37 ? 25.063 -16.494 -17.992 1 93.39 37 ASN B CA 1
ATOM 2590 C C . ASN B 1 37 ? 25.603 -15.645 -16.845 1 93.39 37 ASN B C 1
ATOM 2592 O O . ASN B 1 37 ? 26.339 -14.683 -17.072 1 93.39 37 ASN B O 1
ATOM 2596 N N . ARG B 1 38 ? 25.137 -15.943 -15.697 1 94.2 38 ARG B N 1
ATOM 2597 C CA . ARG B 1 38 ? 25.637 -15.294 -14.489 1 94.2 38 ARG B CA 1
ATOM 2598 C C . ARG B 1 38 ? 25.486 -13.779 -14.579 1 94.2 38 ARG B C 1
ATOM 2600 O O . ARG B 1 38 ? 26.438 -13.038 -14.324 1 94.2 38 ARG B O 1
ATOM 2607 N N . LYS B 1 39 ? 24.359 -13.363 -14.96 1 96.18 39 LYS B N 1
ATOM 2608 C CA . LYS B 1 39 ? 24.077 -11.931 -15.016 1 96.18 39 LYS B CA 1
ATOM 2609 C C . LYS B 1 39 ? 24.107 -11.31 -13.623 1 96.18 39 LYS B C 1
ATOM 2611 O O . LYS B 1 39 ? 23.397 -11.761 -12.721 1 96.18 39 LYS B O 1
ATOM 2616 N N . PRO B 1 40 ? 24.858 -10.296 -13.471 1 96.4 40 PRO B N 1
ATOM 2617 C CA . PRO B 1 40 ? 24.923 -9.671 -12.147 1 96.4 40 PRO B CA 1
ATOM 2618 C C . PRO B 1 40 ? 23.691 -8.825 -11.833 1 96.4 40 PRO B C 1
ATOM 2620 O O . PRO B 1 40 ? 23.236 -8.053 -12.68 1 96.4 40 PRO B O 1
ATOM 2623 N N . ILE B 1 41 ? 23.126 -9.022 -10.649 1 97.33 41 ILE B N 1
ATOM 2624 C CA . ILE B 1 41 ? 22.011 -8.227 -10.145 1 97.33 41 ILE B CA 1
ATOM 2625 C C . ILE B 1 41 ? 22.312 -7.762 -8.722 1 97.33 41 ILE B C 1
ATOM 2627 O O . ILE B 1 41 ? 22.725 -8.559 -7.876 1 97.33 41 ILE B O 1
ATOM 2631 N N . TYR B 1 42 ? 22.097 -6.502 -8.474 1 96.61 42 TYR B N 1
ATOM 2632 C CA . TYR B 1 42 ? 22.451 -5.876 -7.205 1 96.61 42 TYR B CA 1
ATOM 2633 C C . TYR B 1 42 ? 21.225 -5.72 -6.314 1 96.61 42 TYR B C 1
ATOM 2635 O O . TYR B 1 42 ? 20.123 -5.461 -6.803 1 96.61 42 TYR B O 1
ATOM 2643 N N . ALA B 1 43 ? 21.43 -5.94 -5.001 1 96.19 43 ALA B N 1
ATOM 2644 C CA . ALA B 1 43 ? 20.33 -5.85 -4.044 1 96.19 43 ALA B CA 1
ATOM 2645 C C . ALA B 1 43 ? 20.831 -5.406 -2.673 1 96.19 43 ALA B C 1
ATOM 2647 O O . ALA B 1 43 ? 21.976 -4.97 -2.534 1 96.19 43 ALA B O 1
ATOM 2648 N N . HIS B 1 44 ? 20.025 -5.329 -1.706 1 94.69 44 HIS B N 1
ATOM 2649 C CA . HIS B 1 44 ? 20.33 -4.894 -0.348 1 94.69 44 HIS B CA 1
ATOM 2650 C C . HIS B 1 44 ? 20.013 -5.988 0.666 1 94.69 44 HIS B C 1
ATOM 2652 O O . HIS B 1 44 ? 18.863 -6.419 0.781 1 94.69 44 HIS B O 1
ATOM 2658 N N . ARG B 1 45 ? 20.993 -6.35 1.398 1 93.67 45 ARG B N 1
ATOM 2659 C CA . ARG B 1 45 ? 20.882 -7.426 2.377 1 93.67 45 ARG B CA 1
ATOM 2660 C C . ARG B 1 45 ? 19.776 -7.136 3.386 1 93.67 45 ARG B C 1
ATOM 2662 O O . ARG B 1 45 ? 18.985 -8.022 3.719 1 93.67 45 ARG B O 1
ATOM 2669 N N . ALA B 1 46 ? 19.709 -5.94 3.905 1 93.71 46 ALA B N 1
ATOM 2670 C CA . ALA B 1 46 ? 18.763 -5.55 4.947 1 93.71 46 ALA B CA 1
ATOM 2671 C C . ALA B 1 46 ? 17.323 -5.755 4.484 1 93.71 46 ALA B C 1
ATOM 2673 O O . ALA B 1 46 ? 16.501 -6.307 5.219 1 93.71 46 ALA B O 1
ATOM 2674 N N . ILE B 1 47 ? 17.012 -5.322 3.249 1 96.23 47 ILE B N 1
ATOM 2675 C CA . ILE B 1 47 ? 15.658 -5.413 2.714 1 96.23 47 ILE B CA 1
ATOM 2676 C C . ILE B 1 47 ? 15.291 -6.877 2.486 1 96.23 47 ILE B C 1
ATOM 2678 O O . ILE B 1 47 ? 14.224 -7.33 2.909 1 96.23 47 ILE B O 1
ATOM 2682 N N . LEU B 1 48 ? 16.197 -7.638 1.871 1 96.58 48 LEU B N 1
ATOM 2683 C CA . LEU B 1 48 ? 15.919 -9.034 1.549 1 96.58 48 LEU B CA 1
ATOM 2684 C C . LEU B 1 48 ? 15.764 -9.864 2.819 1 96.58 48 LEU B C 1
ATOM 2686 O O . LEU B 1 48 ? 14.888 -10.728 2.897 1 96.58 48 LEU B O 1
ATOM 2690 N N . SER B 1 49 ? 16.628 -9.578 3.821 1 95 49 SER B N 1
ATOM 2691 C CA . SER B 1 49 ? 16.552 -10.312 5.08 1 95 49 SER B CA 1
ATOM 2692 C C . SER B 1 49 ? 15.25 -10.014 5.816 1 95 49 SER B C 1
ATOM 2694 O O . SER B 1 49 ? 14.711 -10.878 6.51 1 95 49 SER B O 1
ATOM 2696 N N . ALA B 1 50 ? 14.776 -8.836 5.708 1 95.11 50 ALA B N 1
ATOM 2697 C CA . ALA B 1 50 ? 13.559 -8.425 6.403 1 95.11 50 ALA B CA 1
ATOM 2698 C C . ALA B 1 50 ? 12.318 -8.992 5.719 1 95.11 50 ALA B C 1
ATOM 2700 O O . ALA B 1 50 ? 11.324 -9.301 6.379 1 95.11 50 ALA B O 1
ATOM 2701 N N . ARG B 1 51 ? 12.351 -9.164 4.397 1 96.9 51 ARG B N 1
ATOM 2702 C CA . ARG B 1 51 ? 11.15 -9.429 3.612 1 96.9 51 ARG B CA 1
ATOM 2703 C C . ARG B 1 51 ? 11.063 -10.902 3.226 1 96.9 51 ARG B C 1
ATOM 2705 O O . ARG B 1 51 ? 10.009 -11.375 2.795 1 96.9 51 ARG B O 1
ATOM 2712 N N . CYS B 1 52 ? 12.166 -11.653 3.435 1 97.27 52 CYS B N 1
ATOM 2713 C CA . CYS B 1 52 ? 12.211 -13.035 2.973 1 97.27 52 CYS B CA 1
ATOM 2714 C C . CYS B 1 52 ? 13.077 -13.89 3.89 1 97.27 52 CYS B C 1
ATOM 2716 O O . CYS B 1 52 ? 14.292 -13.698 3.959 1 97.27 52 CYS B O 1
ATOM 2718 N N . ALA B 1 53 ? 12.546 -14.868 4.498 1 96.4 53 ALA B N 1
ATOM 2719 C CA . ALA B 1 53 ? 13.235 -15.715 5.468 1 96.4 53 ALA B CA 1
ATOM 2720 C C . ALA B 1 53 ? 14.333 -16.535 4.797 1 96.4 53 ALA B C 1
ATOM 2722 O O . ALA B 1 53 ? 15.374 -16.804 5.402 1 96.4 53 ALA B O 1
ATOM 2723 N N . VAL B 1 54 ? 14.128 -16.927 3.603 1 96.58 54 VAL B N 1
ATOM 2724 C CA . VAL B 1 54 ? 15.1 -17.728 2.868 1 96.58 54 VAL B CA 1
ATOM 2725 C C . VAL B 1 54 ? 16.374 -16.917 2.642 1 96.58 54 VAL B C 1
ATOM 2727 O O . VAL B 1 54 ? 17.481 -17.411 2.87 1 96.58 54 VAL B O 1
ATOM 2730 N N . PHE B 1 55 ? 16.216 -15.687 2.242 1 95.53 55 PHE B N 1
ATOM 2731 C CA . PHE B 1 55 ? 17.383 -14.829 2.071 1 95.53 55 PHE B CA 1
ATOM 2732 C C . PHE B 1 55 ? 18.065 -14.569 3.409 1 95.53 55 PHE B C 1
ATOM 2734 O O . PHE B 1 55 ? 19.295 -14.559 3.494 1 95.53 55 PHE B O 1
ATOM 2741 N N . LYS B 1 56 ? 17.259 -14.329 4.417 1 94.47 56 LYS B N 1
ATOM 2742 C CA . LYS B 1 56 ? 17.825 -14.122 5.747 1 94.47 56 LYS B CA 1
ATOM 2743 C C . LYS B 1 56 ? 18.723 -15.288 6.15 1 94.47 56 LYS B C 1
ATOM 2745 O O . LYS B 1 56 ? 19.845 -15.082 6.618 1 94.47 56 LYS B O 1
ATOM 2750 N N . ALA B 1 57 ? 18.232 -16.446 5.933 1 93.97 57 ALA B N 1
ATOM 2751 C CA . ALA B 1 57 ? 18.983 -17.654 6.263 1 93.97 57 ALA B CA 1
ATOM 2752 C C . ALA B 1 57 ? 20.219 -17.791 5.378 1 93.97 57 ALA B C 1
ATOM 2754 O O . ALA B 1 57 ? 21.291 -18.171 5.853 1 93.97 57 ALA B O 1
ATOM 2755 N N . MET B 1 58 ? 20.062 -17.459 4.152 1 91.33 58 MET B N 1
ATOM 2756 C CA . MET B 1 58 ? 21.158 -17.541 3.191 1 91.33 58 MET B CA 1
ATOM 2757 C C . MET B 1 58 ? 22.311 -16.633 3.603 1 91.33 58 MET B C 1
ATOM 2759 O O . MET B 1 58 ? 23.474 -17.038 3.552 1 91.33 58 MET B O 1
ATOM 2763 N N . PHE B 1 59 ? 21.996 -15.433 4.015 1 90 59 PHE B N 1
ATOM 2764 C CA . PHE B 1 59 ? 23.019 -14.467 4.396 1 90 59 PHE B CA 1
ATOM 2765 C C . PHE B 1 59 ? 23.663 -14.854 5.721 1 90 59 PHE B C 1
ATOM 2767 O O . PHE B 1 59 ? 24.857 -14.624 5.928 1 90 59 PHE B O 1
ATOM 2774 N N . ALA B 1 60 ? 22.885 -15.396 6.614 1 87.17 60 ALA B N 1
ATOM 2775 C CA . ALA B 1 60 ? 23.424 -15.865 7.888 1 87.17 60 ALA B CA 1
ATOM 2776 C C . ALA B 1 60 ? 24.434 -16.99 7.674 1 87.17 60 ALA B C 1
ATOM 2778 O O . ALA B 1 60 ? 25.477 -17.028 8.331 1 87.17 60 ALA B O 1
ATOM 2779 N N . ASP B 1 61 ? 24.158 -17.874 6.822 1 85.38 61 ASP B N 1
ATOM 2780 C CA . ASP B 1 61 ? 25.032 -19 6.509 1 85.38 61 ASP B CA 1
ATOM 2781 C C . ASP B 1 61 ? 26.354 -18.52 5.914 1 85.38 61 ASP B C 1
ATOM 2783 O O . ASP B 1 61 ? 27.413 -19.079 6.208 1 85.38 61 ASP B O 1
ATOM 2787 N N . GLN B 1 62 ? 26.277 -17.522 5.078 1 79.72 62 GLN B N 1
ATOM 2788 C CA . GLN B 1 62 ? 27.48 -16.971 4.461 1 79.72 62 GLN B CA 1
ATOM 2789 C C . GLN B 1 62 ? 28.38 -16.312 5.503 1 79.72 62 GLN B C 1
ATOM 2791 O O . GLN B 1 62 ? 29.605 -16.437 5.44 1 79.72 62 GLN B O 1
ATOM 2796 N N . SER B 1 63 ? 27.743 -15.634 6.34 1 74.52 63 SER B N 1
ATOM 2797 C CA . SER B 1 63 ? 28.499 -14.961 7.391 1 74.52 63 SER B CA 1
ATOM 2798 C C . SER B 1 63 ? 29.211 -15.967 8.29 1 74.52 63 SER B C 1
ATOM 2800 O O . SER B 1 63 ? 30.303 -15.693 8.793 1 74.52 63 SER B O 1
ATOM 2802 N N . GLN B 1 64 ? 28.624 -17.096 8.49 1 72.1 64 GLN B N 1
ATOM 2803 C CA . GLN B 1 64 ? 29.207 -18.124 9.346 1 72.1 64 GLN B CA 1
ATOM 2804 C C . GLN B 1 64 ? 30.346 -18.85 8.635 1 72.1 64 GLN B C 1
ATOM 2806 O O . GLN B 1 64 ? 31.338 -19.224 9.263 1 72.1 64 GLN B O 1
ATOM 2811 N N . ARG B 1 65 ? 30.109 -19.421 7.41 1 64.88 65 ARG B N 1
ATOM 2812 C CA . ARG B 1 65 ? 31.124 -20.174 6.681 1 64.88 65 ARG B CA 1
ATOM 2813 C C . ARG B 1 65 ? 32.339 -19.304 6.378 1 64.88 65 ARG B C 1
ATOM 2815 O O . ARG B 1 65 ? 33.457 -19.81 6.257 1 64.88 65 ARG B O 1
ATOM 2822 N N . GLY B 1 66 ? 32.127 -18.368 5.884 1 55.08 66 GLY B N 1
ATOM 2823 C CA . GLY B 1 66 ? 33.247 -17.528 5.491 1 55.08 66 GLY B CA 1
ATOM 2824 C C . GLY B 1 66 ? 33.967 -16.902 6.671 1 55.08 66 GLY B C 1
ATOM 2825 O O . GLY B 1 66 ? 33.343 -16.248 7.509 1 55.08 66 GLY B O 1
ATOM 2826 N N . ALA B 1 67 ? 34.921 -17.663 7.261 1 44.97 67 ALA B N 1
ATOM 2827 C CA . ALA B 1 67 ? 35.817 -16.977 8.188 1 44.97 67 ALA B CA 1
ATOM 2828 C C . ALA B 1 67 ? 35.831 -15.473 7.927 1 44.97 67 ALA B C 1
ATOM 2830 O O . ALA B 1 67 ? 35.799 -14.673 8.864 1 44.97 67 ALA B O 1
ATOM 2831 N N . SER B 1 68 ? 36.605 -15.149 6.864 1 39.8 68 SER B N 1
ATOM 2832 C CA . SER B 1 68 ? 36.959 -13.783 6.492 1 39.8 68 SER B CA 1
ATOM 2833 C C . SER B 1 68 ? 35.726 -12.983 6.085 1 39.8 68 SER B C 1
ATOM 2835 O O . SER B 1 68 ? 34.767 -13.541 5.547 1 39.8 68 SER B O 1
ATOM 2837 N N . GLY B 1 69 ? 35.193 -11.794 6.496 1 45.95 69 GLY B N 1
ATOM 2838 C CA . GLY B 1 69 ? 34.496 -10.529 6.329 1 45.95 69 GLY B CA 1
ATOM 2839 C C . GLY B 1 69 ? 34.025 -10.29 4.907 1 45.95 69 GLY B C 1
ATOM 2840 O O . GLY B 1 69 ? 33.738 -9.154 4.525 1 45.95 69 GLY B O 1
ATOM 2841 N N . ASP B 1 70 ? 34.285 -11.155 3.925 1 52.61 70 ASP B N 1
ATOM 2842 C CA . ASP B 1 70 ? 34.31 -10.545 2.599 1 52.61 70 ASP B CA 1
ATOM 2843 C C . ASP B 1 70 ? 32.903 -10.438 2.017 1 52.61 70 ASP B C 1
ATOM 2845 O O . ASP B 1 70 ? 32.431 -11.359 1.346 1 52.61 70 ASP B O 1
ATOM 2849 N N . ARG B 1 71 ? 32.065 -9.649 2.533 1 58.07 71 ARG B N 1
ATOM 2850 C CA . ARG B 1 71 ? 30.815 -9.076 2.045 1 58.07 71 ARG B CA 1
ATOM 2851 C C . ARG B 1 71 ? 30.83 -8.94 0.527 1 58.07 71 ARG B C 1
ATOM 2853 O O . ARG B 1 71 ? 29.805 -8.632 -0.085 1 58.07 71 ARG B O 1
ATOM 2860 N N . GLU B 1 72 ? 31.943 -9.498 -0.09 1 68.14 72 GLU B N 1
ATOM 2861 C CA . GLU B 1 72 ? 32.095 -9.175 -1.505 1 68.14 72 GLU B CA 1
ATOM 2862 C C . GLU B 1 72 ? 31.839 -10.398 -2.381 1 68.14 72 GLU B C 1
ATOM 2864 O O . GLU B 1 72 ? 31.76 -10.285 -3.606 1 68.14 72 GLU B O 1
ATOM 2869 N N . VAL B 1 73 ? 31.6 -11.636 -1.772 1 77.87 73 VAL B N 1
ATOM 2870 C CA . VAL B 1 73 ? 31.391 -12.788 -2.643 1 77.87 73 VAL B CA 1
ATOM 2871 C C . VAL B 1 73 ? 29.945 -12.809 -3.133 1 77.87 73 VAL B C 1
ATOM 2873 O O . VAL B 1 73 ? 29.01 -12.795 -2.329 1 77.87 73 VAL B O 1
ATOM 2876 N N . PRO B 1 74 ? 29.798 -12.913 -4.374 1 87.32 74 PRO B N 1
ATOM 2877 C CA . PRO B 1 74 ? 28.443 -12.891 -4.93 1 87.32 74 PRO B CA 1
ATOM 2878 C C . PRO B 1 74 ? 27.69 -14.199 -4.701 1 87.32 74 PRO B C 1
ATOM 2880 O O . PRO B 1 74 ? 28.311 -15.249 -4.518 1 87.32 74 PRO B O 1
ATOM 2883 N N . PHE B 1 75 ? 26.425 -14.165 -4.612 1 91.87 75 PHE B N 1
ATOM 2884 C CA . PHE B 1 75 ? 25.551 -15.33 -4.534 1 91.87 75 PHE B CA 1
ATOM 2885 C C . PHE B 1 75 ? 25.159 -15.808 -5.927 1 91.87 75 PHE B C 1
ATOM 2887 O O . PHE B 1 75 ? 24.72 -15.013 -6.76 1 91.87 75 PHE B O 1
ATOM 2894 N N . VAL B 1 76 ? 25.291 -17.078 -6.155 1 92.14 76 VAL B N 1
ATOM 2895 C CA . VAL B 1 76 ? 25.017 -17.621 -7.481 1 92.14 76 VAL B CA 1
ATOM 2896 C C . VAL B 1 76 ? 23.701 -18.394 -7.461 1 92.14 76 VAL B C 1
ATOM 2898 O O . VAL B 1 76 ? 23.532 -19.325 -6.67 1 92.14 76 VAL B O 1
ATOM 2901 N N . LEU B 1 77 ? 22.757 -18.019 -8.244 1 93.5 77 LEU B N 1
ATOM 2902 C CA . LEU B 1 77 ? 21.489 -18.707 -8.459 1 93.5 77 LEU B CA 1
ATOM 2903 C C . LEU B 1 77 ? 21.318 -19.085 -9.926 1 93.5 77 LEU B C 1
ATOM 2905 O O . LEU B 1 77 ? 20.681 -18.356 -10.69 1 93.5 77 LEU B O 1
ATOM 2909 N N . SER B 1 78 ? 21.707 -20.197 -10.314 1 91.16 78 SER B N 1
ATOM 2910 C CA . SER B 1 78 ? 21.821 -20.61 -11.709 1 91.16 78 SER B CA 1
ATOM 2911 C C . SER B 1 78 ? 20.476 -21.065 -12.263 1 91.16 78 SER B C 1
ATOM 2913 O O . SER B 1 78 ? 20.253 -21.028 -13.475 1 91.16 78 SER B O 1
ATOM 2915 N N . ASP B 1 79 ? 19.603 -21.496 -11.481 1 90.83 79 ASP B N 1
ATOM 2916 C CA . ASP B 1 79 ? 18.364 -22.118 -11.937 1 90.83 79 ASP B CA 1
ATOM 2917 C C . ASP B 1 79 ? 17.231 -21.097 -12.01 1 90.83 79 ASP B C 1
ATOM 2919 O O . ASP B 1 79 ? 16.065 -21.466 -12.17 1 90.83 79 ASP B O 1
ATOM 2923 N N . MET B 1 80 ? 17.598 -19.875 -11.942 1 93.65 80 MET B N 1
ATOM 2924 C CA . MET B 1 80 ? 16.584 -18.826 -11.99 1 93.65 80 MET B CA 1
ATOM 2925 C C . MET B 1 80 ? 16.886 -17.828 -13.103 1 93.65 80 MET B C 1
ATOM 2927 O O . MET B 1 80 ? 18.045 -17.479 -13.332 1 93.65 80 MET B O 1
ATOM 2931 N N . SER B 1 81 ? 15.856 -17.423 -13.837 1 95.55 81 SER B N 1
ATOM 2932 C CA . SER B 1 81 ? 16.06 -16.425 -14.882 1 95.55 81 SER B CA 1
ATOM 2933 C C . SER B 1 81 ? 16.16 -15.021 -14.295 1 95.55 81 SER B C 1
ATOM 2935 O O . SER B 1 81 ? 15.533 -14.723 -13.277 1 95.55 81 SER B O 1
ATOM 2937 N N . PRO B 1 82 ? 16.868 -14.164 -14.958 1 96.76 82 PRO B N 1
ATOM 2938 C CA . PRO B 1 82 ? 17.015 -12.788 -14.479 1 96.76 82 PRO B CA 1
ATOM 2939 C C . PRO B 1 82 ? 15.681 -12.052 -14.378 1 96.76 82 PRO B C 1
ATOM 2941 O O . PRO B 1 82 ? 15.45 -11.312 -13.419 1 96.76 82 PRO B O 1
ATOM 2944 N N . ASP B 1 83 ? 14.801 -12.308 -15.32 1 97.06 83 ASP B N 1
ATOM 2945 C CA . ASP B 1 83 ? 13.511 -11.623 -15.329 1 97.06 83 ASP B CA 1
ATOM 2946 C C . ASP B 1 83 ? 12.675 -12.011 -14.111 1 97.06 83 ASP B C 1
ATOM 2948 O O . ASP B 1 83 ? 12.026 -11.159 -13.501 1 97.06 83 ASP B O 1
ATOM 2952 N N . VAL B 1 84 ? 12.702 -13.265 -13.789 1 97.79 84 VAL B N 1
ATOM 2953 C CA . VAL B 1 84 ? 11.948 -13.763 -12.643 1 97.79 84 VAL B CA 1
ATOM 2954 C C . VAL B 1 84 ? 12.545 -13.21 -11.351 1 97.79 84 VAL B C 1
ATOM 2956 O O . VAL B 1 84 ? 11.814 -12.773 -10.459 1 97.79 84 VAL B O 1
ATOM 2959 N N . PHE B 1 85 ? 13.875 -13.186 -11.287 1 98.14 85 PHE B N 1
ATOM 2960 C CA . PHE B 1 85 ? 14.545 -12.676 -10.097 1 98.14 85 PHE B CA 1
ATOM 2961 C C . PHE B 1 85 ? 14.255 -11.192 -9.907 1 98.14 85 PHE B C 1
ATOM 2963 O O . PHE B 1 85 ? 13.98 -10.745 -8.792 1 98.14 85 PHE B O 1
ATOM 2970 N N . LEU B 1 86 ? 14.293 -10.474 -10.973 1 98 86 LEU B N 1
ATOM 2971 C CA . LEU B 1 86 ? 14.029 -9.041 -10.909 1 98 86 LEU B CA 1
ATOM 2972 C C . LEU B 1 86 ? 12.595 -8.772 -10.465 1 98 86 LEU B C 1
ATOM 2974 O O . LEU B 1 86 ? 12.345 -7.851 -9.684 1 98 86 LEU B O 1
ATOM 2978 N N . ALA B 1 87 ? 11.655 -9.563 -10.944 1 98.31 87 ALA B N 1
ATOM 2979 C CA . ALA B 1 87 ? 10.263 -9.424 -10.522 1 98.31 87 ALA B CA 1
ATOM 2980 C C . ALA B 1 87 ? 10.107 -9.732 -9.036 1 98.31 87 ALA B C 1
ATOM 2982 O O . ALA B 1 87 ? 9.357 -9.053 -8.33 1 98.31 87 ALA B O 1
ATOM 2983 N N . MET B 1 88 ? 10.795 -10.714 -8.603 1 98.44 88 MET B N 1
ATOM 2984 C CA . MET B 1 88 ? 10.769 -11.048 -7.182 1 98.44 88 MET B CA 1
ATOM 2985 C C . MET B 1 88 ? 11.348 -9.913 -6.345 1 98.44 88 MET B C 1
ATOM 2987 O O . MET B 1 88 ? 10.783 -9.545 -5.314 1 98.44 88 MET B O 1
ATOM 2991 N N . LEU B 1 89 ? 12.465 -9.36 -6.786 1 98.31 89 LEU B N 1
ATOM 2992 C CA . LEU B 1 89 ? 13.064 -8.23 -6.083 1 98.31 89 LEU B CA 1
ATOM 2993 C C . LEU B 1 89 ? 12.102 -7.048 -6.036 1 98.31 89 LEU B C 1
ATOM 2995 O O . LEU B 1 89 ? 11.986 -6.378 -5.007 1 98.31 89 LEU B O 1
ATOM 2999 N N . GLU B 1 90 ? 11.503 -6.83 -7.187 1 98.13 90 GLU B N 1
ATOM 3000 C CA . GLU B 1 90 ? 10.511 -5.76 -7.229 1 98.13 90 GLU B CA 1
ATOM 3001 C C . GLU B 1 90 ? 9.471 -5.928 -6.124 1 98.13 90 GLU B C 1
ATOM 3003 O O . GLU B 1 90 ? 9.153 -4.973 -5.413 1 98.13 90 GLU B O 1
ATOM 3008 N N . PHE B 1 91 ? 8.995 -7.097 -5.982 1 98.53 91 PHE B N 1
ATOM 3009 C CA . PHE B 1 91 ? 7.988 -7.369 -4.962 1 98.53 91 PHE B CA 1
ATOM 3010 C C . PHE B 1 91 ? 8.557 -7.147 -3.566 1 98.53 91 PHE B C 1
ATOM 3012 O O . PHE B 1 91 ? 7.901 -6.549 -2.711 1 98.53 91 PHE B O 1
ATOM 3019 N N . LEU B 1 92 ? 9.715 -7.632 -3.366 1 98.21 92 LEU B N 1
ATOM 3020 C CA . LEU B 1 92 ? 10.321 -7.547 -2.042 1 98.21 92 LEU B CA 1
ATOM 3021 C C . LEU B 1 92 ? 10.577 -6.094 -1.654 1 98.21 92 LEU B C 1
ATOM 3023 O O . LEU B 1 92 ? 10.466 -5.733 -0.48 1 98.21 92 LEU B O 1
ATOM 3027 N N . TYR B 1 93 ? 10.892 -5.27 -2.629 1 97.69 93 TYR B N 1
ATOM 3028 C CA . TYR B 1 93 ? 11.237 -3.88 -2.356 1 97.69 93 TYR B CA 1
ATOM 3029 C C . TYR B 1 93 ? 9.983 -3.021 -2.236 1 97.69 93 TYR B C 1
ATOM 3031 O O . TYR B 1 93 ? 9.959 -2.05 -1.476 1 97.69 93 TYR B O 1
ATOM 3039 N N . THR B 1 94 ? 8.973 -3.373 -3.008 1 97.1 94 THR B N 1
ATOM 3040 C CA . THR B 1 94 ? 7.905 -2.402 -3.214 1 97.1 94 THR B CA 1
ATOM 3041 C C . THR B 1 94 ? 6.566 -2.961 -2.742 1 97.1 94 THR B C 1
ATOM 3043 O O . THR B 1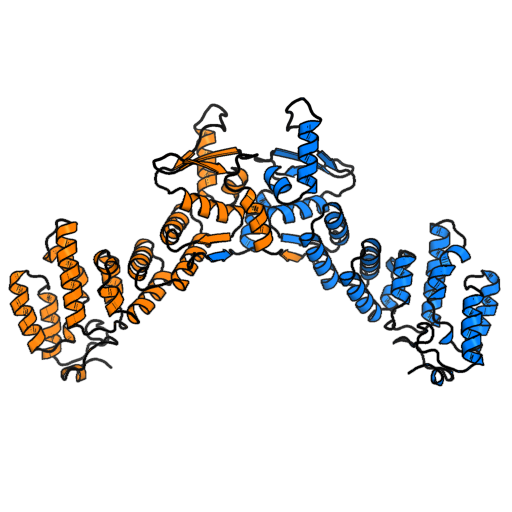 94 ? 5.592 -2.219 -2.599 1 97.1 94 THR B O 1
ATOM 3046 N N . ASN B 1 95 ? 6.485 -4.241 -2.563 1 96.54 95 ASN B N 1
ATOM 3047 C CA . ASN B 1 95 ? 5.252 -4.969 -2.278 1 96.54 95 ASN B CA 1
ATOM 3048 C C . ASN B 1 95 ? 4.322 -4.989 -3.488 1 96.54 95 ASN B C 1
ATOM 3050 O O . ASN B 1 95 ? 3.127 -5.255 -3.352 1 96.54 95 ASN B O 1
ATOM 3054 N N . CYS B 1 96 ? 4.813 -4.65 -4.626 1 97.69 96 CYS B N 1
ATOM 3055 C CA . CYS B 1 96 ? 4.155 -4.782 -5.921 1 97.69 96 CYS B CA 1
ATOM 3056 C C . CYS B 1 96 ? 4.998 -5.614 -6.879 1 97.69 96 CYS B C 1
ATOM 3058 O O . CYS B 1 96 ? 6.206 -5.759 -6.684 1 97.69 96 CYS B O 1
ATOM 3060 N N . VAL B 1 97 ? 4.311 -6.12 -7.847 1 98.19 97 VAL B N 1
ATOM 3061 C CA . VAL B 1 97 ? 5.051 -6.901 -8.832 1 98.19 97 VAL B CA 1
ATOM 3062 C C . VAL B 1 97 ? 4.416 -6.73 -10.21 1 98.19 97 VAL B C 1
ATOM 3064 O O . VAL B 1 97 ? 3.19 -6.698 -10.336 1 98.19 97 VAL B O 1
ATOM 3067 N N . THR B 1 98 ? 5.247 -6.521 -11.18 1 98 98 THR B N 1
ATOM 3068 C CA . THR B 1 98 ? 4.804 -6.48 -12.569 1 98 98 THR B CA 1
ATOM 3069 C C . THR B 1 98 ? 4.884 -7.865 -13.205 1 98 98 THR B C 1
ATOM 3071 O O . THR B 1 98 ? 5.97 -8.433 -13.333 1 98 98 THR B O 1
ATOM 3074 N N . LEU B 1 99 ? 3.777 -8.35 -13.627 1 98.07 99 LEU B N 1
ATOM 3075 C CA . LEU B 1 99 ? 3.736 -9.71 -14.155 1 98.07 99 LEU B CA 1
ATOM 3076 C C . LEU B 1 99 ? 3.319 -9.711 -15.622 1 98.07 99 LEU B C 1
ATOM 3078 O O . LEU B 1 99 ? 2.59 -8.82 -16.066 1 98.07 99 LEU B O 1
ATOM 3082 N N . THR B 1 100 ? 3.848 -10.626 -16.359 1 96.75 100 THR B N 1
ATOM 3083 C CA . THR B 1 100 ? 3.458 -10.98 -17.72 1 96.75 100 THR B CA 1
ATOM 3084 C C . THR B 1 100 ? 3.149 -12.471 -17.823 1 96.75 100 THR B C 1
ATOM 3086 O O . THR B 1 100 ? 3.568 -13.258 -16.973 1 96.75 100 THR B O 1
ATOM 3089 N N . PRO B 1 101 ? 2.413 -12.838 -18.833 1 94.16 101 PRO B N 1
ATOM 3090 C CA . PRO B 1 101 ? 2.147 -14.267 -19.013 1 94.16 101 PRO B CA 1
ATOM 3091 C C . PRO B 1 101 ? 3.425 -15.095 -19.129 1 94.16 101 PRO B C 1
ATOM 3093 O O . PRO B 1 101 ? 3.449 -16.26 -18.724 1 94.16 101 PRO B O 1
ATOM 3096 N N . LYS B 1 102 ? 4.459 -14.531 -19.53 1 94.27 102 LYS B N 1
ATOM 3097 C CA . LYS B 1 102 ? 5.719 -15.226 -19.782 1 94.27 102 LYS B CA 1
ATOM 3098 C C . LYS B 1 102 ? 6.386 -15.645 -18.475 1 94.27 102 LYS B C 1
ATOM 3100 O O . LYS B 1 102 ? 7.022 -16.699 -18.407 1 94.27 102 LYS B O 1
ATOM 3105 N N . ILE B 1 103 ? 6.19 -14.843 -17.427 1 96.93 103 ILE B N 1
ATOM 3106 C CA . ILE B 1 103 ? 6.976 -15.131 -16.232 1 96.93 103 ILE B CA 1
ATOM 3107 C C . ILE B 1 103 ? 6.047 -15.525 -15.086 1 96.93 103 ILE B C 1
ATOM 3109 O O . ILE B 1 103 ? 6.507 -15.958 -14.027 1 96.93 103 ILE B O 1
ATOM 3113 N N . ALA B 1 104 ? 4.763 -15.459 -15.254 1 97.56 104 ALA B N 1
ATOM 3114 C CA . ALA B 1 104 ? 3.802 -15.592 -14.162 1 97.56 104 ALA B CA 1
ATOM 3115 C C . ALA B 1 104 ? 3.905 -16.966 -13.505 1 97.56 104 ALA B C 1
ATOM 3117 O O . ALA B 1 104 ? 3.921 -17.074 -12.277 1 97.56 104 ALA B O 1
ATOM 3118 N N . ILE B 1 105 ? 4.026 -17.999 -14.216 1 97.45 105 ILE B N 1
ATOM 3119 C CA . ILE B 1 105 ? 4.098 -19.351 -13.672 1 97.45 105 ILE B CA 1
ATOM 3120 C C . ILE B 1 105 ? 5.422 -19.542 -12.936 1 97.45 105 ILE B C 1
ATOM 3122 O O . ILE B 1 105 ? 5.461 -20.147 -11.862 1 97.45 105 ILE B O 1
ATOM 3126 N N . ASP B 1 106 ? 6.475 -19.054 -13.531 1 97.56 106 ASP B N 1
ATOM 3127 C CA . ASP B 1 106 ? 7.779 -19.141 -12.881 1 97.56 106 ASP B CA 1
ATOM 3128 C C . ASP B 1 106 ? 7.781 -18.388 -11.552 1 97.56 106 ASP B C 1
ATOM 3130 O O . ASP B 1 106 ? 8.418 -18.819 -10.589 1 97.56 106 ASP B O 1
ATOM 3134 N N . ILE B 1 107 ? 7.098 -17.249 -11.492 1 98.31 107 ILE B N 1
ATOM 3135 C CA . ILE B 1 107 ? 7.001 -16.469 -10.263 1 98.31 107 ILE B CA 1
ATOM 3136 C C . ILE B 1 107 ? 6.202 -17.247 -9.22 1 98.31 107 ILE B C 1
ATOM 3138 O O . ILE B 1 107 ? 6.535 -17.228 -8.033 1 98.31 107 ILE B O 1
ATOM 3142 N N . LEU B 1 108 ? 5.137 -17.906 -9.673 1 98.14 108 LEU B N 1
ATOM 3143 C CA . LEU B 1 108 ? 4.377 -18.759 -8.766 1 98.14 108 LEU B CA 1
ATOM 3144 C C . LEU B 1 108 ? 5.274 -19.823 -8.142 1 98.14 108 LEU B C 1
ATOM 3146 O O . LEU B 1 108 ? 5.279 -19.999 -6.922 1 98.14 108 LEU B O 1
ATOM 3150 N N . ALA B 1 109 ? 6.068 -20.45 -8.933 1 97.45 109 ALA B N 1
ATOM 3151 C CA . ALA B 1 109 ? 6.985 -21.483 -8.458 1 97.45 109 ALA B CA 1
ATOM 3152 C C . ALA B 1 109 ? 8.027 -20.897 -7.51 1 97.45 109 ALA B C 1
ATOM 3154 O O . ALA B 1 109 ? 8.299 -21.464 -6.449 1 97.45 109 ALA B O 1
ATOM 3155 N N . THR B 1 110 ? 8.551 -19.795 -7.874 1 97.56 110 THR B N 1
ATOM 3156 C CA . THR B 1 110 ? 9.571 -19.123 -7.077 1 97.56 110 THR B CA 1
ATOM 3157 C C . THR B 1 110 ? 9.001 -18.677 -5.734 1 97.56 110 THR B C 1
ATOM 3159 O O . THR B 1 110 ? 9.678 -18.763 -4.707 1 97.56 110 THR B O 1
ATOM 3162 N N . SER B 1 111 ? 7.79 -18.141 -5.778 1 97.98 111 SER B N 1
ATOM 3163 C CA . SER B 1 111 ? 7.153 -17.692 -4.544 1 97.98 111 SER B CA 1
ATOM 3164 C C . SER B 1 111 ? 7.004 -18.839 -3.55 1 97.98 111 SER B C 1
ATOM 3166 O O . SER B 1 111 ? 7.132 -18.638 -2.34 1 97.98 111 SER B O 1
ATOM 3168 N N . LEU B 1 112 ? 6.756 -20.041 -4.025 1 96.88 112 LEU B N 1
ATOM 3169 C CA . LEU B 1 112 ? 6.662 -21.222 -3.174 1 96.88 112 LEU B CA 1
ATOM 3170 C C . LEU B 1 112 ? 8.035 -21.619 -2.641 1 96.88 112 LEU B C 1
ATOM 3172 O O . LEU B 1 112 ? 8.184 -21.91 -1.452 1 96.88 112 LEU B O 1
ATOM 3176 N N . GLU B 1 113 ? 9.035 -21.564 -3.46 1 96.32 113 GLU B N 1
ATOM 3177 C CA . GLU B 1 113 ? 10.398 -21.934 -3.093 1 96.32 113 GLU B CA 1
ATOM 3178 C C . GLU B 1 113 ? 10.952 -21.004 -2.018 1 96.32 113 GLU B C 1
ATOM 3180 O O . GLU B 1 113 ? 11.682 -21.442 -1.126 1 96.32 113 GLU B O 1
ATOM 3185 N N . TYR B 1 114 ? 10.582 -19.767 -2.07 1 97.31 114 TYR B N 1
ATOM 3186 C CA . TYR B 1 114 ? 11.15 -18.767 -1.174 1 97.31 114 TYR B CA 1
ATOM 3187 C C . TYR B 1 114 ? 10.173 -18.417 -0.057 1 97.31 114 TYR B C 1
ATOM 3189 O O . TYR B 1 114 ? 10.41 -17.483 0.713 1 97.31 114 TYR B O 1
ATOM 3197 N N . GLY B 1 115 ? 9.067 -19.066 -0.047 1 97 115 GLY B N 1
ATOM 3198 C CA . GLY B 1 115 ? 8.112 -18.89 1.035 1 97 115 GLY B CA 1
ATOM 3199 C C . GLY B 1 115 ? 7.454 -17.523 1.033 1 97 115 GLY B C 1
ATOM 3200 O O . GLY B 1 115 ? 7.259 -16.92 2.09 1 97 115 GLY B O 1
ATOM 3201 N N . LEU B 1 116 ? 7.142 -17.003 -0.112 1 97.8 116 LEU B N 1
ATOM 3202 C CA . LEU B 1 116 ? 6.514 -15.693 -0.244 1 97.8 116 LEU B CA 1
ATOM 3203 C C . LEU B 1 116 ? 5.022 -15.831 -0.525 1 97.8 116 LEU B C 1
ATOM 3205 O O . LEU B 1 116 ? 4.598 -15.803 -1.682 1 97.8 116 LEU B O 1
ATOM 3209 N N . ASP B 1 117 ? 4.247 -15.869 0.494 1 97.11 117 ASP B N 1
ATOM 3210 C CA . ASP B 1 117 ? 2.824 -16.182 0.401 1 97.11 117 ASP B CA 1
ATOM 3211 C C . ASP B 1 117 ? 2.076 -15.109 -0.388 1 97.11 117 ASP B C 1
ATOM 3213 O O . ASP B 1 117 ? 1.206 -15.424 -1.202 1 97.11 117 ASP B O 1
ATOM 3217 N N . GLU B 1 118 ? 2.4 -13.923 -0.084 1 97.46 118 GLU B N 1
ATOM 3218 C CA . GLU B 1 118 ? 1.7 -12.841 -0.77 1 97.46 118 GLU B CA 1
ATOM 3219 C C . GLU B 1 118 ? 2.028 -12.83 -2.26 1 97.46 118 GLU B C 1
ATOM 3221 O O . GLU B 1 118 ? 1.156 -12.567 -3.091 1 97.46 118 GLU B O 1
ATOM 3226 N N . LEU B 1 119 ? 3.237 -13.016 -2.596 1 98.19 119 LEU B N 1
ATOM 3227 C CA . LEU B 1 119 ? 3.628 -13.082 -4 1 98.19 119 LEU B CA 1
ATOM 3228 C C . LEU B 1 119 ? 2.942 -14.25 -4.701 1 98.19 119 LEU B C 1
ATOM 3230 O O . LEU B 1 119 ? 2.535 -14.132 -5.859 1 98.19 119 LEU B O 1
ATOM 3234 N N . ARG B 1 120 ? 2.846 -15.328 -3.993 1 98.02 120 ARG B N 1
ATOM 3235 C CA . ARG B 1 120 ? 2.121 -16.484 -4.508 1 98.02 120 ARG B CA 1
ATOM 3236 C C . ARG B 1 120 ? 0.675 -16.124 -4.834 1 98.02 120 ARG B C 1
ATOM 3238 O O . ARG B 1 120 ? 0.182 -16.435 -5.92 1 98.02 120 ARG B O 1
ATOM 3245 N N . ARG B 1 121 ? 0.074 -15.489 -3.918 1 97.86 121 ARG B N 1
ATOM 3246 C CA . ARG B 1 121 ? -1.315 -15.084 -4.106 1 97.86 121 ARG B CA 1
ATOM 3247 C C . ARG B 1 121 ? -1.457 -14.155 -5.306 1 97.86 121 ARG B C 1
ATOM 3249 O O . ARG B 1 121 ? -2.352 -14.334 -6.134 1 97.86 121 ARG B O 1
ATOM 3256 N N . LEU B 1 122 ? -0.57 -13.184 -5.385 1 98.16 122 LEU B N 1
ATOM 3257 C CA . LEU B 1 122 ? -0.619 -12.213 -6.473 1 98.16 122 LEU B CA 1
ATOM 3258 C C . LEU B 1 122 ? -0.408 -12.896 -7.82 1 98.16 122 LEU B C 1
ATOM 3260 O O . LEU B 1 122 ? -1.075 -12.56 -8.802 1 98.16 122 LEU B O 1
ATOM 3264 N N . SER B 1 123 ? 0.481 -13.799 -7.896 1 98.24 123 SER B N 1
ATOM 3265 C CA . SER B 1 123 ? 0.752 -14.52 -9.136 1 98.24 123 SER B CA 1
ATOM 3266 C C . SER B 1 123 ? -0.441 -15.374 -9.551 1 98.24 123 SER B C 1
ATOM 3268 O O . SER B 1 123 ? -0.806 -15.409 -10.728 1 98.24 123 SER B O 1
ATOM 3270 N N . SER B 1 124 ? -1.014 -16.034 -8.579 1 97.92 124 SER B N 1
ATOM 3271 C CA . SER B 1 124 ? -2.2 -16.84 -8.849 1 97.92 124 SER B CA 1
ATOM 3272 C C . SER B 1 124 ? -3.349 -15.978 -9.363 1 97.92 124 SER B C 1
ATOM 3274 O O . SER B 1 124 ? -4.023 -16.344 -10.328 1 97.92 124 SER B O 1
ATOM 3276 N N . GLU B 1 125 ? -3.526 -14.858 -8.716 1 98.05 125 GLU B N 1
ATOM 3277 C CA . GLU B 1 125 ? -4.574 -13.935 -9.14 1 98.05 125 GLU B CA 1
ATOM 3278 C C . GLU B 1 125 ? -4.348 -13.464 -10.574 1 98.05 125 GLU B C 1
ATOM 3280 O O . GLU B 1 125 ? -5.291 -13.387 -11.364 1 98.05 125 GLU B O 1
ATOM 3285 N N . PHE B 1 126 ? -3.204 -13.112 -10.892 1 98.47 126 PHE B N 1
ATOM 3286 C CA . PHE B 1 126 ? -2.863 -12.684 -12.243 1 98.47 126 PHE B CA 1
ATOM 3287 C C . PHE B 1 126 ? -3.201 -13.77 -13.257 1 98.47 126 PHE B C 1
ATOM 3289 O O . PHE B 1 126 ? -3.783 -13.488 -14.306 1 98.47 126 PHE B O 1
ATOM 3296 N N . LEU B 1 127 ? -2.785 -14.959 -12.953 1 98.22 127 LEU B N 1
ATOM 3297 C CA . LEU B 1 127 ? -3.007 -16.071 -13.871 1 98.22 127 LEU B CA 1
ATOM 3298 C C . LEU B 1 127 ? -4.497 -16.307 -14.088 1 98.22 127 LEU B C 1
ATOM 3300 O O . LEU B 1 127 ? -4.941 -16.501 -15.223 1 98.22 127 LEU B O 1
ATOM 3304 N N . VAL B 1 128 ? -5.275 -16.26 -13.023 1 97.98 128 VAL B N 1
ATOM 3305 C CA . VAL B 1 128 ? -6.719 -16.455 -13.106 1 97.98 128 VAL B CA 1
ATOM 3306 C C . VAL B 1 128 ? -7.336 -15.379 -13.996 1 97.98 128 VAL B C 1
ATOM 3308 O O . VAL B 1 128 ? -8.189 -15.673 -14.837 1 97.98 128 VAL B O 1
ATOM 3311 N N . GLU B 1 129 ? -6.832 -14.196 -13.87 1 97.26 129 GLU B N 1
ATOM 3312 C CA . GLU B 1 129 ? -7.394 -13.066 -14.604 1 97.26 129 GLU B CA 1
ATOM 3313 C C . GLU B 1 129 ? -7.001 -13.114 -16.077 1 97.26 129 GLU B C 1
ATOM 3315 O O . GLU B 1 129 ? -7.616 -12.446 -16.911 1 97.26 129 GLU B O 1
ATOM 3320 N N . ASN B 1 130 ? -5.988 -13.884 -16.4 1 97.12 130 ASN B N 1
ATOM 3321 C CA . ASN B 1 130 ? -5.453 -13.846 -17.756 1 97.12 130 ASN B CA 1
ATOM 3322 C C . ASN B 1 130 ? -5.477 -15.226 -18.408 1 97.12 130 ASN B C 1
ATOM 3324 O O . ASN B 1 130 ? -4.638 -15.532 -19.256 1 97.12 130 ASN B O 1
ATOM 3328 N N . LEU B 1 131 ? -6.334 -15.998 -17.995 1 97.41 131 LEU B N 1
ATOM 3329 C CA . LEU B 1 131 ? -6.471 -17.323 -18.589 1 97.41 131 LEU B CA 1
ATOM 3330 C C . LEU B 1 131 ? -6.852 -17.221 -20.063 1 97.41 131 LEU B C 1
ATOM 3332 O O . LEU B 1 131 ? -7.651 -16.363 -20.444 1 97.41 131 LEU B O 1
ATOM 3336 N N . SER B 1 132 ? -6.295 -18.034 -20.841 1 96.97 132 SER B N 1
ATOM 3337 C CA . SER B 1 132 ? -6.583 -18.165 -22.266 1 96.97 132 SER B CA 1
ATOM 3338 C C . SER B 1 132 ? -6.43 -19.609 -22.731 1 96.97 132 SER B C 1
ATOM 3340 O O . SER B 1 132 ? -5.92 -20.454 -21.992 1 96.97 132 SER B O 1
ATOM 3342 N N . VAL B 1 133 ? -6.865 -19.902 -23.934 1 97.61 133 VAL B N 1
ATOM 3343 C CA . VAL B 1 133 ? -6.775 -21.241 -24.505 1 97.61 133 VAL B CA 1
ATOM 3344 C C . VAL B 1 133 ? -5.311 -21.665 -24.6 1 97.61 133 VAL B C 1
ATOM 3346 O O . VAL B 1 133 ? -4.983 -22.836 -24.394 1 97.61 133 VAL B O 1
ATOM 3349 N N . GLN B 1 134 ? -4.501 -20.734 -24.777 1 95.32 134 GLN B N 1
ATOM 3350 C CA . GLN B 1 134 ? -3.086 -21.006 -25.007 1 95.32 134 GLN B CA 1
ATOM 3351 C C . GLN B 1 134 ? -2.37 -21.335 -23.7 1 95.32 134 GLN B C 1
ATOM 3353 O O . GLN B 1 134 ? -1.455 -22.16 -23.678 1 95.32 134 GLN B O 1
ATOM 3358 N N . ASN B 1 135 ? -2.852 -20.68 -22.63 1 96.32 135 ASN B N 1
ATOM 3359 C CA . ASN B 1 135 ? -2.064 -20.859 -21.414 1 96.32 135 ASN B CA 1
ATOM 3360 C C . ASN B 1 135 ? -2.796 -21.726 -20.395 1 96.32 135 ASN B C 1
ATOM 3362 O O . ASN B 1 135 ? -2.208 -22.15 -19.398 1 96.32 135 ASN B O 1
ATOM 3366 N N . ALA B 1 136 ? -4.008 -22.132 -20.608 1 98.18 136 ALA B N 1
ATOM 3367 C CA . ALA B 1 136 ? -4.834 -22.859 -19.647 1 98.18 136 ALA B CA 1
ATOM 3368 C C . ALA B 1 136 ? -4.2 -24.196 -19.278 1 98.18 136 ALA B C 1
ATOM 3370 O O . ALA B 1 136 ? -4.116 -24.547 -18.099 1 98.18 136 ALA B O 1
ATOM 3371 N N . PRO B 1 137 ? -3.656 -24.928 -20.286 1 98.36 137 PRO B N 1
ATOM 3372 C CA . PRO B 1 137 ? -3.04 -26.203 -19.911 1 98.36 137 PRO B CA 1
ATOM 3373 C C . PRO B 1 137 ? -1.843 -26.029 -18.979 1 98.36 137 PRO B C 1
ATOM 3375 O O . PRO B 1 137 ? -1.721 -26.747 -17.984 1 98.36 137 PRO B O 1
ATOM 3378 N N . GLU B 1 138 ? -1.051 -25.079 -19.302 1 97.92 138 GLU B N 1
ATOM 3379 C CA . GLU B 1 138 ? 0.119 -24.836 -18.463 1 97.92 138 GLU B CA 1
ATOM 3380 C C . GLU B 1 138 ? -0.289 -24.38 -17.065 1 97.92 138 GLU B C 1
ATOM 3382 O O . GLU B 1 138 ? 0.366 -24.724 -16.079 1 97.92 138 GLU B O 1
ATOM 3387 N N . CYS B 1 139 ? -1.29 -23.585 -16.959 1 98.47 139 CYS B N 1
ATOM 3388 C CA . CYS B 1 139 ? -1.802 -23.133 -15.67 1 98.47 139 CYS B CA 1
ATOM 3389 C C . CYS B 1 139 ? -2.333 -24.305 -14.853 1 98.47 139 CYS B C 1
ATOM 3391 O O . CYS B 1 139 ? -2.074 -24.397 -13.651 1 98.47 139 CYS B O 1
ATOM 3393 N N . LEU B 1 140 ? -3.056 -25.209 -15.503 1 98.71 140 LEU B N 1
ATOM 3394 C CA . LEU B 1 140 ? -3.556 -26.392 -14.811 1 98.71 140 LEU B CA 1
ATOM 3395 C C . LEU B 1 140 ? -2.404 -27.257 -14.312 1 98.71 140 LEU B C 1
ATOM 3397 O O . LEU B 1 140 ? -2.421 -27.725 -13.171 1 98.71 140 LEU B O 1
ATOM 3401 N N . GLN B 1 141 ? -1.408 -27.398 -15.188 1 98.48 141 GLN B N 1
ATOM 3402 C CA . GLN B 1 141 ? -0.222 -28.159 -14.809 1 98.48 141 GLN B CA 1
ATOM 3403 C C . GLN B 1 141 ? 0.427 -27.578 -13.556 1 98.48 141 GLN B C 1
ATOM 3405 O O . GLN B 1 141 ? 0.747 -28.312 -12.619 1 98.48 141 GLN B O 1
ATOM 3410 N N . ALA B 1 142 ? 0.582 -26.295 -13.52 1 98.11 142 ALA B N 1
ATOM 3411 C CA . ALA B 1 142 ? 1.201 -25.614 -12.386 1 98.11 142 ALA B CA 1
ATOM 3412 C C . ALA B 1 142 ? 0.343 -25.749 -11.131 1 98.11 142 ALA B C 1
ATOM 3414 O O . ALA B 1 142 ? 0.863 -25.996 -10.04 1 98.11 142 ALA B O 1
ATOM 3415 N N . ALA B 1 143 ? -0.958 -25.562 -11.302 1 98.35 143 ALA B N 1
ATOM 3416 C CA . ALA B 1 143 ? -1.883 -25.641 -10.174 1 98.35 143 ALA B CA 1
ATOM 3417 C C . ALA B 1 143 ? -1.809 -27.007 -9.498 1 98.35 143 ALA B C 1
ATOM 3419 O O . ALA B 1 143 ? -1.781 -27.097 -8.268 1 98.35 143 ALA B O 1
ATOM 3420 N N . VAL B 1 144 ? -1.738 -28.036 -10.306 1 98.15 144 VAL B N 1
ATOM 3421 C CA . VAL B 1 144 ? -1.691 -29.401 -9.791 1 98.15 144 VAL B CA 1
ATOM 3422 C C . VAL B 1 144 ? -0.312 -29.682 -9.198 1 98.15 144 VAL B C 1
ATOM 3424 O O . VAL B 1 144 ? -0.203 -30.204 -8.086 1 98.15 144 VAL B O 1
ATOM 3427 N N . THR B 1 145 ? 0.713 -29.325 -9.872 1 97.4 145 THR B N 1
ATOM 3428 C CA . THR B 1 145 ? 2.088 -29.56 -9.446 1 97.4 145 THR B CA 1
ATOM 3429 C C . THR B 1 145 ? 2.356 -28.902 -8.096 1 97.4 145 THR B C 1
ATOM 3431 O O . THR B 1 145 ? 2.995 -29.497 -7.225 1 97.4 145 THR B O 1
ATOM 3434 N N . TYR B 1 146 ? 1.811 -27.696 -7.956 1 96.66 146 TYR B N 1
ATOM 3435 C CA . TYR B 1 146 ? 2.136 -26.924 -6.762 1 96.66 146 TYR B CA 1
ATOM 3436 C C . TYR B 1 146 ? 0.967 -26.912 -5.785 1 96.66 146 TYR B C 1
ATOM 3438 O O . TYR B 1 146 ? 0.96 -26.139 -4.824 1 96.66 146 TYR B O 1
ATOM 3446 N N . SER B 1 147 ? -0.038 -27.694 -6.042 1 96.61 147 SER B N 1
ATOM 3447 C CA . SER B 1 147 ? -1.199 -27.862 -5.173 1 96.61 147 SER B CA 1
ATOM 3448 C C . SER B 1 147 ? -1.882 -26.526 -4.898 1 96.61 147 SER B C 1
ATOM 3450 O O . SER B 1 147 ? -2.148 -26.185 -3.744 1 96.61 147 SER B O 1
ATOM 3452 N N . GLN B 1 148 ? -2.05 -25.735 -5.93 1 97.17 148 GLN B N 1
ATOM 3453 C CA . GLN B 1 148 ? -2.77 -24.469 -5.836 1 97.17 148 GLN B CA 1
ATOM 3454 C C . GLN B 1 148 ? -4.248 -24.651 -6.166 1 97.17 148 GLN B C 1
ATOM 3456 O O . GLN B 1 148 ? -4.641 -24.595 -7.333 1 97.17 148 GLN B O 1
ATOM 3461 N N . GLU B 1 149 ? -5.076 -24.742 -5.264 1 97.44 149 GLU B N 1
ATOM 3462 C CA . GLU B 1 149 ? -6.468 -25.157 -5.409 1 97.44 149 GLU B CA 1
ATOM 3463 C C . GLU B 1 149 ? -7.284 -24.101 -6.149 1 97.44 149 GLU B C 1
ATOM 3465 O O . GLU B 1 149 ? -8.051 -24.426 -7.057 1 97.44 149 GLU B O 1
ATOM 3470 N N . GLU B 1 150 ? -7.08 -22.895 -5.734 1 97.23 150 GLU B N 1
ATOM 3471 C CA . GLU B 1 150 ? -7.858 -21.832 -6.364 1 97.23 150 GLU B CA 1
ATOM 3472 C C . GLU B 1 150 ? -7.539 -21.722 -7.852 1 97.23 150 GLU B C 1
ATOM 3474 O O . GLU B 1 150 ? -8.446 -21.607 -8.68 1 97.23 150 GLU B O 1
ATOM 3479 N N . LEU B 1 151 ? -6.319 -21.696 -8.134 1 98.35 151 LEU B N 1
ATOM 3480 C CA . LEU B 1 151 ? -5.905 -21.64 -9.532 1 98.35 151 LEU B CA 1
ATOM 3481 C C . LEU B 1 151 ? -6.436 -22.843 -10.305 1 98.35 151 LEU B C 1
ATOM 3483 O O . LEU B 1 151 ? -6.906 -22.701 -11.436 1 98.35 151 LEU B O 1
ATOM 3487 N N . ARG B 1 152 ? -6.369 -23.99 -9.694 1 98.46 152 ARG B N 1
ATOM 3488 C CA . ARG B 1 152 ? -6.864 -25.217 -10.31 1 98.46 152 ARG B CA 1
ATOM 3489 C C . ARG B 1 152 ? -8.347 -25.102 -10.644 1 98.46 152 ARG B C 1
ATOM 3491 O O . ARG B 1 152 ? -8.753 -25.344 -11.783 1 98.46 152 ARG B O 1
ATOM 3498 N N . ASP B 1 153 ? -9.105 -24.681 -9.703 1 98.38 153 ASP B N 1
ATOM 3499 C CA . ASP B 1 153 ? -10.554 -24.623 -9.869 1 98.38 153 ASP B CA 1
ATOM 3500 C C . ASP B 1 153 ? -10.942 -23.628 -10.96 1 98.38 153 ASP B C 1
ATOM 3502 O O . ASP B 1 153 ? -11.785 -23.928 -11.809 1 98.38 153 ASP B O 1
ATOM 3506 N N . HIS B 1 154 ? -10.318 -22.501 -10.944 1 98.64 154 HIS B N 1
ATOM 3507 C CA . HIS B 1 154 ? -10.613 -21.499 -11.963 1 98.64 154 HIS B CA 1
ATOM 3508 C C . HIS B 1 154 ? -10.186 -21.977 -13.346 1 98.64 154 HIS B C 1
ATOM 3510 O O . HIS B 1 154 ? -10.863 -21.703 -14.339 1 98.64 154 HIS B O 1
ATOM 3516 N N . THR B 1 155 ? -9.099 -22.648 -13.375 1 98.71 155 THR B N 1
ATOM 3517 C CA . THR B 1 155 ? -8.593 -23.134 -14.653 1 98.71 155 THR B CA 1
ATOM 3518 C C . THR B 1 155 ? -9.502 -24.222 -15.216 1 98.71 155 THR B C 1
ATOM 3520 O O . THR B 1 155 ? -9.788 -24.241 -16.415 1 98.71 155 THR B O 1
ATOM 3523 N N . ILE B 1 156 ? -9.971 -25.057 -14.381 1 98.62 156 ILE B N 1
ATOM 3524 C CA . ILE B 1 156 ? -10.862 -26.129 -14.81 1 98.62 156 ILE B CA 1
ATOM 3525 C C . ILE B 1 156 ? -12.156 -25.535 -15.362 1 98.62 156 ILE B C 1
ATOM 3527 O O . ILE B 1 156 ? -12.622 -25.933 -16.432 1 98.62 156 ILE B O 1
ATOM 3531 N N . VAL B 1 157 ? -12.702 -24.59 -14.657 1 98.55 157 VAL B N 1
ATOM 3532 C CA . VAL B 1 157 ? -13.924 -23.934 -15.111 1 98.55 157 VAL B CA 1
ATOM 3533 C C . VAL B 1 157 ? -13.69 -23.297 -16.479 1 98.55 157 VAL B C 1
ATOM 3535 O O . VAL B 1 157 ? -14.541 -23.388 -17.367 1 98.55 157 VAL B O 1
ATOM 3538 N N . PHE B 1 158 ? -12.607 -22.688 -16.637 1 98.73 158 PHE B N 1
ATOM 3539 C CA . PHE B 1 158 ? -12.281 -22.071 -17.918 1 98.73 158 PHE B CA 1
ATOM 3540 C C . PHE B 1 158 ? -12.193 -23.122 -19.018 1 98.73 158 PHE B C 1
ATOM 3542 O O . PHE B 1 158 ? -12.716 -22.923 -20.116 1 98.73 158 PHE B O 1
ATOM 3549 N N . ILE B 1 159 ? -11.51 -24.204 -18.753 1 98.69 159 ILE B N 1
ATOM 3550 C CA . ILE B 1 159 ? -11.333 -25.259 -19.745 1 98.69 159 ILE B CA 1
ATOM 3551 C C . ILE B 1 159 ? -12.687 -25.869 -20.097 1 98.69 159 ILE B C 1
ATOM 3553 O O . ILE B 1 159 ? -12.944 -26.2 -21.257 1 98.69 159 ILE B O 1
ATOM 3557 N N . ASP B 1 160 ? -13.502 -25.985 -19.086 1 98.4 160 ASP B N 1
ATOM 3558 C CA . ASP B 1 160 ? -14.86 -26.458 -19.337 1 98.4 160 ASP B CA 1
ATOM 3559 C C . ASP B 1 160 ? -15.546 -25.616 -20.409 1 98.4 160 ASP B C 1
ATOM 3561 O O . ASP B 1 160 ? -16.183 -26.155 -21.317 1 98.4 160 ASP B O 1
ATOM 3565 N N . GLU B 1 161 ? -15.375 -24.375 -20.345 1 97.88 161 GLU B N 1
ATOM 3566 C CA . GLU B 1 161 ? -16.044 -23.442 -21.247 1 97.88 161 GLU B CA 1
ATOM 3567 C C . GLU B 1 161 ? -15.377 -23.428 -22.62 1 97.88 161 GLU B C 1
ATOM 3569 O O . GLU B 1 161 ? -15.985 -23.008 -23.606 1 97.88 161 GLU B O 1
ATOM 3574 N N . HIS B 1 162 ? -14.135 -23.904 -22.698 1 98.31 162 HIS B N 1
ATOM 3575 C CA . HIS B 1 162 ? -13.373 -23.879 -23.942 1 98.31 162 HIS B CA 1
ATOM 3576 C C . HIS B 1 162 ? -12.768 -25.245 -24.246 1 98.31 162 HIS B C 1
ATOM 3578 O O . HIS B 1 162 ? -11.642 -25.334 -24.741 1 98.31 162 HIS B O 1
ATOM 3584 N N . THR B 1 163 ? -13.47 -26.252 -23.971 1 98.36 163 THR B N 1
ATOM 3585 C CA . THR B 1 163 ? -12.983 -27.627 -23.933 1 98.36 163 THR B CA 1
ATOM 3586 C C . THR B 1 163 ? -12.301 -27.995 -25.247 1 98.36 163 THR B C 1
ATOM 3588 O O . THR B 1 163 ? -11.121 -28.351 -25.261 1 98.36 163 THR B O 1
ATOM 3591 N N . GLU B 1 164 ? -12.942 -27.821 -26.327 1 97.84 164 GLU B N 1
ATOM 3592 C CA . GLU B 1 164 ? -12.431 -28.3 -27.608 1 97.84 164 GLU B CA 1
ATOM 3593 C C . GLU B 1 164 ? -11.146 -27.574 -27.996 1 97.84 164 GLU B C 1
ATOM 3595 O O . GLU B 1 164 ? -10.176 -28.203 -28.422 1 97.84 164 GLU B O 1
ATOM 3600 N N . ASN B 1 165 ? -11.2 -26.269 -27.875 1 98.32 165 ASN B N 1
ATOM 3601 C CA . ASN B 1 165 ? -10.043 -25.461 -28.248 1 98.32 165 ASN B CA 1
ATOM 3602 C C . ASN B 1 165 ? -8.823 -25.802 -27.397 1 98.32 165 ASN B C 1
ATOM 3604 O O . ASN B 1 165 ? -7.703 -25.865 -27.907 1 98.32 165 ASN B O 1
ATOM 3608 N N . VAL B 1 166 ? -9.031 -26.032 -26.142 1 98.51 166 VAL B N 1
ATOM 3609 C CA . VAL B 1 166 ? -7.927 -26.355 -25.243 1 98.51 166 VAL B CA 1
ATOM 3610 C C . VAL B 1 166 ? -7.399 -27.754 -25.554 1 98.51 166 VAL B C 1
ATOM 3612 O O . VAL B 1 166 ? -6.186 -27.975 -25.579 1 98.51 166 VAL B O 1
ATOM 3615 N N . PHE B 1 167 ? -8.289 -28.712 -25.865 1 98.12 167 PHE B N 1
ATOM 3616 C CA . PHE B 1 167 ? -7.893 -30.087 -26.144 1 98.12 167 PHE B CA 1
ATOM 3617 C C . PHE B 1 167 ? -7.114 -30.171 -27.452 1 98.12 167 PHE B C 1
ATOM 3619 O O . PHE B 1 167 ? -6.271 -31.054 -27.622 1 98.12 167 PHE B O 1
ATOM 3626 N N . LYS B 1 168 ? -7.303 -29.229 -28.316 1 97.65 168 LYS B N 1
ATOM 3627 C CA . LYS B 1 168 ? -6.611 -29.211 -29.602 1 97.65 168 LYS B CA 1
ATOM 3628 C C . LYS B 1 168 ? -5.277 -28.478 -29.499 1 97.65 168 LYS B C 1
ATOM 3630 O O . LYS B 1 168 ? -4.473 -28.507 -30.432 1 97.65 168 LYS B O 1
ATOM 3635 N N . SER B 1 169 ? -5.068 -27.878 -28.401 1 96.58 169 SER B N 1
ATOM 3636 C CA . SER B 1 169 ? -3.858 -27.08 -28.228 1 96.58 169 SER B CA 1
ATOM 3637 C C . SER B 1 169 ? -2.651 -27.963 -27.931 1 96.58 169 SER B C 1
ATOM 3639 O O . SER B 1 169 ? -2.802 -29.089 -27.453 1 96.58 169 SER B O 1
ATOM 3641 N N . LYS B 1 170 ? -1.477 -27.461 -28.214 1 95.25 170 LYS B N 1
ATOM 3642 C CA . LYS B 1 170 ? -0.229 -28.158 -27.917 1 95.25 170 LYS B CA 1
ATOM 3643 C C . LYS B 1 170 ? -0.055 -28.358 -26.415 1 95.25 170 LYS B C 1
ATOM 3645 O O . LYS B 1 170 ? 0.474 -29.382 -25.977 1 95.25 170 LYS B O 1
ATOM 3650 N N . GLY B 1 171 ? -0.592 -27.443 -25.672 1 96.86 171 GLY B N 1
ATOM 3651 C CA . GLY B 1 171 ? -0.47 -27.502 -24.224 1 96.86 171 GLY B CA 1
ATOM 3652 C C . GLY B 1 171 ? -1.153 -28.712 -23.616 1 96.86 171 GLY B C 1
ATOM 3653 O O . GLY B 1 171 ? -0.693 -29.25 -22.607 1 96.86 171 GLY B O 1
ATOM 3654 N N . PHE B 1 172 ? -2.202 -29.114 -24.271 1 97.67 172 PHE B N 1
ATOM 3655 C CA . PHE B 1 172 ? -2.932 -30.281 -23.789 1 97.67 172 PHE B CA 1
ATOM 3656 C C . PHE B 1 172 ? -2.056 -31.527 -23.843 1 97.67 172 PHE B C 1
ATOM 3658 O O . PHE B 1 172 ? -2.049 -32.328 -22.906 1 97.67 172 PHE B O 1
ATOM 3665 N N . GLN B 1 173 ? -1.26 -31.643 -24.851 1 96.38 173 GLN B N 1
ATOM 3666 C CA . GLN B 1 173 ? -0.415 -32.815 -25.053 1 96.38 173 GLN B CA 1
ATOM 3667 C C . GLN B 1 173 ? 0.739 -32.84 -24.055 1 96.38 173 GLN B C 1
ATOM 3669 O O . GLN B 1 173 ? 1.35 -33.887 -23.83 1 96.38 173 GLN B O 1
ATOM 3674 N N . GLU B 1 174 ? 0.949 -31.734 -23.44 1 96.6 174 GLU B N 1
ATOM 3675 C CA . GLU B 1 174 ? 2.095 -31.607 -22.544 1 96.6 174 GLU B CA 1
ATOM 3676 C C . GLU B 1 174 ? 1.673 -31.761 -21.085 1 96.6 174 GLU B C 1
ATOM 3678 O O . GLU B 1 174 ? 2.514 -31.732 -20.184 1 96.6 174 GLU B O 1
ATOM 3683 N N . LEU B 1 175 ? 0.423 -31.988 -20.839 1 97.93 175 LEU B N 1
ATOM 3684 C CA . LEU B 1 175 ? -0.069 -32.166 -19.477 1 97.93 175 LEU B CA 1
ATOM 3685 C C . LEU B 1 175 ? 0.495 -33.44 -18.857 1 97.93 175 LEU B C 1
ATOM 3687 O O . LEU B 1 175 ? 0.668 -34.447 -19.548 1 97.93 175 LEU B O 1
ATOM 3691 N N . SER B 1 176 ? 0.764 -33.348 -17.618 1 97.32 176 SER B N 1
ATOM 3692 C CA . SER B 1 176 ? 1.124 -34.553 -16.878 1 97.32 176 SER B CA 1
ATOM 3693 C C . SER B 1 176 ? -0.088 -35.455 -16.666 1 97.32 176 SER B C 1
ATOM 3695 O O . SER B 1 176 ? -1.227 -35.032 -16.877 1 97.32 176 SER B O 1
ATOM 3697 N N . GLU B 1 177 ? 0.24 -36.615 -16.261 1 96.84 177 GLU B N 1
ATOM 3698 C CA . GLU B 1 177 ? -0.812 -37.578 -15.951 1 96.84 177 GLU B CA 1
ATOM 3699 C C . GLU B 1 177 ? -1.747 -37.045 -14.87 1 96.84 177 GLU B C 1
ATOM 3701 O O . GLU B 1 177 ? -2.97 -37.113 -15.011 1 96.84 177 GLU B O 1
ATOM 3706 N N . ASP B 1 178 ? -1.218 -36.487 -13.88 1 97.56 178 ASP B N 1
ATOM 3707 C CA . ASP B 1 178 ? -2.004 -35.989 -12.756 1 97.56 178 ASP B CA 1
ATOM 3708 C C . ASP B 1 178 ? -2.905 -34.833 -13.185 1 97.56 178 ASP B C 1
ATOM 3710 O O . ASP B 1 178 ? -4.06 -34.75 -12.764 1 97.56 178 ASP B O 1
ATOM 3714 N N . ALA B 1 179 ? -2.346 -33.935 -13.965 1 98.16 179 ALA B N 1
ATOM 3715 C CA . ALA B 1 179 ? -3.129 -32.792 -14.428 1 98.16 179 ALA B CA 1
ATOM 3716 C C . ALA B 1 179 ? -4.278 -33.242 -15.325 1 98.16 179 ALA B C 1
ATOM 3718 O O . ALA B 1 179 ? -5.395 -32.731 -15.217 1 98.16 179 ALA B O 1
ATOM 3719 N N . LEU B 1 180 ? -4.013 -34.164 -16.192 1 98.31 180 LEU B N 1
ATOM 3720 C CA . LEU B 1 180 ? -5.056 -34.677 -17.074 1 98.31 180 LEU B CA 1
ATOM 3721 C C . LEU B 1 180 ? -6.141 -35.391 -16.275 1 98.31 180 LEU B C 1
ATOM 3723 O O . LEU B 1 180 ? -7.329 -35.263 -16.581 1 98.31 180 LEU B O 1
ATOM 3727 N N . MET B 1 181 ? -5.706 -36.16 -15.33 1 97.29 181 MET B N 1
ATOM 3728 C CA . MET B 1 181 ? -6.678 -36.844 -14.482 1 97.29 181 MET B CA 1
ATOM 3729 C C . MET B 1 181 ? -7.609 -35.843 -13.805 1 97.29 181 MET B C 1
ATOM 3731 O O . MET B 1 181 ? -8.823 -36.051 -13.759 1 97.29 181 MET B O 1
ATOM 3735 N N . GLU B 1 182 ? -7.036 -34.777 -13.28 1 96.63 182 GLU B N 1
ATOM 3736 C CA . GLU B 1 182 ? -7.825 -33.725 -12.647 1 96.63 182 GLU B CA 1
ATOM 3737 C C . GLU B 1 182 ? -8.835 -33.129 -13.624 1 96.63 182 GLU B C 1
ATOM 3739 O O . GLU B 1 182 ? -9.972 -32.836 -13.248 1 96.63 182 GLU B O 1
ATOM 3744 N N . LEU B 1 183 ? -8.408 -32.912 -14.77 1 98 183 LEU B N 1
ATOM 3745 C CA . LEU B 1 183 ? -9.245 -32.324 -15.81 1 98 183 LEU B CA 1
ATOM 3746 C C . LEU B 1 183 ? -10.395 -33.257 -16.173 1 98 183 LEU B C 1
ATOM 3748 O O . LEU B 1 183 ? -11.539 -32.816 -16.306 1 98 183 LEU B O 1
ATOM 3752 N N . LEU B 1 184 ? -10.131 -34.554 -16.291 1 97.83 184 LEU B N 1
ATOM 3753 C CA . LEU B 1 184 ? -11.111 -35.538 -16.738 1 97.83 184 LEU B CA 1
ATOM 3754 C C . LEU B 1 184 ? -12.152 -35.799 -15.654 1 97.83 184 LEU B C 1
ATOM 3756 O O . LEU B 1 184 ? -13.2 -36.391 -15.924 1 97.83 184 LEU B O 1
ATOM 3760 N N . MET B 1 185 ? -11.903 -35.39 -14.526 1 96.6 185 MET B N 1
ATOM 3761 C CA . MET B 1 185 ? -12.856 -35.553 -13.431 1 96.6 185 MET B CA 1
ATOM 3762 C C . MET B 1 185 ? -13.931 -34.473 -13.481 1 96.6 185 MET B C 1
ATOM 3764 O O . MET B 1 185 ? -14.954 -34.577 -12.801 1 96.6 185 MET B O 1
ATOM 3768 N N . SER B 1 186 ? -13.755 -33.47 -14.279 1 97.1 186 SER B N 1
ATOM 3769 C CA . SER B 1 186 ? -14.71 -32.371 -14.373 1 97.1 186 SER B CA 1
ATOM 3770 C C . SER B 1 186 ? -16.009 -32.823 -15.032 1 97.1 186 SER B C 1
ATOM 3772 O O . SER B 1 186 ? -15.989 -33.6 -15.989 1 97.1 186 SER B O 1
ATOM 3774 N N . ASP B 1 187 ? -17.114 -32.289 -14.58 1 96.72 187 ASP B N 1
ATOM 3775 C CA . ASP B 1 187 ? -18.422 -32.558 -15.17 1 96.72 187 ASP B CA 1
ATOM 3776 C C . ASP B 1 187 ? -18.768 -31.519 -16.234 1 96.72 187 ASP B C 1
ATOM 3778 O O . ASP B 1 187 ? -19.785 -31.64 -16.92 1 96.72 187 ASP B O 1
ATOM 3782 N N . GLY B 1 188 ? -17.858 -30.552 -16.379 1 97.76 188 GLY B N 1
ATOM 3783 C CA . GLY B 1 188 ? -18.238 -29.403 -17.186 1 97.76 188 GLY B CA 1
ATOM 3784 C C . GLY B 1 188 ? -17.68 -29.453 -18.596 1 97.76 188 GLY B C 1
ATOM 3785 O O . GLY B 1 188 ? -17.929 -28.552 -19.4 1 97.76 188 GLY B O 1
ATOM 3786 N N . LEU B 1 189 ? -16.972 -30.549 -18.945 1 98.08 189 LEU B N 1
ATOM 3787 C CA . LEU B 1 189 ? -16.384 -30.639 -20.277 1 98.08 189 LEU B CA 1
ATOM 3788 C C . LEU B 1 189 ? -17.467 -30.641 -21.35 1 98.08 189 LEU B C 1
ATOM 3790 O O . LEU B 1 189 ? -18.488 -31.317 -21.206 1 98.08 189 LEU B O 1
ATOM 3794 N N . GLN B 1 190 ? -17.215 -29.875 -22.42 1 98.23 190 GLN B N 1
ATOM 3795 C CA . GLN B 1 190 ? -18.221 -29.675 -23.458 1 98.23 190 GLN B CA 1
ATOM 3796 C C . GLN B 1 190 ? -17.925 -30.534 -24.684 1 98.23 190 GLN B C 1
ATOM 3798 O O . GLN B 1 190 ? -17.964 -30.045 -25.815 1 98.23 190 GLN B O 1
ATOM 3803 N N . LEU B 1 191 ? -17.558 -31.72 -24.533 1 97.91 191 LEU B N 1
ATOM 3804 C CA . LEU B 1 191 ? -17.324 -32.72 -25.569 1 97.91 191 LEU B CA 1
ATOM 3805 C C . LEU B 1 191 ? -17.997 -34.041 -25.211 1 97.91 191 LEU B C 1
ATOM 3807 O O . LEU B 1 191 ? -18.164 -34.357 -24.031 1 97.91 191 LEU B O 1
ATOM 3811 N N . ASP B 1 192 ? -18.414 -34.725 -26.258 1 97.96 192 ASP B N 1
ATOM 3812 C CA . ASP B 1 192 ? -18.932 -36.069 -26.02 1 97.96 192 ASP B CA 1
ATOM 3813 C C . ASP B 1 192 ? -17.822 -37.01 -25.556 1 97.96 192 ASP B C 1
ATOM 3815 O O . ASP B 1 192 ? -16.644 -36.772 -25.83 1 97.96 192 ASP B O 1
ATOM 3819 N N . GLU B 1 193 ? -18.229 -38.046 -24.842 1 97.39 193 GLU B N 1
ATOM 3820 C CA . GLU B 1 193 ? -17.265 -38.932 -24.196 1 97.39 193 GLU B CA 1
ATOM 3821 C C . GLU B 1 193 ? -16.366 -39.612 -25.224 1 97.39 193 GLU B C 1
ATOM 3823 O O . GLU B 1 193 ? -15.182 -39.841 -24.966 1 97.39 193 GLU B O 1
ATOM 3828 N N . MET B 1 194 ? -16.95 -39.887 -26.386 1 96.98 194 MET B N 1
ATOM 3829 C CA . MET B 1 194 ? -16.147 -40.522 -27.427 1 96.98 194 MET B CA 1
ATOM 3830 C C . MET B 1 194 ? -15.05 -39.582 -27.917 1 96.98 194 MET B C 1
ATOM 3832 O O . MET B 1 194 ? -13.927 -40.016 -28.178 1 96.98 194 MET B O 1
ATOM 3836 N N . ASP B 1 195 ? -15.368 -38.336 -28.075 1 97.94 195 ASP B N 1
ATOM 3837 C CA . ASP B 1 195 ? -14.375 -37.342 -28.472 1 97.94 195 ASP B CA 1
ATOM 3838 C C . ASP B 1 195 ? -13.3 -37.181 -27.399 1 97.94 195 ASP B C 1
ATOM 3840 O O . ASP B 1 195 ? -12.112 -37.079 -27.714 1 97.94 195 ASP B O 1
ATOM 3844 N N . ILE B 1 196 ? -13.751 -37.165 -26.142 1 98.23 196 ILE B N 1
ATOM 3845 C CA . ILE B 1 196 ? -12.811 -37.069 -25.03 1 98.23 196 ILE B CA 1
ATOM 3846 C C . ILE B 1 196 ? -11.84 -38.246 -25.072 1 98.23 196 ILE B C 1
ATOM 3848 O O . ILE B 1 196 ? -10.628 -38.064 -24.938 1 98.23 196 ILE B O 1
ATOM 3852 N N . PHE B 1 197 ? -12.379 -39.424 -25.312 1 97.53 197 PHE B N 1
ATOM 3853 C CA . PHE B 1 197 ? -11.559 -40.627 -25.395 1 97.53 197 PHE B CA 1
ATOM 3854 C C . PHE B 1 197 ? -10.519 -40.497 -26.502 1 97.53 197 PHE B C 1
ATOM 3856 O O . PHE B 1 197 ? -9.359 -40.872 -26.318 1 97.53 197 PHE B O 1
ATOM 3863 N N . ASN B 1 198 ? -10.903 -40.01 -27.605 1 96.96 198 ASN B N 1
ATOM 3864 C CA . ASN B 1 198 ? -9.983 -39.864 -28.727 1 96.96 198 ASN B CA 1
ATOM 3865 C C . ASN B 1 198 ? -8.839 -38.91 -28.395 1 96.96 198 ASN B C 1
ATOM 3867 O O . ASN B 1 198 ? -7.689 -39.163 -28.758 1 96.96 198 ASN B O 1
ATOM 3871 N N . PHE B 1 199 ? -9.129 -37.837 -27.759 1 98 199 PHE B N 1
ATOM 3872 C CA . PHE B 1 199 ? -8.09 -36.901 -27.346 1 98 199 PHE B CA 1
ATOM 3873 C C . PHE B 1 199 ? -7.155 -37.545 -26.329 1 98 199 PHE B C 1
ATOM 3875 O O . PHE B 1 199 ? -5.942 -37.333 -26.372 1 98 199 PHE B O 1
ATOM 3882 N N . VAL B 1 200 ? -7.743 -38.338 -25.398 1 97.73 200 VAL B N 1
ATOM 3883 C CA . VAL B 1 200 ? -6.944 -39.033 -24.394 1 97.73 200 VAL B CA 1
ATOM 3884 C C . VAL B 1 200 ? -6.037 -40.056 -25.074 1 97.73 200 VAL B C 1
ATOM 3886 O O . VAL B 1 200 ? -4.865 -40.194 -24.713 1 97.73 200 VAL B O 1
ATOM 3889 N N . LYS B 1 201 ? -6.605 -40.706 -26.009 1 96.45 201 LYS B N 1
ATOM 3890 C CA . LYS B 1 201 ? -5.825 -41.673 -26.775 1 96.45 201 LYS B CA 1
ATOM 3891 C C . LYS B 1 201 ? -4.622 -41.008 -27.437 1 96.45 201 LYS B C 1
ATOM 3893 O O . LYS B 1 201 ? -3.509 -41.536 -27.387 1 96.45 201 LYS B O 1
ATOM 3898 N N . ASP B 1 202 ? -4.848 -39.935 -28.09 1 96.82 202 ASP B N 1
ATOM 3899 C CA . ASP B 1 202 ? -3.766 -39.179 -28.714 1 96.82 202 ASP B CA 1
ATOM 3900 C C . ASP B 1 202 ? -2.721 -38.763 -27.682 1 96.82 202 ASP B C 1
ATOM 3902 O O . ASP B 1 202 ? -1.518 -38.874 -27.929 1 96.82 202 ASP B O 1
ATOM 3906 N N . TRP B 1 203 ? -3.177 -38.291 -26.583 1 97.75 203 TRP B N 1
ATOM 3907 C CA . TRP B 1 203 ? -2.289 -37.88 -25.5 1 97.75 203 TRP B CA 1
ATOM 3908 C C . TRP B 1 203 ? -1.428 -39.047 -25.03 1 97.75 203 TRP B C 1
ATOM 3910 O O . TRP B 1 203 ? -0.218 -38.899 -24.846 1 97.75 203 TRP B O 1
ATOM 3920 N N . VAL B 1 204 ? -1.977 -40.247 -24.827 1 97.22 204 VAL B N 1
ATOM 3921 C CA . VAL B 1 204 ? -1.279 -41.439 -24.357 1 97.22 204 VAL B CA 1
ATOM 3922 C C . VAL B 1 204 ? -0.209 -41.845 -25.368 1 97.22 204 VAL B C 1
ATOM 3924 O O . VAL B 1 204 ? 0.918 -42.174 -24.991 1 97.22 204 VAL B O 1
ATOM 3927 N N . THR B 1 205 ? -0.632 -41.808 -26.591 1 95.17 205 THR B N 1
ATOM 3928 C CA . THR B 1 205 ? 0.284 -42.198 -27.658 1 95.17 205 THR B CA 1
ATOM 3929 C C . THR B 1 205 ? 1.517 -41.3 -27.667 1 95.17 205 THR B C 1
ATOM 3931 O O . THR B 1 205 ? 2.647 -41.789 -27.734 1 95.17 205 THR B O 1
ATOM 3934 N N . VAL B 1 206 ? 1.311 -40.063 -27.598 1 95.95 206 VAL B N 1
ATOM 3935 C CA . VAL B 1 206 ? 2.396 -39.087 -27.621 1 95.95 206 VAL B CA 1
ATOM 3936 C C . VAL B 1 206 ? 3.268 -39.254 -26.378 1 95.95 206 VAL B C 1
ATOM 3938 O O . VAL B 1 206 ? 4.496 -39.303 -26.476 1 95.95 206 VAL B O 1
ATOM 3941 N N . ASN B 1 207 ? 2.635 -39.401 -25.203 1 95.56 207 ASN B N 1
ATOM 3942 C CA . ASN B 1 207 ? 3.37 -39.419 -23.943 1 95.56 207 ASN B CA 1
ATOM 3943 C C . ASN B 1 207 ? 4.049 -40.766 -23.71 1 95.56 207 ASN B C 1
ATOM 3945 O O . ASN B 1 207 ? 5.055 -40.845 -23.002 1 95.56 207 ASN B O 1
ATOM 3949 N N . ALA B 1 208 ? 3.5 -41.81 -24.244 1 94.94 208 ALA B N 1
ATOM 3950 C CA . ALA B 1 208 ? 4.18 -43.101 -24.191 1 94.94 208 ALA B CA 1
ATOM 3951 C C . ALA B 1 208 ? 5.542 -43.032 -24.876 1 94.94 208 ALA B C 1
ATOM 3953 O O . ALA B 1 208 ? 6.527 -43.575 -24.369 1 94.94 208 ALA B O 1
ATOM 3954 N N . VAL B 1 209 ? 5.585 -42.348 -26.005 1 95.52 209 VAL B N 1
ATOM 3955 C CA . VAL B 1 209 ? 6.818 -42.183 -26.767 1 95.52 209 VAL B CA 1
ATOM 3956 C C . VAL B 1 209 ? 7.784 -41.284 -25.998 1 95.52 209 VAL B C 1
ATOM 3958 O O . VAL B 1 209 ? 8.962 -41.615 -25.846 1 95.52 209 VAL B O 1
ATOM 3961 N N . VAL B 1 210 ? 7.267 -40.212 -25.487 1 93.85 210 VAL B N 1
ATOM 3962 C CA . VAL B 1 210 ? 8.084 -39.211 -24.809 1 93.85 210 VAL B CA 1
ATOM 3963 C C . VAL B 1 210 ? 8.692 -39.811 -23.544 1 93.85 210 VAL B C 1
ATOM 3965 O O . VAL B 1 210 ? 9.856 -39.557 -23.226 1 93.85 210 VAL B O 1
ATOM 3968 N N . LEU B 1 211 ? 7.93 -40.647 -22.817 1 93.89 211 LEU B N 1
ATOM 3969 C CA . LEU B 1 211 ? 8.364 -41.19 -21.535 1 93.89 211 LEU B CA 1
ATOM 3970 C C . LEU B 1 211 ? 9.028 -42.551 -21.717 1 93.89 211 LEU B C 1
ATOM 3972 O O . LEU B 1 211 ? 9.519 -43.141 -20.752 1 93.89 211 LEU B O 1
ATOM 3976 N N . ASN B 1 212 ? 9.036 -43.059 -22.926 1 94.76 212 ASN B N 1
ATOM 3977 C CA . ASN B 1 212 ? 9.578 -44.379 -23.232 1 94.76 212 ASN B CA 1
ATOM 3978 C C . ASN B 1 212 ? 8.94 -45.462 -22.367 1 94.76 212 ASN B C 1
ATOM 3980 O O . ASN B 1 212 ? 9.643 -46.233 -21.711 1 94.76 212 ASN B O 1
ATOM 3984 N N . LYS B 1 213 ? 7.692 -45.396 -22.308 1 94.95 213 LYS B N 1
ATOM 3985 C CA . LYS B 1 213 ? 6.879 -46.38 -21.6 1 94.95 213 LYS B CA 1
ATOM 3986 C C . LYS B 1 213 ? 5.846 -47.011 -22.528 1 94.95 213 LYS B C 1
ATOM 3988 O O . LYS B 1 213 ? 5.653 -46.55 -23.655 1 94.95 213 LYS B O 1
ATOM 3993 N N . SER B 1 214 ? 5.249 -48.017 -22.041 1 93.21 214 SER B N 1
ATOM 3994 C CA . SER B 1 214 ? 4.195 -48.647 -22.829 1 93.21 214 SER B CA 1
ATOM 3995 C C . SER B 1 214 ? 2.917 -47.816 -22.807 1 93.21 214 SER B C 1
ATOM 3997 O O . SER B 1 214 ? 2.664 -47.081 -21.85 1 93.21 214 SER B O 1
ATOM 3999 N N . VAL B 1 215 ? 2.213 -47.931 -23.824 1 92.29 215 VAL B N 1
ATOM 4000 C CA . VAL B 1 215 ? 0.933 -47.241 -23.948 1 92.29 215 VAL B CA 1
ATOM 4001 C C . VAL B 1 215 ? 0.024 -47.624 -22.783 1 92.29 215 VAL B C 1
ATOM 4003 O O . VAL B 1 215 ? -0.634 -46.765 -22.192 1 92.29 215 VAL B O 1
ATOM 4006 N N . SER B 1 216 ? -0.013 -48.893 -22.473 1 91.61 216 SER B N 1
ATOM 4007 C CA . SER B 1 216 ? -0.863 -49.396 -21.4 1 91.61 216 SER B CA 1
ATOM 4008 C C . SER B 1 216 ? -0.473 -48.792 -20.055 1 91.61 216 SER B C 1
ATOM 4010 O O . SER B 1 216 ? -1.338 -48.487 -19.231 1 91.61 216 SER B O 1
ATOM 4012 N N . ASP B 1 217 ? 0.763 -48.646 -19.843 1 93.22 217 ASP B N 1
ATOM 4013 C CA . ASP B 1 217 ? 1.261 -48.104 -18.582 1 93.22 217 ASP B CA 1
ATOM 4014 C C . ASP B 1 217 ? 0.856 -46.641 -18.415 1 93.22 217 ASP B C 1
ATOM 4016 O O . ASP B 1 217 ? 0.449 -46.224 -17.329 1 93.22 217 ASP B O 1
ATOM 4020 N N . VAL B 1 218 ? 0.947 -45.85 -19.509 1 93.98 218 VAL B N 1
ATOM 4021 C CA . VAL B 1 218 ? 0.635 -44.426 -19.465 1 93.98 218 VAL B CA 1
ATOM 4022 C C . VAL B 1 218 ? -0.878 -44.229 -19.405 1 93.98 218 VAL B C 1
ATOM 4024 O O . VAL B 1 218 ? -1.363 -43.286 -18.776 1 93.98 218 VAL B O 1
ATOM 4027 N N . ALA B 1 219 ? -1.638 -45.107 -19.984 1 94.03 219 ALA B N 1
ATOM 4028 C CA . ALA B 1 219 ? -3.079 -44.957 -20.172 1 94.03 219 ALA B CA 1
ATOM 4029 C C . ALA B 1 219 ? -3.84 -45.341 -18.907 1 94.03 219 ALA B C 1
ATOM 4031 O O . ALA B 1 219 ? -4.931 -44.825 -18.651 1 94.03 219 ALA B O 1
ATOM 4032 N N . ARG B 1 220 ? -3.342 -46.216 -18.12 1 91.81 220 ARG B N 1
ATOM 4033 C CA . ARG B 1 220 ? -4.06 -46.91 -17.056 1 91.81 220 ARG B CA 1
ATOM 4034 C C . ARG B 1 220 ? -4.794 -45.923 -16.156 1 91.81 220 ARG B C 1
ATOM 4036 O O . ARG B 1 220 ? -6.005 -46.038 -15.956 1 91.81 220 ARG B O 1
ATOM 4043 N N . LYS B 1 221 ? -4.115 -44.938 -15.713 1 92.49 221 LYS B N 1
ATOM 4044 C CA . LYS B 1 221 ? -4.691 -44.023 -14.731 1 92.49 221 LYS B CA 1
ATOM 4045 C C . LYS B 1 221 ? -5.643 -43.032 -15.396 1 92.49 221 LYS B C 1
ATOM 4047 O O . LYS B 1 221 ? -6.743 -42.789 -14.896 1 92.49 221 LYS B O 1
ATOM 4052 N N . VAL B 1 222 ? -5.319 -42.506 -16.57 1 96.13 222 VAL B N 1
ATOM 4053 C CA . VAL B 1 222 ? -6.071 -41.417 -17.185 1 96.13 222 VAL B CA 1
ATOM 4054 C C . VAL B 1 222 ? -7.328 -41.969 -17.852 1 96.13 222 VAL B C 1
ATOM 4056 O O . VAL B 1 222 ? -8.395 -41.352 -17.786 1 96.13 222 VAL B O 1
ATOM 4059 N N . VAL B 1 223 ? -7.26 -43.135 -18.477 1 95.98 223 VAL B N 1
ATOM 4060 C CA . VAL B 1 223 ? -8.385 -43.693 -19.219 1 95.98 223 VAL B CA 1
ATOM 4061 C C . VAL B 1 223 ? -9.472 -44.146 -18.247 1 95.98 223 VAL B C 1
ATOM 4063 O O . VAL B 1 223 ? -10.65 -44.206 -18.608 1 95.98 223 VAL B O 1
ATOM 4066 N N . SER B 1 224 ? -9.055 -44.446 -17.041 1 95.44 224 SER B N 1
ATOM 4067 C CA . SER B 1 224 ? -10.011 -44.861 -16.019 1 95.44 224 SER B CA 1
ATOM 4068 C C . SER B 1 224 ? -10.977 -43.732 -15.675 1 95.44 224 SER B C 1
ATOM 4070 O O . SER B 1 224 ? -12.016 -43.965 -15.053 1 95.44 224 SER B O 1
ATOM 4072 N N . LYS B 1 225 ? -10.636 -42.51 -16.07 1 96.21 225 LYS B N 1
ATOM 4073 C CA . LYS B 1 225 ? -11.488 -41.364 -15.764 1 96.21 225 LYS B CA 1
ATOM 4074 C C . LYS B 1 225 ? -12.444 -41.067 -16.916 1 96.21 225 LYS B C 1
ATOM 4076 O O . LYS B 1 225 ? -13.332 -40.221 -16.79 1 96.21 225 LYS B O 1
ATOM 4081 N N . VAL B 1 226 ? -12.25 -41.74 -18.024 1 97.24 226 VAL B N 1
ATOM 4082 C CA . VAL B 1 226 ? -13.208 -41.637 -19.12 1 97.24 226 VAL B CA 1
ATOM 4083 C C . VAL B 1 226 ? -14.492 -42.377 -18.756 1 97.24 226 VAL B C 1
ATOM 4085 O O . VAL B 1 226 ? -14.446 -43.505 -18.258 1 97.24 226 VAL B O 1
ATOM 4088 N N . ARG B 1 227 ? -15.547 -41.815 -19.033 1 96.66 227 ARG B N 1
ATOM 4089 C CA . ARG B 1 227 ? -16.834 -42.347 -18.598 1 96.66 227 ARG B CA 1
ATOM 4090 C C . ARG B 1 227 ? -17.458 -43.224 -19.678 1 96.66 227 ARG B C 1
ATOM 4092 O O . ARG B 1 227 ? -18.442 -42.834 -20.309 1 96.66 227 ARG B O 1
ATOM 4099 N N . LEU B 1 228 ? -17.057 -44.445 -19.749 1 96.62 228 LEU B N 1
ATOM 4100 C CA . LEU B 1 228 ? -17.467 -45.369 -20.801 1 96.62 228 LEU B CA 1
ATOM 4101 C C . LEU B 1 228 ? -18.945 -45.721 -20.669 1 96.62 228 LEU B C 1
ATOM 4103 O O . LEU B 1 228 ? -19.601 -46.048 -21.661 1 96.62 228 LEU B O 1
ATOM 4107 N N . ALA B 1 229 ? -19.442 -45.629 -19.438 1 95.03 229 ALA B N 1
ATOM 4108 C CA . ALA B 1 229 ? -20.84 -45.962 -19.175 1 95.03 229 ALA B CA 1
ATOM 4109 C C . ALA B 1 229 ? -21.778 -45.033 -19.939 1 95.03 229 ALA B C 1
ATOM 4111 O O . ALA B 1 229 ? -22.949 -45.358 -20.149 1 95.03 229 ALA B O 1
ATOM 4112 N N . LEU B 1 230 ? -21.27 -43.891 -20.365 1 96.2 230 LEU B N 1
ATOM 4113 C CA . LEU B 1 230 ? -22.105 -42.909 -21.05 1 96.2 230 LEU B CA 1
ATOM 4114 C C . LEU B 1 230 ? -22.207 -43.226 -22.538 1 96.2 230 LEU B C 1
ATOM 4116 O O . LEU B 1 230 ? -23.053 -42.667 -23.24 1 96.2 230 LEU B O 1
ATOM 4120 N N . LEU B 1 231 ? -21.392 -44.104 -23.025 1 97.16 231 LEU B N 1
ATOM 4121 C CA . LEU B 1 231 ? -21.398 -44.49 -24.432 1 97.16 231 LEU B CA 1
ATOM 4122 C C . LEU B 1 231 ? -22.432 -45.581 -24.692 1 97.16 231 LEU B C 1
ATOM 4124 O O . LEU B 1 231 ? -22.752 -46.365 -23.796 1 97.16 231 LEU B O 1
ATOM 4128 N N . ALA B 1 232 ? -22.893 -45.596 -25.927 1 96.59 232 ALA B N 1
ATOM 4129 C CA . ALA B 1 232 ? -23.84 -46.635 -26.321 1 96.59 232 ALA B CA 1
ATOM 4130 C C . ALA B 1 232 ? -23.164 -48.003 -26.369 1 96.59 232 ALA B C 1
ATOM 4132 O O . ALA B 1 232 ? -21.951 -48.096 -26.568 1 96.59 232 ALA B O 1
ATOM 4133 N N . SER B 1 233 ? -23.984 -49.085 -26.184 1 96.1 233 SER B N 1
ATOM 4134 C CA . SER B 1 233 ? -23.464 -50.449 -26.185 1 96.1 233 SER B CA 1
ATOM 4135 C C . SER B 1 233 ? -22.696 -50.747 -27.468 1 96.1 233 SER B C 1
ATOM 4137 O O . SER B 1 233 ? -21.648 -51.395 -27.435 1 96.1 233 SER B O 1
ATOM 4139 N N . SER B 1 234 ? -23.206 -50.247 -28.566 1 96.71 234 SER B N 1
ATOM 4140 C CA . SER B 1 234 ? -22.548 -50.471 -29.849 1 96.71 234 SER B CA 1
ATOM 4141 C C . SER B 1 234 ? -21.188 -49.782 -29.899 1 96.71 234 SER B C 1
ATOM 4143 O O . SER B 1 234 ? -20.236 -50.318 -30.47 1 96.71 234 SER B O 1
ATOM 4145 N N . GLU B 1 235 ? -21.142 -48.626 -29.334 1 96.84 235 GLU B N 1
ATOM 4146 C CA . GLU B 1 235 ? -19.896 -47.866 -29.296 1 96.84 235 GLU B CA 1
ATOM 4147 C C . GLU B 1 235 ? -18.856 -48.556 -28.419 1 96.84 235 GLU B C 1
ATOM 4149 O O . GLU B 1 235 ? -17.677 -48.614 -28.774 1 96.84 235 GLU B O 1
ATOM 4154 N N . ILE B 1 236 ? -19.284 -49.096 -27.27 1 97.08 236 ILE B N 1
ATOM 4155 C CA . ILE B 1 236 ? -18.396 -49.802 -26.354 1 97.08 236 ILE B CA 1
ATOM 4156 C C . ILE B 1 236 ? -17.845 -51.055 -27.032 1 97.08 236 ILE B C 1
ATOM 4158 O O . ILE B 1 236 ? -16.655 -51.358 -26.919 1 97.08 236 ILE B O 1
ATOM 4162 N N . GLU B 1 237 ? -18.728 -51.699 -27.695 1 96.65 237 GLU B N 1
ATOM 4163 C CA . GLU B 1 237 ? -18.322 -52.913 -28.396 1 96.65 237 GLU B CA 1
ATOM 4164 C C . GLU B 1 237 ? -17.235 -52.618 -29.427 1 96.65 237 GLU B C 1
ATOM 4166 O O . GLU B 1 237 ? -16.242 -53.344 -29.514 1 96.65 237 GLU B O 1
ATOM 4171 N N . GLU B 1 238 ? -17.489 -51.648 -30.193 1 96.1 238 GLU B N 1
ATOM 4172 C CA . GLU B 1 238 ? -16.508 -51.254 -31.2 1 96.1 238 GLU B CA 1
ATOM 4173 C C . GLU B 1 238 ? -15.181 -50.864 -30.554 1 96.1 238 GLU B C 1
ATOM 4175 O O . GLU B 1 238 ? -14.113 -51.222 -31.054 1 96.1 238 GLU B O 1
ATOM 4180 N N . MET B 1 239 ? -15.283 -50.129 -29.49 1 95.1 239 MET B N 1
ATOM 4181 C CA . MET B 1 239 ? -14.091 -49.71 -28.759 1 95.1 239 MET B CA 1
ATOM 4182 C C . MET B 1 239 ? -13.326 -50.917 -28.227 1 95.1 239 MET B C 1
ATOM 4184 O O . MET B 1 239 ? -12.094 -50.928 -28.231 1 95.1 239 MET B O 1
ATOM 4188 N N . GLU B 1 240 ? -14.002 -51.857 -27.706 1 94.81 240 GLU B N 1
ATOM 4189 C CA . GLU B 1 240 ? -13.386 -53.067 -27.17 1 94.81 240 GLU B CA 1
ATOM 4190 C C . GLU B 1 240 ? -12.648 -53.84 -28.26 1 94.81 240 GLU B C 1
ATOM 4192 O O . GLU B 1 240 ? -11.576 -54.398 -28.015 1 94.81 240 GLU B O 1
ATOM 4197 N N . LYS B 1 241 ? -13.233 -53.882 -29.448 1 95.18 241 LYS B N 1
ATOM 4198 C CA . LYS B 1 241 ? -12.586 -54.531 -30.585 1 95.18 241 LYS B CA 1
ATOM 4199 C C . LYS B 1 241 ? -11.275 -53.836 -30.941 1 95.18 241 LYS B C 1
ATOM 4201 O O . LYS B 1 241 ? -10.255 -54.495 -31.152 1 95.18 241 LYS B O 1
ATOM 4206 N N . ASP B 1 242 ? -11.34 -52.635 -30.975 1 93.8 242 ASP B N 1
ATOM 4207 C CA . ASP B 1 242 ? -10.167 -51.836 -31.318 1 93.8 242 ASP B CA 1
ATOM 4208 C C . ASP B 1 242 ? -9.104 -51.925 -30.225 1 93.8 242 ASP B C 1
ATOM 4210 O O . ASP B 1 242 ? -7.908 -51.832 -30.507 1 93.8 242 ASP B O 1
ATOM 4214 N N . ASN B 1 243 ? -9.555 -52.047 -28.958 1 94.12 243 ASN B N 1
ATOM 4215 C CA . ASN B 1 243 ? -8.677 -52.071 -27.793 1 94.12 243 ASN B CA 1
ATOM 4216 C C . ASN B 1 243 ? -7.769 -53.298 -27.801 1 94.12 243 ASN B C 1
ATOM 4218 O O . ASN B 1 243 ? -6.747 -53.323 -27.113 1 94.12 243 ASN B O 1
ATOM 4222 N N . LYS B 1 244 ? -8.054 -54.325 -28.506 1 91.5 244 LYS B N 1
ATOM 4223 C CA . LYS B 1 244 ? -7.259 -55.547 -28.588 1 91.5 244 LYS B CA 1
ATOM 4224 C C . LYS B 1 244 ? -5.901 -55.278 -29.229 1 91.5 244 LYS B C 1
ATOM 4226 O O . LYS B 1 244 ? -4.933 -55.997 -28.971 1 91.5 244 LYS B O 1
ATOM 4231 N N . LYS B 1 245 ? -5.846 -54.245 -29.931 1 89.1 245 LYS B N 1
ATOM 4232 C CA . LYS B 1 245 ? -4.627 -53.905 -30.659 1 89.1 245 LYS B CA 1
ATOM 4233 C C . LYS B 1 245 ? -3.575 -53.314 -29.725 1 89.1 245 LYS B C 1
ATOM 4235 O O . LYS B 1 245 ? -2.39 -53.634 -29.834 1 89.1 245 LYS B O 1
ATOM 4240 N N . ASP B 1 246 ? -4.002 -52.527 -28.844 1 87.18 246 ASP B N 1
ATOM 4241 C CA . ASP B 1 246 ? -3.007 -51.773 -28.088 1 87.18 246 ASP B CA 1
ATOM 4242 C C . ASP B 1 246 ? -3.266 -51.874 -26.587 1 87.18 246 ASP B C 1
ATOM 4244 O O . ASP B 1 246 ? -2.409 -51.511 -25.778 1 87.18 246 ASP B O 1
ATOM 4248 N N . ASN B 1 247 ? -4.466 -52.422 -26.172 1 89.55 247 ASN B N 1
ATOM 4249 C CA . ASN B 1 247 ? -4.825 -52.612 -24.771 1 89.55 247 ASN B CA 1
ATOM 4250 C C . ASN B 1 247 ? -4.75 -51.303 -23.991 1 89.55 247 ASN B C 1
ATOM 4252 O O . ASN B 1 247 ? -4.175 -51.256 -22.901 1 89.55 247 ASN B O 1
ATOM 4256 N N . LEU B 1 248 ? -5.183 -50.289 -24.678 1 93.2 248 LEU B N 1
ATOM 4257 C CA . LEU B 1 248 ? -5.158 -48.945 -24.11 1 93.2 248 LEU B CA 1
ATOM 4258 C C . LEU B 1 248 ? -6.103 -48.842 -22.917 1 93.2 248 LEU B C 1
ATOM 4260 O O . LEU B 1 248 ? -5.771 -48.214 -21.909 1 93.2 248 LEU B O 1
ATOM 4264 N N . VAL B 1 249 ? -7.267 -49.446 -23.072 1 95.65 249 VAL B N 1
ATOM 4265 C CA . VAL B 1 249 ? -8.297 -49.384 -22.041 1 95.65 249 VAL B CA 1
ATOM 4266 C C . VAL B 1 249 ? -8.251 -50.649 -21.188 1 95.65 249 VAL B C 1
ATOM 4268 O O . VAL B 1 249 ? -8.353 -51.762 -21.71 1 95.65 249 VAL B O 1
ATOM 4271 N N . PRO B 1 250 ? -8.125 -50.525 -19.948 1 93.44 250 PRO B N 1
ATOM 4272 C CA . PRO B 1 250 ? -8.166 -51.696 -19.069 1 93.44 250 PRO B CA 1
ATOM 4273 C C . PRO B 1 250 ? -9.505 -52.428 -19.122 1 93.44 250 PRO B C 1
ATOM 4275 O O . PRO B 1 250 ? -10.557 -51.791 -19.22 1 93.44 250 PRO B O 1
ATOM 4278 N N . VAL B 1 251 ? -9.387 -53.63 -18.902 1 93.43 251 VAL B N 1
ATOM 4279 C CA . VAL B 1 251 ? -10.553 -54.5 -19.01 1 93.43 251 VAL B CA 1
ATOM 4280 C C . VAL B 1 251 ? -11.586 -54.113 -17.954 1 93.43 251 VAL B C 1
ATOM 4282 O O . VAL B 1 251 ? -12.792 -54.2 -18.195 1 93.43 251 VAL B O 1
ATOM 4285 N N . GLU B 1 252 ? -11.111 -53.731 -16.866 1 93.99 252 GLU B N 1
ATOM 4286 C CA . GLU B 1 252 ? -11.996 -53.361 -15.766 1 93.99 252 GLU B CA 1
ATOM 4287 C C . GLU B 1 252 ? -12.909 -52.202 -16.158 1 93.99 252 GLU B C 1
ATOM 4289 O O . GLU B 1 252 ? -14.049 -52.121 -15.697 1 93.99 252 GLU B O 1
ATOM 4294 N N . CYS B 1 253 ? -12.459 -51.318 -16.986 1 95.4 253 CYS B N 1
ATOM 4295 C CA . CYS B 1 253 ? -13.261 -50.184 -17.431 1 95.4 253 CYS B CA 1
ATOM 4296 C C . CYS B 1 253 ? -14.428 -50.647 -18.295 1 95.4 253 CYS B C 1
ATOM 4298 O O . CYS B 1 253 ? -15.551 -50.163 -18.14 1 95.4 253 CYS B O 1
ATOM 4300 N N . PHE B 1 254 ? -14.14 -51.552 -19.188 1 95.99 254 PHE B N 1
ATOM 4301 C CA . PHE B 1 254 ? -15.204 -52.127 -20.003 1 95.99 254 PHE B CA 1
ATOM 4302 C C . PHE B 1 254 ? -16.214 -52.865 -19.133 1 95.99 254 PHE B C 1
ATOM 4304 O O . PHE B 1 254 ? -17.424 -52.726 -19.323 1 95.99 254 PHE B O 1
ATOM 4311 N N . ASN B 1 255 ? -15.642 -53.65 -18.176 1 95.16 255 ASN B N 1
ATOM 4312 C CA . ASN B 1 255 ? -16.508 -54.417 -17.286 1 95.16 255 ASN B CA 1
ATOM 4313 C C . ASN B 1 255 ? -17.487 -53.513 -16.542 1 95.16 255 ASN B C 1
ATOM 4315 O O . ASN B 1 255 ? -18.667 -53.845 -16.41 1 95.16 255 ASN B O 1
ATOM 4319 N N . ASN B 1 256 ? -17.019 -52.495 -16.07 1 93.63 256 ASN B N 1
ATOM 4320 C CA . ASN B 1 256 ? -17.854 -51.55 -15.336 1 93.63 256 ASN B CA 1
ATOM 4321 C C . ASN B 1 256 ? -18.946 -50.96 -16.225 1 93.63 256 ASN B C 1
ATOM 4323 O O . ASN B 1 256 ? -20.087 -50.798 -15.789 1 93.63 256 ASN B O 1
ATOM 4327 N N . ALA B 1 257 ? -18.574 -50.617 -17.411 1 94.8 257 ALA B N 1
ATOM 4328 C CA . ALA B 1 257 ? -19.539 -50.056 -18.354 1 94.8 257 ALA B CA 1
ATOM 4329 C C . ALA B 1 257 ? -20.619 -51.075 -18.705 1 94.8 257 ALA B C 1
ATOM 4331 O O . ALA B 1 257 ? -21.808 -50.749 -18.721 1 94.8 257 ALA B O 1
ATOM 4332 N N . TRP B 1 258 ? -20.165 -52.306 -18.933 1 95.78 258 TRP B N 1
ATOM 4333 C CA . TRP B 1 258 ? -21.105 -53.367 -19.278 1 95.78 258 TRP B CA 1
ATOM 4334 C C . TRP B 1 258 ? -22.037 -53.67 -18.109 1 95.78 258 TRP B C 1
ATOM 4336 O O . TRP B 1 258 ? -23.228 -53.922 -18.305 1 95.78 258 TRP B O 1
ATOM 4346 N N . LYS B 1 259 ? -21.456 -53.671 -16.964 1 94.41 259 LYS B N 1
ATOM 4347 C CA . LYS B 1 259 ? -22.27 -53.879 -15.77 1 94.41 259 LYS B CA 1
ATOM 4348 C C . LYS B 1 259 ? -23.384 -52.841 -15.677 1 94.41 259 LYS B C 1
ATOM 4350 O O . LYS B 1 259 ? -24.53 -53.179 -15.373 1 94.41 259 LYS B O 1
ATOM 4355 N N . PHE B 1 260 ? -23.146 -51.623 -15.924 1 94.26 260 PHE B N 1
ATOM 4356 C CA . PHE B 1 260 ? -24.147 -50.563 -15.9 1 94.26 260 PHE B CA 1
ATOM 4357 C C . PHE B 1 260 ? -25.234 -50.821 -16.938 1 94.26 260 PHE B C 1
ATOM 4359 O O . PHE B 1 260 ? -26.424 -50.692 -16.643 1 94.26 260 PHE B O 1
ATOM 4366 N N . HIS B 1 261 ? -24.789 -51.21 -18.138 1 94.08 261 HIS B N 1
ATOM 4367 C CA . HIS B 1 261 ? -25.742 -51.461 -19.213 1 94.08 261 HIS B CA 1
ATOM 4368 C C . HIS B 1 261 ? -26.63 -52.658 -18.893 1 94.08 261 HIS B C 1
ATOM 4370 O O . HIS B 1 261 ? -27.796 -52.696 -19.293 1 94.08 261 HIS B O 1
ATOM 4376 N N . ALA B 1 262 ? -26.035 -53.586 -18.158 1 93.73 262 ALA B N 1
ATOM 4377 C CA . ALA B 1 262 ? -26.762 -54.807 -17.819 1 93.73 262 ALA B CA 1
ATOM 4378 C C . ALA B 1 262 ? -27.733 -54.566 -16.667 1 93.73 262 ALA B C 1
ATOM 4380 O O . ALA B 1 262 ? -28.874 -55.031 -16.701 1 93.73 262 ALA B O 1
ATOM 4381 N N . MET B 1 263 ? -27.299 -53.836 -15.676 1 92.56 263 MET B N 1
ATOM 4382 C CA . MET B 1 263 ? -28.079 -53.665 -14.453 1 92.56 263 MET B CA 1
ATOM 4383 C C . MET B 1 263 ? -29.123 -52.566 -14.623 1 92.56 263 MET B C 1
ATOM 4385 O O . MET B 1 263 ? -30.176 -52.6 -13.984 1 92.56 263 MET B O 1
ATOM 4389 N N . LYS B 1 264 ? -28.845 -51.568 -15.466 1 90.95 264 LYS B N 1
ATOM 4390 C CA . LYS B 1 264 ? -29.731 -50.439 -15.732 1 90.95 264 LYS B CA 1
ATOM 4391 C C . LYS B 1 264 ? -30.137 -49.741 -14.437 1 90.95 264 LYS B C 1
ATOM 4393 O O . LYS B 1 264 ? -31.294 -49.346 -14.275 1 90.95 264 LYS B O 1
ATOM 4398 N N . LYS B 1 265 ? -29.257 -49.8 -13.432 1 88.77 265 LYS B N 1
ATOM 4399 C CA . LYS B 1 265 ? -29.438 -49.127 -12.149 1 88.77 265 LYS B CA 1
ATOM 4400 C C . LYS B 1 265 ? -28.343 -48.092 -11.912 1 88.77 265 LYS B C 1
ATOM 4402 O O . LYS B 1 265 ? -27.154 -48.406 -11.999 1 88.77 265 LYS B O 1
ATOM 4407 N N . PRO B 1 266 ? -28.861 -46.979 -11.593 1 84.2 266 PRO B N 1
ATOM 4408 C CA . PRO B 1 266 ? -27.878 -45.91 -11.401 1 84.2 266 PRO B CA 1
ATOM 4409 C C . PRO B 1 266 ? -27.097 -46.053 -10.097 1 84.2 266 PRO B C 1
ATOM 4411 O O . PRO B 1 266 ? -27.633 -46.552 -9.104 1 84.2 266 PRO B O 1
ATOM 4414 N N . ASP B 1 267 ? -25.885 -45.815 -10.173 1 85.81 267 ASP B N 1
ATOM 4415 C CA . ASP B 1 267 ? -25.044 -45.623 -8.996 1 85.81 267 ASP B CA 1
ATOM 4416 C C . ASP B 1 267 ? -24.707 -44.147 -8.798 1 85.81 267 ASP B C 1
ATOM 4418 O O . ASP B 1 267 ? -23.774 -43.629 -9.415 1 85.81 267 ASP B O 1
ATOM 4422 N N . ALA B 1 268 ? -25.416 -43.513 -7.9 1 81.97 268 ALA B N 1
ATOM 4423 C CA . ALA B 1 268 ? -25.345 -42.065 -7.723 1 81.97 268 ALA B CA 1
ATOM 4424 C C . ALA B 1 268 ? -23.961 -41.638 -7.242 1 81.97 268 ALA B C 1
ATOM 4426 O O . ALA B 1 268 ? -23.55 -40.494 -7.45 1 81.97 268 ALA B O 1
ATOM 4427 N N . GLU B 1 269 ? -23.284 -42.567 -6.654 1 86.92 269 GLU B N 1
ATOM 4428 C CA . GLU B 1 269 ? -21.996 -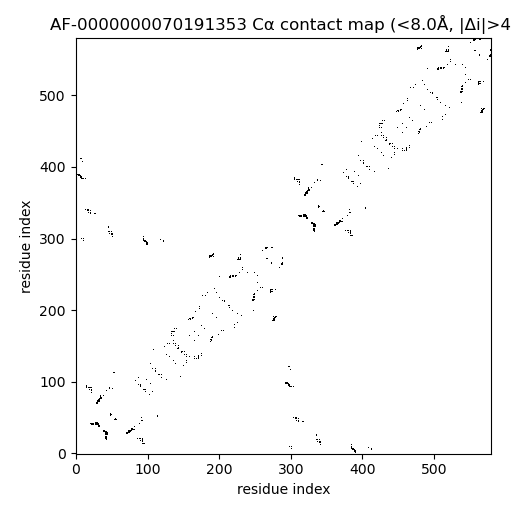42.216 -6.062 1 86.92 269 GLU B CA 1
ATOM 4429 C C . GLU B 1 269 ? -20.854 -42.452 -7.046 1 86.92 269 GLU B C 1
ATOM 4431 O O . GLU B 1 269 ? -19.709 -42.084 -6.775 1 86.92 269 GLU B O 1
ATOM 4436 N N . ASN B 1 270 ? -21.166 -42.988 -8.165 1 89.69 270 ASN B N 1
ATOM 4437 C CA . ASN B 1 270 ? -20.147 -43.281 -9.168 1 89.69 270 ASN B CA 1
ATOM 4438 C C . ASN B 1 270 ? -19.993 -42.133 -10.162 1 89.69 270 ASN B C 1
ATOM 4440 O O . ASN B 1 270 ? -20.849 -41.936 -11.027 1 89.69 270 ASN B O 1
ATOM 4444 N N . PRO B 1 271 ? -18.907 -41.456 -10.125 1 90.83 271 PRO B N 1
ATOM 4445 C CA . PRO B 1 271 ? -18.727 -40.298 -11.004 1 90.83 271 PRO B CA 1
ATOM 4446 C C . PRO B 1 271 ? -18.668 -40.681 -12.481 1 90.83 271 PRO B C 1
ATOM 4448 O O . PRO B 1 271 ? -18.917 -39.842 -13.35 1 90.83 271 PRO B O 1
ATOM 4451 N N . LEU B 1 272 ? -18.411 -41.918 -12.769 1 93.38 272 LEU B N 1
ATOM 4452 C CA . LEU B 1 272 ? -18.274 -42.374 -14.148 1 93.38 272 LEU B CA 1
ATOM 4453 C C . LEU B 1 272 ? -19.641 -42.525 -14.808 1 93.38 272 LEU B C 1
ATOM 4455 O O . LEU B 1 272 ? -19.732 -42.669 -16.029 1 93.38 272 LEU B O 1
ATOM 4459 N N . GLN B 1 273 ? -20.665 -42.459 -14.031 1 93.61 273 GLN B N 1
ATOM 4460 C CA . GLN B 1 273 ? -22.022 -42.597 -14.55 1 93.61 273 GLN B CA 1
ATOM 4461 C C . GLN B 1 273 ? -22.749 -41.256 -14.552 1 93.61 273 GLN B C 1
ATOM 4463 O O . GLN B 1 273 ? -23.973 -41.208 -14.698 1 93.61 273 GLN B O 1
ATOM 4468 N N . LYS B 1 274 ? -22.046 -40.217 -14.299 1 94.07 274 LYS B N 1
ATOM 4469 C CA . LYS B 1 274 ? -22.61 -38.871 -14.322 1 94.07 274 LYS B CA 1
ATOM 4470 C C . LYS B 1 274 ? -22.34 -38.184 -15.658 1 94.07 274 LYS B C 1
ATOM 4472 O O . LYS B 1 274 ? -21.203 -38.167 -16.134 1 94.07 274 LYS B O 1
ATOM 4477 N N . LYS B 1 275 ? -23.331 -37.57 -16.224 1 95.08 275 LYS B N 1
ATOM 4478 C CA . LYS B 1 275 ? -23.213 -3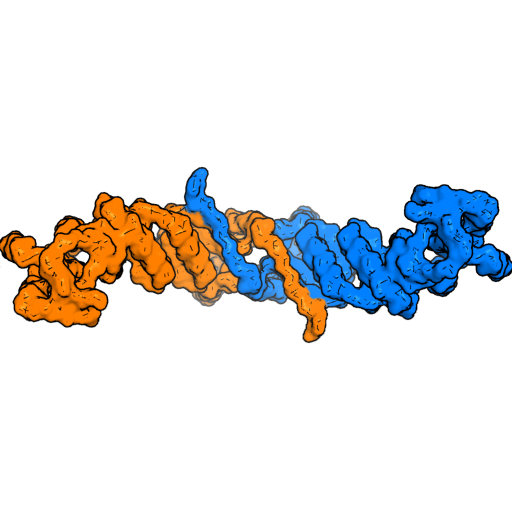6.893 -17.513 1 95.08 275 LYS B CA 1
ATOM 4479 C C . LYS B 1 275 ? -22.379 -35.621 -17.391 1 95.08 275 LYS B C 1
ATOM 4481 O O . LYS B 1 275 ? -22.501 -34.884 -16.41 1 95.08 275 LYS B O 1
ATOM 4486 N N . ARG B 1 276 ? -21.57 -35.447 -18.379 1 95.94 276 ARG B N 1
ATOM 4487 C CA . ARG B 1 276 ? -20.888 -34.163 -18.507 1 95.94 276 ARG B CA 1
ATOM 4488 C C . ARG B 1 276 ? -21.741 -33.166 -19.285 1 95.94 276 ARG B C 1
ATOM 4490 O O . ARG B 1 276 ? -22.735 -33.545 -19.909 1 95.94 276 ARG B O 1
ATOM 4497 N N . SER B 1 277 ? -21.373 -31.919 -19.243 1 96.9 277 SER B N 1
ATOM 4498 C CA . SER B 1 277 ? -22.151 -30.858 -19.876 1 96.9 277 SER B CA 1
ATOM 4499 C C . SER B 1 277 ? -22.242 -31.064 -21.384 1 96.9 277 SER B C 1
ATOM 4501 O O . SER B 1 277 ? -23.24 -30.695 -22.007 1 96.9 277 SER B O 1
ATOM 4503 N N . GLY B 1 278 ? -21.203 -31.664 -21.963 1 96.71 278 GLY B N 1
ATOM 4504 C CA . GLY B 1 278 ? -21.175 -31.798 -23.411 1 96.71 278 GLY B CA 1
ATOM 4505 C C . GLY B 1 278 ? -21.572 -33.182 -23.89 1 96.71 278 GLY B C 1
ATOM 4506 O O . GLY B 1 278 ? -21.446 -33.494 -25.076 1 96.71 278 GLY B O 1
ATOM 4507 N N . THR B 1 279 ? -22.157 -34.002 -23.062 1 96.89 279 THR B N 1
ATOM 4508 C CA . THR B 1 279 ? -22.5 -35.382 -23.388 1 96.89 279 THR B CA 1
ATOM 4509 C C . THR B 1 279 ? -23.682 -35.432 -24.352 1 96.89 279 THR B C 1
ATOM 4511 O O . THR B 1 279 ? -24.71 -34.795 -24.115 1 96.89 279 THR B O 1
ATOM 4514 N N . MET B 1 280 ? -23.453 -36.112 -25.469 1 96.92 280 MET B N 1
ATOM 4515 C CA . MET B 1 280 ? -24.548 -36.339 -26.408 1 96.92 280 MET B CA 1
ATOM 4516 C C . MET B 1 280 ? -25.575 -37.303 -25.823 1 96.92 280 MET B C 1
ATOM 4518 O O . MET B 1 280 ? -25.211 -38.293 -25.186 1 96.92 280 MET B O 1
ATOM 4522 N N . ASN B 1 281 ? -26.86 -37.042 -26.093 1 95.5 281 ASN B N 1
ATOM 4523 C CA . ASN B 1 281 ? -27.934 -37.845 -25.517 1 95.5 281 ASN B CA 1
ATOM 4524 C C . ASN B 1 281 ? -28.008 -39.227 -26.162 1 95.5 281 ASN B C 1
ATOM 4526 O O . ASN B 1 281 ? -27.855 -39.359 -27.377 1 95.5 281 ASN B O 1
ATOM 4530 N N . ARG B 1 282 ? -28.184 -40.203 -25.316 1 95.76 282 ARG B N 1
ATOM 4531 C CA . ARG B 1 282 ? -28.407 -41.592 -25.702 1 95.76 282 ARG B CA 1
ATOM 4532 C C . ARG B 1 282 ? -29.586 -42.19 -24.941 1 95.76 282 ARG B C 1
ATOM 4534 O O . ARG B 1 282 ? -29.974 -41.68 -23.887 1 95.76 282 ARG B O 1
ATOM 4541 N N . GLU B 1 283 ? -30.108 -43.248 -25.466 1 93.22 283 GLU B N 1
ATOM 4542 C CA . GLU B 1 283 ? -31.323 -43.839 -24.911 1 93.22 283 GLU B CA 1
ATOM 4543 C C . GLU B 1 283 ? -31.093 -44.338 -23.488 1 93.22 283 GLU B C 1
ATOM 4545 O O . GLU B 1 283 ? -31.928 -44.124 -22.606 1 93.22 283 GLU B O 1
ATOM 4550 N N . HIS B 1 284 ? -29.982 -44.973 -23.268 1 93.99 284 HIS B N 1
ATOM 4551 C CA . HIS B 1 284 ? -29.734 -45.613 -21.981 1 93.99 284 HIS B CA 1
ATOM 4552 C C . HIS B 1 284 ? -29.446 -44.578 -20.898 1 93.99 284 HIS B C 1
ATOM 4554 O O . HIS B 1 284 ? -29.358 -44.918 -19.716 1 93.99 284 HIS B O 1
ATOM 4560 N N . HIS B 1 285 ? -29.298 -43.304 -21.244 1 94.6 285 HIS B N 1
ATOM 4561 C CA . HIS B 1 285 ? -29.03 -42.26 -20.261 1 94.6 285 HIS B CA 1
ATOM 4562 C C . HIS B 1 285 ? -30.2 -42.097 -19.297 1 94.6 285 HIS B C 1
ATOM 4564 O O . HIS B 1 285 ? -30.062 -41.464 -18.247 1 94.6 285 HIS B O 1
ATOM 4570 N N . SER B 1 286 ? -31.334 -42.642 -19.649 1 91.89 286 SER B N 1
ATOM 4571 C CA . SER B 1 286 ? -32.505 -42.624 -18.78 1 91.89 286 SER B CA 1
ATOM 4572 C C . SER B 1 286 ? -32.251 -43.404 -17.494 1 91.89 286 SER B C 1
ATOM 4574 O O . SER B 1 286 ? -32.945 -43.206 -16.494 1 91.89 286 SER B O 1
ATOM 4576 N N . TYR B 1 287 ? -31.202 -44.322 -17.56 1 90.76 287 TYR B N 1
ATOM 4577 C CA . TYR B 1 287 ? -30.891 -45.149 -16.4 1 90.76 287 TYR B CA 1
ATOM 4578 C C . TYR B 1 287 ? -29.903 -44.446 -15.477 1 90.76 287 TYR B C 1
ATOM 4580 O O . TYR B 1 287 ? -29.593 -44.945 -14.393 1 90.76 287 TYR B O 1
ATOM 4588 N N . LEU B 1 288 ? -29.381 -43.358 -15.837 1 90.01 288 LEU B N 1
ATOM 4589 C CA . LEU B 1 288 ? -28.393 -42.638 -15.041 1 90.01 288 LEU B CA 1
ATOM 4590 C C . LEU B 1 288 ? -29.054 -41.934 -13.861 1 90.01 288 LEU B C 1
ATOM 4592 O O . LEU B 1 288 ? -30.257 -41.665 -13.888 1 90.01 288 LEU B O 1
ATOM 4596 N N . ALA B 1 289 ? -28.209 -41.832 -12.835 1 76.84 289 ALA B N 1
ATOM 4597 C CA . ALA B 1 289 ? -28.736 -41.129 -11.668 1 76.84 289 ALA B CA 1
ATOM 4598 C C . ALA B 1 289 ? -28.972 -39.653 -11.978 1 76.84 289 ALA B C 1
ATOM 4600 O O . ALA B 1 289 ? -28.199 -39.035 -12.714 1 76.84 289 ALA B O 1
ATOM 4601 N N . HIS B 1 290 ? -30.163 -39.097 -11.798 1 67.34 290 HIS B N 1
ATOM 4602 C CA . HIS B 1 290 ? -30.481 -37.685 -11.978 1 67.34 290 HIS B CA 1
ATOM 4603 C C . HIS B 1 290 ? -30.061 -36.867 -10.762 1 67.34 290 HIS B C 1
ATOM 4605 O O . HIS B 1 290 ? -30.072 -37.369 -9.636 1 67.34 290 HIS B O 1
#